Protein AF-A0A8T2I4P5-F1 (afdb_monomer_lite)

pLDDT: mean 79.45, std 13.95, range [29.45, 97.38]

Sequence (444 aa):
MWDFNEAHSLFLQTLRSQAPKNISRRLAAVSGTLLRDILAVASGLRPSFLLDYLVIDSERLVSIISTGLDLLPQQLLETQQLCVLALDNCCLVTNLKIFHEGQSFPLFIEFEDNIGGGGMTVRW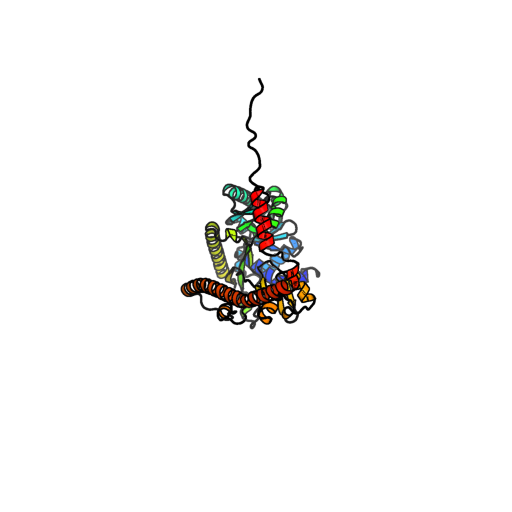ANSSEEAAMQNNLFALRYAVLAQLPPLLATRVPIIDLDAISRTLEVTMPTLNGWLLGYPVCYAVHDMANAESASRCLCTTTLKLYSVFTKLEKILASKESKDAVVSPLFAFSVPMQLVESDRWQERKHQWEETLRKRHNKAIAVGILLKNLIIEETTLRLEKCWFCSSTVYPGHGITFVRNDATIFRFCRSKCHKNFKMKRNPRKVKWTKAYRKLAGKELAEDATFEMERRRNRPEKYDRELVAKTVKAMKKIKDIRVARQDRFYEQRMSKAREQQKAADRKQLEQEIHLVKAPAALARERAAKLKVAVEQTQEDNQMQE

Radius of gyration: 34.73 Å; chains: 1; bounding box: 63×52×125 Å

Structure (mmCIF, N/CA/C/O backbone):
data_AF-A0A8T2I4P5-F1
#
_entry.id   AF-A0A8T2I4P5-F1
#
loop_
_atom_site.group_PDB
_atom_site.id
_atom_site.type_symbol
_atom_site.label_atom_id
_atom_site.label_alt_id
_atom_site.label_comp_id
_atom_site.label_asym_id
_atom_site.label_entity_id
_atom_site.label_seq_id
_atom_site.pdbx_PDB_ins_code
_atom_site.Cartn_x
_atom_site.Cartn_y
_atom_site.Cartn_z
_atom_site.occupancy
_atom_site.B_iso_or_equiv
_atom_site.auth_seq_id
_atom_site.auth_comp_id
_atom_site.auth_asym_id
_atom_site.auth_atom_id
_atom_site.pdbx_PDB_model_num
ATOM 1 N N . MET A 1 1 ? -2.225 -1.231 -39.508 1.00 59.72 1 MET A N 1
ATOM 2 C CA . MET A 1 1 ? -2.375 -0.790 -38.103 1.00 59.72 1 MET A CA 1
ATOM 3 C C . MET A 1 1 ? -1.803 -1.892 -37.233 1.00 59.72 1 MET A C 1
ATOM 5 O O . MET A 1 1 ? -2.275 -3.013 -37.341 1.00 59.72 1 MET A O 1
ATOM 9 N N . TRP A 1 2 ? -0.744 -1.606 -36.482 1.00 67.19 2 TRP A N 1
ATOM 10 C CA . TRP A 1 2 ? -0.016 -2.604 -35.692 1.00 67.19 2 TRP A CA 1
ATOM 11 C C . TRP A 1 2 ? -0.899 -3.211 -34.584 1.00 67.19 2 TRP A C 1
ATOM 13 O O . TRP A 1 2 ? -1.614 -2.468 -33.907 1.00 67.19 2 TRP A O 1
ATOM 23 N N . ASP A 1 3 ? -0.884 -4.539 -34.415 1.00 73.50 3 ASP A N 1
ATOM 24 C CA . ASP A 1 3 ? -1.666 -5.255 -33.395 1.00 73.50 3 ASP A CA 1
ATOM 25 C C . ASP A 1 3 ? -0.753 -5.898 -32.341 1.00 73.50 3 ASP A C 1
ATOM 27 O O . ASP A 1 3 ? 0.052 -6.780 -32.640 1.00 73.50 3 ASP A O 1
ATOM 31 N N . PHE A 1 4 ? -0.918 -5.478 -31.084 1.00 76.00 4 PHE A N 1
ATOM 32 C CA . PHE A 1 4 ? -0.150 -6.004 -29.958 1.00 76.00 4 PHE A CA 1
ATOM 33 C C . PHE A 1 4 ? -0.367 -7.507 -29.750 1.00 76.00 4 PHE A C 1
ATOM 35 O O . PHE A 1 4 ? 0.580 -8.208 -29.415 1.00 76.00 4 PHE A O 1
ATOM 42 N N . ASN A 1 5 ? -1.591 -8.018 -29.922 1.00 76.56 5 ASN A N 1
ATOM 43 C CA . ASN A 1 5 ? -1.885 -9.426 -29.639 1.00 76.56 5 ASN A CA 1
ATOM 44 C C . ASN A 1 5 ? -1.234 -10.350 -30.675 1.00 76.56 5 ASN A C 1
ATOM 46 O O . ASN A 1 5 ? -0.712 -11.409 -30.329 1.00 76.56 5 ASN A O 1
ATOM 50 N N . GLU A 1 6 ? -1.223 -9.918 -31.935 1.00 80.25 6 GLU A N 1
ATOM 51 C CA . GLU A 1 6 ? -0.547 -10.618 -33.025 1.00 80.25 6 GLU A CA 1
ATOM 52 C C . GLU A 1 6 ? 0.973 -10.596 -32.817 1.00 80.25 6 GLU A C 1
ATOM 54 O O . GLU A 1 6 ? 1.600 -11.656 -32.772 1.00 80.25 6 GLU A O 1
ATOM 59 N N . ALA A 1 7 ? 1.548 -9.417 -32.545 1.00 79.88 7 ALA A N 1
ATOM 60 C CA . ALA A 1 7 ? 2.966 -9.270 -32.222 1.00 79.88 7 ALA A CA 1
ATOM 61 C C . ALA A 1 7 ? 3.366 -10.094 -30.986 1.00 79.88 7 ALA A C 1
ATOM 63 O O . ALA A 1 7 ? 4.408 -10.742 -30.983 1.00 79.88 7 ALA A O 1
ATOM 64 N N . HIS A 1 8 ? 2.525 -10.136 -29.949 1.00 83.00 8 HIS A N 1
ATOM 65 C CA . HIS A 1 8 ? 2.760 -10.944 -28.752 1.00 83.00 8 HIS A CA 1
ATOM 66 C C . HIS A 1 8 ? 2.738 -12.442 -29.053 1.00 83.00 8 HIS A C 1
ATOM 68 O O . HIS A 1 8 ? 3.588 -13.169 -28.541 1.00 83.00 8 HIS A O 1
ATOM 74 N N . SER A 1 9 ? 1.818 -12.905 -29.902 1.00 83.69 9 SER A N 1
ATOM 75 C CA . SER A 1 9 ? 1.750 -14.312 -30.309 1.00 83.69 9 SER A CA 1
ATOM 76 C C . SER A 1 9 ? 2.994 -14.754 -31.092 1.00 83.69 9 SER A C 1
ATOM 78 O O . SER A 1 9 ? 3.572 -15.798 -30.782 1.00 83.69 9 SER A O 1
ATOM 80 N N . LEU A 1 10 ? 3.465 -13.914 -32.020 1.00 84.56 10 LEU A N 1
ATOM 81 C CA . LEU A 1 10 ? 4.694 -14.125 -32.788 1.00 84.56 10 LEU A CA 1
ATOM 82 C C . LEU A 1 10 ? 5.924 -14.086 -31.875 1.00 84.56 10 LEU A C 1
ATOM 84 O O . LEU A 1 10 ? 6.761 -14.986 -31.914 1.00 84.56 10 LEU A O 1
ATOM 88 N N . PHE A 1 11 ? 5.990 -13.105 -30.973 1.00 85.00 11 PHE A N 1
ATOM 89 C CA . PHE A 1 11 ? 7.062 -12.986 -29.986 1.00 85.00 11 PHE A CA 1
ATOM 90 C C . PHE A 1 11 ? 7.139 -14.218 -29.079 1.00 85.00 11 PHE A C 1
ATOM 92 O O . PHE A 1 11 ? 8.216 -14.752 -28.825 1.00 85.00 11 PHE A O 1
ATOM 99 N N . LEU A 1 12 ? 5.988 -14.724 -28.629 1.00 84.44 12 LEU A N 1
ATOM 100 C CA . LEU A 1 12 ? 5.884 -15.954 -27.848 1.00 84.44 12 LEU A CA 1
ATOM 101 C C . LEU A 1 12 ? 6.383 -17.185 -28.608 1.00 84.44 12 LEU A C 1
ATOM 103 O O . LEU A 1 12 ? 7.010 -18.057 -28.002 1.00 84.44 12 LEU A O 1
ATOM 107 N N . GLN A 1 13 ? 6.093 -17.279 -29.905 1.00 83.50 13 GLN A N 1
ATOM 108 C CA . GLN A 1 13 ? 6.554 -18.380 -30.745 1.00 83.50 13 GLN A CA 1
ATOM 109 C C . GLN A 1 13 ? 8.081 -18.362 -30.879 1.00 83.50 13 GLN A C 1
ATOM 111 O O . GLN A 1 13 ? 8.719 -19.389 -30.637 1.00 83.50 13 GLN A O 1
ATOM 116 N N . THR A 1 14 ? 8.666 -17.194 -31.148 1.00 80.12 14 THR A N 1
ATOM 117 C CA . THR A 1 14 ? 10.121 -17.037 -31.280 1.00 80.12 14 THR A CA 1
ATOM 118 C C . THR A 1 14 ? 10.852 -17.233 -29.949 1.00 80.12 14 THR A C 1
ATOM 120 O O . THR A 1 14 ? 11.886 -17.900 -29.888 1.00 80.12 14 THR A O 1
ATOM 123 N N . LEU A 1 15 ? 10.277 -16.755 -28.840 1.00 80.00 15 LEU A N 1
ATOM 124 C CA . LEU A 1 15 ? 10.802 -17.016 -27.497 1.00 80.00 15 LEU A CA 1
ATOM 125 C C . LEU A 1 15 ? 10.835 -18.514 -27.177 1.00 80.00 15 LEU A C 1
ATOM 127 O O . LEU A 1 15 ? 11.786 -19.000 -26.566 1.00 80.00 15 LEU A O 1
ATOM 131 N N . ARG A 1 16 ? 9.807 -19.266 -27.586 1.00 80.12 16 ARG A N 1
ATOM 132 C CA . ARG A 1 16 ? 9.747 -20.716 -27.357 1.00 80.12 16 ARG A CA 1
ATOM 133 C C . ARG A 1 16 ? 10.774 -21.488 -28.180 1.00 80.12 16 ARG A C 1
ATOM 135 O O . ARG A 1 16 ? 11.235 -22.516 -27.690 1.00 80.12 16 ARG A O 1
ATOM 142 N N . SER A 1 17 ? 11.126 -21.018 -29.378 1.00 76.56 17 SER A N 1
ATOM 143 C CA . SER A 1 17 ? 12.145 -21.658 -30.219 1.00 76.56 17 SER A CA 1
ATOM 144 C C . SER A 1 17 ? 13.574 -21.326 -29.790 1.00 76.56 17 SER A C 1
ATOM 146 O O . SER A 1 17 ? 14.449 -22.174 -29.926 1.00 76.56 17 SER A O 1
ATOM 148 N N . GLN A 1 18 ? 13.818 -20.121 -29.267 1.00 71.50 18 GLN A N 1
ATOM 149 C CA . GLN A 1 18 ? 15.163 -19.660 -28.899 1.00 71.50 18 GLN A CA 1
ATOM 150 C C . GLN A 1 18 ? 15.552 -19.969 -27.442 1.00 71.50 18 GLN A C 1
ATOM 152 O O . GLN A 1 18 ? 16.736 -20.127 -27.146 1.00 71.50 18 GLN A O 1
ATOM 157 N N . ALA A 1 19 ? 14.591 -20.061 -26.513 1.00 68.88 19 ALA A N 1
ATOM 158 C CA . ALA A 1 19 ? 14.897 -20.240 -25.093 1.00 68.88 19 ALA A CA 1
ATOM 159 C C . ALA A 1 19 ? 15.018 -21.724 -24.680 1.00 68.88 19 ALA A C 1
ATOM 161 O O . ALA A 1 19 ? 14.162 -22.541 -25.038 1.00 68.88 19 ALA A O 1
ATOM 162 N N . PRO A 1 20 ? 15.997 -22.092 -23.827 1.00 69.06 20 PRO A N 1
ATOM 163 C CA . PRO A 1 20 ? 16.095 -23.443 -23.277 1.00 69.06 20 PRO A CA 1
ATOM 164 C C . PRO A 1 20 ? 14.833 -23.810 -22.482 1.00 69.06 20 PRO A C 1
ATOM 166 O O . PRO A 1 20 ? 14.238 -22.967 -21.801 1.00 69.06 20 PRO A O 1
ATOM 169 N N . LYS A 1 21 ? 14.435 -25.092 -22.523 1.00 66.75 21 LYS A N 1
ATOM 170 C CA . LYS A 1 21 ? 13.154 -25.597 -21.973 1.00 66.75 21 LYS A CA 1
ATOM 171 C C . LYS A 1 21 ? 12.886 -25.177 -20.515 1.00 66.75 21 LYS A C 1
ATOM 173 O O . LYS A 1 21 ? 11.731 -24.954 -20.153 1.00 66.75 21 LYS A O 1
ATOM 178 N N . ASN A 1 22 ? 13.937 -25.015 -19.707 1.00 68.00 22 ASN A N 1
ATOM 179 C CA . ASN A 1 22 ? 13.853 -24.637 -18.290 1.00 68.00 22 ASN A CA 1
ATOM 180 C C . ASN A 1 22 ? 13.478 -23.157 -18.070 1.00 68.00 22 ASN A C 1
ATOM 182 O O . ASN A 1 22 ? 12.796 -22.834 -17.099 1.00 68.00 22 ASN A O 1
ATOM 186 N N . ILE A 1 23 ? 13.879 -22.265 -18.982 1.00 70.44 23 ILE A N 1
ATOM 187 C CA . ILE A 1 23 ? 13.652 -20.810 -18.895 1.00 70.44 23 ILE A CA 1
ATOM 188 C C . ILE A 1 23 ? 12.439 -20.402 -19.744 1.00 70.44 23 ILE A C 1
ATOM 190 O O . ILE A 1 23 ? 11.671 -19.523 -19.354 1.00 70.44 23 ILE A O 1
ATOM 194 N N . SER A 1 24 ? 12.199 -21.113 -20.849 1.00 71.38 24 SER A N 1
ATOM 195 C CA . SER A 1 24 ? 11.114 -20.874 -21.809 1.00 71.38 24 SER A CA 1
ATOM 196 C C . SER A 1 24 ? 9.730 -20.756 -21.156 1.00 71.38 24 SER A C 1
ATOM 198 O O . SER A 1 24 ? 8.959 -19.864 -21.501 1.00 71.38 24 SER A O 1
ATOM 200 N N . ARG A 1 25 ? 9.417 -21.572 -20.136 1.00 73.69 25 ARG A N 1
ATOM 201 C CA . ARG A 1 25 ? 8.133 -21.474 -19.408 1.00 73.69 25 ARG A CA 1
ATOM 202 C C . ARG A 1 25 ? 7.988 -20.173 -18.611 1.00 73.69 25 ARG A C 1
ATOM 204 O O . ARG A 1 25 ? 6.903 -19.599 -18.589 1.00 73.69 25 ARG A O 1
ATOM 211 N N . ARG A 1 26 ? 9.065 -19.709 -17.966 1.00 74.56 26 ARG A N 1
ATOM 212 C CA . ARG A 1 26 ? 9.074 -18.454 -17.191 1.00 74.56 26 ARG A CA 1
ATOM 213 C C . ARG A 1 26 ? 9.031 -17.245 -18.122 1.00 74.56 26 ARG A C 1
ATOM 215 O O . ARG A 1 26 ? 8.208 -16.361 -17.923 1.00 74.56 26 ARG A O 1
ATOM 222 N N . LEU A 1 27 ? 9.839 -17.261 -19.182 1.00 73.94 27 LEU A N 1
ATOM 223 C CA . LEU A 1 27 ? 9.809 -16.246 -20.237 1.00 73.94 27 LEU A CA 1
ATOM 224 C C . LEU A 1 27 ? 8.442 -16.168 -20.915 1.00 73.94 27 LEU A C 1
ATOM 226 O O . LEU A 1 27 ? 7.938 -15.075 -21.128 1.00 73.94 27 LEU A O 1
ATOM 230 N N . ALA A 1 28 ? 7.794 -17.300 -21.194 1.00 75.88 28 ALA A N 1
ATOM 231 C CA . ALA A 1 28 ? 6.454 -17.306 -21.771 1.00 75.88 28 ALA A CA 1
ATOM 232 C C . ALA A 1 28 ? 5.422 -16.645 -20.841 1.00 75.88 28 ALA A C 1
ATOM 234 O O . ALA A 1 28 ? 4.587 -15.882 -21.322 1.00 75.88 28 ALA A O 1
ATOM 235 N N . ALA A 1 29 ? 5.509 -16.870 -19.525 1.00 76.44 29 ALA A N 1
ATOM 236 C CA . ALA A 1 29 ? 4.628 -16.228 -18.545 1.00 76.44 29 ALA A CA 1
ATOM 237 C C . ALA A 1 29 ? 4.823 -14.699 -18.468 1.00 76.44 29 ALA A C 1
ATOM 239 O O . ALA A 1 29 ? 3.864 -13.972 -18.226 1.00 76.44 29 ALA A O 1
ATOM 240 N N . VAL A 1 30 ? 6.048 -14.218 -18.709 1.00 76.38 30 VAL A N 1
ATOM 241 C CA . VAL A 1 30 ? 6.446 -12.796 -18.626 1.00 76.38 30 VAL A CA 1
ATOM 242 C C . VAL A 1 30 ? 6.492 -12.126 -20.014 1.00 76.38 30 VAL A C 1
ATOM 244 O O . VAL A 1 30 ? 6.639 -10.919 -20.139 1.00 76.38 30 VAL A O 1
ATOM 247 N N . SER A 1 31 ? 6.304 -12.873 -21.099 1.00 79.94 31 SER A N 1
ATOM 248 C CA . SER A 1 31 ? 6.446 -12.394 -22.484 1.00 79.94 31 SER A CA 1
ATOM 249 C C . SER A 1 31 ? 5.597 -11.162 -22.811 1.00 79.94 31 SER A C 1
ATOM 251 O O . SER A 1 31 ? 6.058 -10.257 -23.501 1.00 79.94 31 SER A O 1
ATOM 253 N N . GLY A 1 32 ? 4.370 -11.099 -22.287 1.00 78.62 32 GLY A N 1
ATOM 254 C CA . GLY A 1 32 ? 3.466 -9.976 -22.515 1.00 78.62 32 GLY A CA 1
ATOM 255 C C . GLY A 1 32 ? 3.864 -8.725 -21.731 1.00 78.62 32 GLY A C 1
ATOM 256 O O . GLY A 1 32 ? 3.615 -7.613 -22.187 1.00 78.62 32 GLY A O 1
ATOM 257 N N . THR A 1 33 ? 4.474 -8.863 -20.549 1.00 80.00 33 THR A N 1
ATOM 258 C CA . THR A 1 33 ? 5.053 -7.718 -19.822 1.00 80.00 33 THR A CA 1
ATOM 259 C C . THR A 1 33 ? 6.353 -7.277 -20.484 1.00 80.00 33 THR A C 1
ATOM 261 O O . THR A 1 33 ? 6.502 -6.098 -20.766 1.00 80.00 33 THR A O 1
ATOM 264 N N . LEU A 1 34 ? 7.214 -8.225 -20.862 1.00 83.19 34 LEU A N 1
ATOM 265 C CA . LEU A 1 34 ? 8.480 -7.957 -21.540 1.00 83.19 34 LEU A CA 1
ATOM 266 C C . LEU A 1 34 ? 8.283 -7.202 -22.861 1.00 83.19 34 LEU A C 1
ATOM 268 O O . LEU A 1 34 ? 8.938 -6.193 -23.091 1.00 83.19 34 LEU A O 1
ATOM 272 N N . LEU A 1 35 ? 7.346 -7.637 -23.709 1.00 82.75 35 LEU A N 1
ATOM 273 C CA . LEU A 1 35 ? 7.060 -6.946 -24.969 1.00 82.75 35 LEU A CA 1
ATOM 274 C C . LEU A 1 35 ? 6.511 -5.528 -24.736 1.00 82.75 35 LEU A C 1
ATOM 276 O O . LEU A 1 35 ? 6.854 -4.603 -25.470 1.00 82.75 35 LEU A O 1
ATOM 280 N N . ARG A 1 36 ? 5.686 -5.338 -23.695 1.00 81.62 36 ARG A N 1
ATOM 281 C CA . ARG A 1 36 ? 5.207 -4.005 -23.289 1.00 81.62 36 ARG A CA 1
ATOM 282 C C . ARG A 1 36 ? 6.346 -3.110 -22.817 1.00 81.62 36 ARG A C 1
ATOM 284 O O . ARG A 1 36 ? 6.362 -1.939 -23.179 1.00 81.62 36 ARG A O 1
ATOM 291 N N . ASP A 1 37 ? 7.284 -3.652 -22.051 1.00 84.06 37 ASP A N 1
ATOM 292 C CA . ASP A 1 37 ? 8.441 -2.916 -21.548 1.00 84.06 37 ASP A CA 1
ATOM 293 C C . ASP A 1 37 ? 9.406 -2.525 -22.677 1.00 84.06 37 ASP A C 1
ATOM 295 O O . ASP A 1 37 ? 9.823 -1.367 -22.745 1.00 84.06 37 ASP A O 1
ATOM 299 N N . ILE A 1 38 ? 9.674 -3.435 -23.625 1.00 84.19 38 ILE A N 1
ATOM 300 C CA . ILE A 1 38 ? 10.458 -3.147 -24.839 1.00 84.19 38 ILE A CA 1
ATOM 301 C C . ILE A 1 38 ? 9.797 -2.021 -25.638 1.00 84.19 38 ILE A C 1
ATOM 303 O O . ILE A 1 38 ? 10.454 -1.045 -25.995 1.00 84.19 38 ILE A O 1
ATOM 307 N N . LEU A 1 39 ? 8.484 -2.107 -25.864 1.00 82.25 39 LEU A N 1
ATOM 308 C CA . LEU A 1 39 ? 7.728 -1.067 -26.559 1.00 82.25 39 LEU A CA 1
ATOM 309 C C . LEU A 1 39 ? 7.749 0.269 -25.800 1.00 82.25 39 LEU A C 1
ATOM 311 O O . LEU A 1 39 ? 7.883 1.333 -26.407 1.00 82.25 39 LEU A O 1
ATOM 315 N N . ALA A 1 40 ? 7.649 0.249 -24.472 1.00 82.50 40 ALA A N 1
ATOM 316 C CA . ALA A 1 40 ? 7.685 1.461 -23.665 1.00 82.50 40 ALA A CA 1
ATOM 317 C C . ALA A 1 40 ? 9.054 2.157 -23.688 1.00 82.50 40 ALA A C 1
ATOM 319 O O . ALA A 1 40 ? 9.098 3.387 -23.706 1.00 82.50 40 ALA A O 1
ATOM 320 N N . VAL A 1 41 ? 10.155 1.402 -23.733 1.00 85.44 41 VAL A N 1
ATOM 321 C CA . VAL A 1 41 ? 11.506 1.973 -23.866 1.00 85.44 41 VAL A CA 1
ATOM 322 C C . VAL A 1 41 ? 11.799 2.424 -25.295 1.00 85.44 41 VAL A C 1
ATOM 324 O O . VAL A 1 41 ? 12.305 3.529 -25.498 1.00 85.44 41 VAL A O 1
ATOM 327 N N . ALA A 1 42 ? 11.404 1.639 -26.301 1.00 81.19 42 ALA A N 1
ATOM 328 C CA . ALA A 1 42 ? 11.544 2.022 -27.706 1.00 81.19 42 ALA A CA 1
ATOM 329 C C . ALA A 1 42 ? 10.748 3.300 -28.030 1.00 81.19 42 ALA A C 1
ATOM 331 O O . ALA A 1 42 ? 11.213 4.178 -28.749 1.00 81.19 42 ALA A O 1
ATOM 332 N N . SER A 1 43 ? 9.568 3.464 -27.435 1.00 78.88 43 SER A N 1
ATOM 333 C CA . SER A 1 43 ? 8.750 4.672 -27.594 1.00 78.88 43 SER A CA 1
ATOM 334 C C . SER A 1 43 ? 9.261 5.902 -26.840 1.00 78.88 43 SER A C 1
ATOM 336 O O . SER A 1 43 ? 8.765 7.008 -27.059 1.00 78.88 43 SER A O 1
ATOM 338 N N . GLY A 1 44 ? 10.230 5.729 -25.936 1.00 79.75 44 GLY A N 1
ATOM 339 C CA . GLY A 1 44 ? 10.697 6.776 -25.029 1.00 79.75 44 GLY A CA 1
ATOM 340 C C . GLY A 1 44 ? 9.695 7.144 -23.929 1.00 79.75 44 GLY A C 1
ATOM 341 O O . GLY A 1 44 ? 9.889 8.148 -23.243 1.00 79.75 44 GLY A O 1
ATOM 342 N N . LEU A 1 45 ? 8.625 6.362 -23.739 1.00 80.69 45 LEU A N 1
ATOM 343 C CA . LEU A 1 45 ? 7.695 6.539 -22.622 1.00 80.69 45 LEU A CA 1
ATOM 344 C C . LEU A 1 45 ? 8.358 6.187 -21.285 1.00 80.69 45 LEU A C 1
ATOM 346 O O . LEU A 1 45 ? 8.167 6.886 -20.289 1.00 80.69 45 LEU A O 1
ATOM 350 N N . ARG A 1 46 ? 9.147 5.111 -21.281 1.00 83.00 46 ARG A N 1
ATOM 351 C CA . ARG A 1 46 ? 9.941 4.636 -20.147 1.00 83.00 46 ARG A CA 1
ATOM 352 C C . ARG A 1 46 ? 11.429 4.775 -20.495 1.00 83.00 46 ARG A C 1
ATOM 354 O O . ARG A 1 46 ? 11.788 4.484 -21.630 1.00 83.00 46 ARG A O 1
ATOM 361 N N . PRO A 1 47 ? 12.297 5.223 -19.571 1.00 82.44 47 PRO A N 1
ATOM 362 C CA . PRO A 1 47 ? 13.719 5.354 -19.873 1.00 82.44 47 PRO A CA 1
ATOM 363 C C . PRO A 1 47 ? 14.426 3.991 -19.916 1.00 82.44 47 PRO A C 1
ATOM 365 O O . PRO A 1 47 ? 15.076 3.658 -20.902 1.00 82.44 47 PRO A O 1
ATOM 368 N N . SER A 1 48 ? 14.240 3.168 -18.885 1.00 87.44 48 SER A N 1
ATOM 369 C CA . SER A 1 48 ? 14.788 1.815 -18.834 1.00 87.44 48 SER A CA 1
ATOM 370 C C . SER A 1 48 ? 13.873 0.863 -18.071 1.00 87.44 48 SER A C 1
ATOM 372 O O . SER A 1 48 ? 12.992 1.294 -17.315 1.00 87.44 48 SER A O 1
ATOM 374 N N . PHE A 1 49 ? 14.082 -0.437 -18.258 1.00 87.50 49 PHE A N 1
ATOM 375 C CA . PHE A 1 49 ? 13.498 -1.472 -17.413 1.00 87.50 49 PHE A CA 1
ATOM 376 C C . PHE A 1 49 ? 14.549 -2.491 -16.979 1.00 87.50 49 PHE A C 1
ATOM 378 O O . PHE A 1 49 ? 15.519 -2.744 -17.689 1.00 87.50 49 PHE A O 1
ATOM 385 N N . LEU A 1 50 ? 14.326 -3.059 -15.797 1.00 83.81 50 LEU A N 1
ATOM 386 C CA . LEU A 1 50 ? 15.205 -4.011 -15.129 1.00 83.81 50 LEU A CA 1
ATOM 387 C C . LEU A 1 50 ? 14.612 -5.422 -15.228 1.00 83.81 50 LEU A C 1
ATOM 389 O O . LEU A 1 50 ? 13.413 -5.608 -15.001 1.00 83.81 50 LEU A O 1
ATOM 393 N N . LEU A 1 51 ? 15.447 -6.410 -15.548 1.00 78.50 51 LEU A N 1
ATOM 394 C CA . LEU A 1 51 ? 15.078 -7.825 -15.586 1.00 78.50 51 LEU A CA 1
ATOM 395 C C . LEU A 1 51 ? 15.804 -8.597 -14.473 1.00 78.50 51 LEU A C 1
ATOM 397 O O . LEU A 1 51 ? 16.824 -9.227 -14.718 1.00 78.50 51 LEU A O 1
ATOM 401 N N . ASP A 1 52 ? 15.244 -8.575 -13.260 1.00 64.38 52 ASP A N 1
ATOM 402 C CA . ASP A 1 52 ? 15.828 -9.242 -12.076 1.00 64.38 52 ASP A CA 1
ATOM 403 C C . ASP A 1 52 ? 15.518 -10.747 -11.981 1.00 64.38 52 ASP A C 1
ATOM 405 O O . ASP A 1 52 ? 16.199 -11.504 -11.295 1.00 64.38 52 ASP A O 1
ATOM 409 N N . TYR A 1 53 ? 14.445 -11.210 -12.627 1.00 57.00 53 TYR A N 1
ATOM 410 C CA . TYR A 1 53 ? 13.845 -12.526 -12.335 1.00 57.00 53 TYR A CA 1
ATOM 411 C C . TYR A 1 53 ? 14.279 -13.651 -13.274 1.00 57.00 53 TYR A C 1
ATOM 413 O O . TYR A 1 53 ? 13.854 -14.805 -13.135 1.00 57.00 53 TYR A O 1
ATOM 421 N N . LEU A 1 54 ? 15.081 -13.310 -14.270 1.00 59.75 54 LEU A N 1
ATOM 422 C CA . LEU A 1 54 ? 15.481 -14.201 -15.334 1.00 59.75 54 LEU A CA 1
ATOM 423 C C . LEU A 1 54 ? 17.003 -14.173 -15.377 1.00 59.75 54 LEU A C 1
ATOM 425 O O . LEU A 1 54 ? 17.575 -13.254 -15.944 1.00 59.75 54 LEU A O 1
ATOM 429 N N . VAL A 1 55 ? 17.640 -15.174 -14.765 1.00 65.38 55 VAL A N 1
ATOM 430 C CA . VAL A 1 55 ? 19.076 -15.431 -14.934 1.00 65.38 55 VAL A CA 1
ATOM 431 C C . VAL A 1 55 ? 19.288 -15.794 -16.408 1.00 65.38 55 VAL A C 1
ATOM 433 O O . VAL A 1 55 ? 19.140 -16.951 -16.803 1.00 65.38 55 VAL A O 1
ATOM 436 N N . ILE A 1 56 ? 19.468 -14.772 -17.239 1.00 69.38 56 ILE A N 1
ATOM 437 C CA . ILE A 1 56 ? 19.647 -14.846 -18.686 1.00 69.38 56 ILE A CA 1
ATOM 438 C C . ILE A 1 56 ? 20.944 -14.116 -18.997 1.00 69.38 56 ILE A C 1
ATOM 440 O O . ILE A 1 56 ? 21.138 -12.982 -18.571 1.00 69.38 56 ILE A O 1
ATOM 444 N N . ASP A 1 57 ? 21.799 -14.771 -19.774 1.00 74.19 57 ASP A N 1
ATOM 445 C CA . ASP A 1 57 ? 23.051 -14.190 -20.246 1.00 74.19 57 ASP A CA 1
ATOM 446 C C . ASP A 1 57 ? 22.769 -12.962 -21.128 1.00 74.19 57 ASP A C 1
ATOM 448 O O . ASP A 1 57 ? 21.840 -12.970 -21.946 1.00 74.19 57 ASP A O 1
ATOM 452 N N . SER A 1 58 ? 23.581 -11.914 -20.999 1.00 73.88 58 SER A N 1
ATOM 453 C CA . SER A 1 58 ? 23.409 -10.634 -21.704 1.00 73.88 58 SER A CA 1
ATOM 454 C C . SER A 1 58 ? 23.293 -10.792 -23.229 1.00 73.88 58 SER A C 1
ATOM 456 O O . SER A 1 58 ? 22.452 -10.150 -23.857 1.00 73.88 58 SER A O 1
ATOM 458 N N . GLU A 1 59 ? 24.041 -11.717 -23.832 1.00 77.25 59 GLU A N 1
ATOM 459 C CA . GLU A 1 59 ? 23.974 -12.029 -25.270 1.00 77.25 59 GLU A CA 1
ATOM 460 C C . GLU A 1 59 ? 22.614 -12.599 -25.705 1.00 77.25 59 GLU A C 1
ATOM 462 O O . GLU A 1 59 ? 22.065 -12.255 -26.756 1.00 77.25 59 GLU A O 1
ATOM 467 N N . ARG A 1 60 ? 22.019 -13.464 -24.878 1.00 76.94 60 ARG A N 1
ATOM 468 C CA . ARG A 1 60 ? 20.697 -14.048 -25.156 1.00 76.94 60 ARG A CA 1
ATOM 469 C C . ARG A 1 60 ? 19.604 -13.002 -25.015 1.00 76.94 60 ARG A C 1
ATOM 471 O O . ARG A 1 60 ? 18.651 -12.995 -25.790 1.00 76.94 60 ARG A O 1
ATOM 478 N N . LEU A 1 61 ? 19.755 -12.113 -24.042 1.00 78.31 61 LEU A N 1
ATOM 479 C CA . LEU A 1 61 ? 18.861 -10.986 -23.832 1.00 78.31 61 LEU A CA 1
ATOM 480 C C . LEU A 1 61 ? 18.865 -10.044 -25.045 1.00 78.31 61 LEU A C 1
ATOM 482 O O . LEU A 1 61 ? 17.796 -9.643 -25.497 1.00 78.31 61 LEU A O 1
ATOM 486 N N . VAL A 1 62 ? 20.036 -9.787 -25.638 1.00 80.44 62 VAL A N 1
ATOM 487 C CA . VAL A 1 62 ? 20.161 -9.042 -26.902 1.00 80.44 62 VAL A CA 1
ATOM 488 C C . VAL A 1 62 ? 19.372 -9.706 -28.034 1.00 80.44 62 VAL A C 1
ATOM 490 O O . VAL A 1 62 ? 18.630 -9.015 -28.727 1.00 80.44 62 VAL A O 1
ATOM 493 N N . SER A 1 63 ? 19.460 -11.031 -28.189 1.00 80.50 63 SER A N 1
ATOM 494 C CA . SER A 1 63 ? 18.694 -11.777 -29.205 1.00 80.50 63 SER A CA 1
ATOM 495 C C . SER A 1 63 ? 17.170 -11.700 -28.993 1.00 80.50 63 SER A C 1
ATOM 497 O O . SER A 1 63 ? 16.385 -11.544 -29.932 1.00 80.50 63 SER A O 1
ATOM 499 N N . ILE A 1 64 ? 16.725 -11.744 -27.734 1.00 80.12 64 ILE A N 1
ATOM 500 C CA . ILE A 1 64 ? 15.306 -11.592 -27.387 1.00 80.12 64 ILE A CA 1
ATOM 501 C C . ILE A 1 64 ? 14.822 -10.170 -27.696 1.00 80.12 64 ILE A C 1
ATOM 503 O O . ILE A 1 64 ? 13.732 -9.986 -28.239 1.00 80.12 64 ILE A O 1
ATOM 507 N N . ILE A 1 65 ? 15.625 -9.160 -27.360 1.00 81.25 65 ILE A N 1
ATOM 508 C CA . ILE A 1 65 ? 15.288 -7.755 -27.605 1.00 81.25 65 ILE A CA 1
ATOM 509 C C . ILE A 1 65 ? 15.286 -7.457 -29.100 1.00 81.25 65 ILE A C 1
ATOM 511 O O . ILE A 1 65 ? 14.356 -6.803 -29.560 1.00 81.25 65 ILE A O 1
ATOM 515 N N . SER A 1 66 ? 16.262 -7.951 -29.868 1.00 81.38 66 SER A N 1
ATOM 516 C CA . SER A 1 66 ? 16.297 -7.758 -31.322 1.00 81.38 66 SER A CA 1
ATOM 517 C C . SER A 1 66 ? 15.058 -8.354 -31.989 1.00 81.38 66 SER A C 1
ATOM 519 O O . SER A 1 66 ? 14.410 -7.672 -32.776 1.00 81.38 66 SER A O 1
ATOM 521 N N . THR A 1 67 ? 14.649 -9.552 -31.565 1.00 82.12 67 THR A N 1
ATOM 522 C CA . THR A 1 67 ? 13.393 -10.181 -31.995 1.00 82.12 67 THR A CA 1
ATOM 523 C C . THR A 1 67 ? 12.175 -9.325 -31.631 1.00 82.12 67 THR A C 1
ATOM 525 O O . THR A 1 67 ? 11.263 -9.156 -32.436 1.00 82.12 67 THR A O 1
ATOM 528 N N . GLY A 1 68 ? 12.134 -8.779 -30.412 1.00 80.69 68 GLY A N 1
ATOM 529 C CA . GLY A 1 68 ? 11.056 -7.889 -29.979 1.00 80.69 68 GLY A CA 1
ATOM 530 C C . GLY A 1 68 ? 11.001 -6.595 -30.794 1.00 80.69 68 GLY A C 1
ATOM 531 O O . GLY A 1 68 ? 9.912 -6.146 -31.140 1.00 80.69 68 GLY A O 1
ATOM 532 N N . LEU A 1 69 ? 12.163 -6.031 -31.136 1.00 80.56 69 LEU A N 1
ATOM 533 C CA . LEU A 1 69 ? 12.293 -4.853 -31.991 1.00 80.56 69 LEU A CA 1
ATOM 534 C C . LEU A 1 69 ? 11.794 -5.129 -33.411 1.00 80.56 69 LEU A C 1
ATOM 536 O O . LEU A 1 69 ? 11.060 -4.309 -33.945 1.00 80.56 69 LEU A O 1
ATOM 540 N N . ASP A 1 70 ? 12.121 -6.278 -34.005 1.00 81.44 70 ASP A N 1
ATOM 541 C CA . ASP A 1 70 ? 11.665 -6.643 -35.358 1.00 81.44 70 ASP A CA 1
ATOM 542 C C . ASP A 1 70 ? 10.138 -6.694 -35.492 1.00 81.44 70 ASP A C 1
ATOM 544 O O . ASP A 1 70 ? 9.591 -6.488 -36.574 1.00 81.44 70 ASP A O 1
ATOM 548 N N . LEU A 1 71 ? 9.441 -6.932 -34.381 1.00 79.62 71 LEU A N 1
ATOM 549 C CA . LEU A 1 71 ? 7.984 -6.980 -34.319 1.00 79.62 71 LEU A CA 1
ATOM 550 C C . LEU A 1 71 ? 7.342 -5.607 -34.066 1.00 79.62 71 LEU A C 1
ATOM 552 O O . LEU A 1 71 ? 6.113 -5.523 -34.023 1.00 79.62 71 LEU A O 1
ATOM 556 N N . LEU A 1 72 ? 8.123 -4.538 -33.873 1.00 75.75 72 LEU A N 1
ATOM 557 C CA . LEU A 1 72 ? 7.614 -3.179 -33.669 1.00 75.75 72 LEU A CA 1
ATOM 558 C C . LEU A 1 72 ? 7.321 -2.461 -35.002 1.00 75.75 72 LEU A C 1
ATOM 560 O O . LEU A 1 72 ? 7.893 -2.794 -36.039 1.00 75.75 72 LEU A O 1
ATOM 564 N N . PRO A 1 73 ? 6.448 -1.433 -34.998 1.00 71.12 73 PRO A N 1
ATOM 565 C CA . PRO A 1 73 ? 6.216 -0.595 -36.174 1.00 71.12 73 PRO A CA 1
ATOM 566 C C . PRO A 1 73 ? 7.513 0.039 -36.708 1.00 71.12 73 PRO A C 1
ATOM 568 O O . PRO A 1 73 ? 8.292 0.589 -35.931 1.00 71.12 73 PRO A O 1
ATOM 571 N N . GLN A 1 74 ? 7.702 0.060 -38.035 1.00 67.06 74 GLN A N 1
ATOM 572 C CA . GLN A 1 74 ? 8.896 0.633 -38.692 1.00 67.06 74 GLN A CA 1
ATOM 573 C C . GLN A 1 74 ? 9.179 2.096 -38.295 1.00 67.06 74 GLN A C 1
ATOM 575 O O . GLN A 1 74 ? 10.333 2.480 -38.139 1.00 67.06 74 GLN A O 1
ATOM 580 N N . GLN A 1 75 ? 8.133 2.876 -38.004 1.00 66.19 75 GLN A N 1
ATOM 581 C CA . GLN A 1 75 ? 8.220 4.265 -37.524 1.00 66.19 75 GLN A CA 1
ATOM 582 C C . GLN A 1 75 ? 8.977 4.417 -36.186 1.00 66.19 75 GLN A C 1
ATOM 584 O O . GLN A 1 75 ? 9.463 5.500 -35.867 1.00 66.19 75 GLN A O 1
ATOM 589 N N . LEU A 1 76 ? 9.083 3.345 -35.391 1.00 66.62 76 LEU A N 1
ATOM 590 C CA . LEU A 1 76 ? 9.856 3.310 -34.141 1.00 66.62 76 LEU A CA 1
ATOM 591 C C . LEU A 1 76 ? 11.299 2.851 -34.349 1.00 66.62 76 LEU A C 1
ATOM 593 O O . LEU A 1 76 ? 12.165 3.216 -33.555 1.00 66.62 76 LEU A O 1
ATOM 597 N N . LEU A 1 77 ? 11.554 2.071 -35.402 1.00 60.88 77 LEU A N 1
ATOM 598 C CA . LEU A 1 77 ? 12.858 1.471 -35.685 1.00 60.88 77 LEU A CA 1
ATOM 599 C C . LEU A 1 77 ? 13.893 2.503 -36.138 1.00 60.88 77 LEU A C 1
ATOM 601 O O . LEU A 1 77 ? 15.060 2.393 -35.779 1.00 60.88 77 LEU A O 1
ATOM 605 N N . GLU A 1 78 ? 13.468 3.519 -36.887 1.00 53.47 78 GLU A N 1
ATOM 606 C CA . GLU A 1 78 ? 14.376 4.483 -37.526 1.00 53.47 78 GLU A CA 1
ATOM 607 C C . GLU A 1 78 ? 15.016 5.483 -36.551 1.00 53.47 78 GLU A C 1
ATOM 609 O O . GLU A 1 78 ? 15.927 6.213 -36.929 1.00 53.47 78 GLU A O 1
ATOM 614 N N . THR A 1 79 ? 14.573 5.539 -35.287 1.00 53.38 79 THR A N 1
ATOM 615 C CA . THR A 1 79 ? 14.972 6.626 -34.377 1.00 53.38 79 THR A CA 1
ATOM 616 C C . THR A 1 79 ? 15.671 6.192 -33.095 1.00 53.38 79 THR A C 1
ATOM 618 O O . THR A 1 79 ? 16.010 7.077 -32.313 1.00 53.38 79 THR A O 1
ATOM 621 N N . GLN A 1 80 ? 15.885 4.902 -32.814 1.00 61.88 80 GLN A N 1
ATOM 622 C CA . GLN A 1 80 ? 16.263 4.469 -31.459 1.00 61.88 80 GLN A CA 1
ATOM 623 C C . GLN A 1 80 ? 17.395 3.442 -31.440 1.00 61.88 80 GLN A C 1
ATOM 625 O O . GLN A 1 80 ? 17.297 2.385 -32.054 1.00 61.88 80 GLN A O 1
ATOM 630 N N . GLN A 1 81 ? 18.439 3.732 -30.662 1.00 72.75 81 GLN A N 1
ATOM 631 C CA . GLN A 1 81 ? 19.499 2.782 -30.339 1.00 72.75 81 GLN A CA 1
ATOM 632 C C . GLN A 1 81 ? 19.272 2.293 -28.900 1.00 72.75 81 GLN A C 1
ATOM 634 O O . GLN A 1 81 ? 19.487 3.033 -27.937 1.00 72.75 81 GLN A O 1
ATOM 639 N N . LEU A 1 82 ? 18.754 1.073 -28.749 1.00 82.38 82 LEU A N 1
ATOM 640 C CA . LEU A 1 82 ? 18.648 0.425 -27.440 1.00 82.38 82 LEU A CA 1
ATOM 641 C C . LEU A 1 82 ? 19.996 -0.177 -27.056 1.00 82.38 82 LEU A C 1
ATOM 643 O O . LEU A 1 82 ? 20.689 -0.692 -27.924 1.00 82.38 82 LEU A O 1
ATOM 647 N N . CYS A 1 83 ? 20.331 -0.181 -25.771 1.00 84.06 83 CYS A N 1
ATOM 648 C CA . CYS A 1 83 ? 21.482 -0.904 -25.244 1.00 84.06 83 CYS A CA 1
ATOM 649 C C . CYS A 1 83 ? 21.105 -1.742 -24.020 1.00 84.06 83 CYS A C 1
ATOM 651 O O . CYS A 1 83 ? 20.099 -1.492 -23.345 1.00 84.06 83 CYS A O 1
ATOM 653 N N . VAL A 1 84 ? 21.925 -2.756 -23.759 1.00 85.38 84 VAL A N 1
ATOM 654 C CA . VAL A 1 84 ? 21.822 -3.625 -22.589 1.00 85.38 84 VAL A CA 1
ATOM 655 C C . VAL A 1 84 ? 22.948 -3.269 -21.637 1.00 85.38 84 VAL A C 1
ATOM 657 O O . VAL A 1 84 ? 24.116 -3.305 -22.008 1.00 85.38 84 VAL A O 1
ATOM 660 N N . LEU A 1 85 ? 22.592 -2.932 -20.407 1.00 83.75 85 LEU A N 1
ATOM 661 C CA . LEU A 1 85 ? 23.521 -2.667 -19.325 1.00 83.75 85 LEU A CA 1
ATOM 662 C C . LEU A 1 85 ? 23.586 -3.906 -18.424 1.00 83.75 85 LEU A C 1
ATOM 664 O O . LEU A 1 85 ? 22.553 -4.324 -17.894 1.00 83.75 85 LEU A O 1
ATOM 668 N N . ALA A 1 86 ? 24.770 -4.485 -18.251 1.00 81.88 86 ALA A N 1
ATOM 669 C CA . ALA A 1 86 ? 24.994 -5.619 -17.357 1.00 81.88 86 ALA A CA 1
ATOM 670 C C . ALA A 1 86 ? 25.537 -5.137 -15.998 1.00 81.88 86 ALA A C 1
ATOM 672 O O . ALA A 1 86 ? 26.491 -4.361 -15.964 1.00 81.88 86 ALA A O 1
ATOM 673 N N . LEU A 1 87 ? 24.910 -5.572 -14.897 1.00 75.31 87 LEU A N 1
ATOM 674 C CA . LEU A 1 87 ? 25.240 -5.210 -13.508 1.00 75.31 87 LEU A CA 1
ATOM 675 C C . LEU A 1 87 ? 24.987 -6.406 -12.579 1.00 75.31 87 LEU A C 1
ATOM 677 O O . LEU A 1 87 ? 23.829 -6.761 -12.407 1.00 75.31 87 LEU A O 1
ATOM 681 N N . ASP A 1 88 ? 26.009 -7.012 -11.964 1.00 65.56 88 ASP A N 1
ATOM 682 C CA . ASP A 1 88 ? 25.871 -7.999 -10.866 1.00 65.56 88 ASP A CA 1
ATOM 683 C C . ASP A 1 88 ? 24.749 -9.058 -11.051 1.00 65.56 88 ASP A C 1
ATOM 685 O O . ASP A 1 88 ? 23.980 -9.363 -10.137 1.00 65.56 88 ASP A O 1
ATOM 689 N N . ASN A 1 89 ? 24.671 -9.658 -12.249 1.00 68.69 89 ASN A N 1
ATOM 690 C CA . ASN A 1 89 ? 23.659 -10.639 -12.708 1.00 68.69 89 ASN A CA 1
ATOM 691 C C . ASN A 1 89 ? 22.267 -10.089 -13.070 1.00 68.69 89 ASN A C 1
ATOM 693 O O . ASN A 1 89 ? 21.372 -10.858 -13.427 1.00 68.69 89 ASN A O 1
ATOM 697 N N . CYS A 1 90 ? 22.089 -8.777 -13.037 1.00 72.69 90 CYS A N 1
ATOM 698 C CA . CYS A 1 90 ? 20.925 -8.069 -13.541 1.00 72.69 90 CYS A CA 1
ATOM 699 C C . CYS A 1 90 ? 21.228 -7.447 -14.910 1.00 72.69 90 CYS A C 1
ATOM 701 O O . CYS A 1 90 ? 22.334 -6.975 -15.181 1.00 72.69 90 CYS A O 1
ATOM 703 N N . CYS A 1 91 ? 20.217 -7.413 -15.777 1.00 80.31 91 CYS A N 1
ATOM 704 C CA . CYS A 1 91 ? 20.284 -6.705 -17.053 1.00 80.31 91 CYS A CA 1
ATOM 705 C C . CYS A 1 91 ? 19.273 -5.557 -17.051 1.00 80.31 91 CYS A C 1
ATOM 707 O O . CYS A 1 91 ? 18.075 -5.785 -16.843 1.00 80.31 91 CYS A O 1
ATOM 709 N N . LEU A 1 92 ? 19.734 -4.335 -17.325 1.00 84.06 92 LEU A N 1
ATOM 710 C CA . LEU A 1 92 ? 18.858 -3.217 -17.669 1.00 84.06 92 LEU A CA 1
ATOM 711 C C . LEU A 1 92 ? 18.843 -3.015 -19.174 1.00 84.06 92 LEU A C 1
ATOM 713 O O . LEU A 1 92 ? 19.878 -3.019 -19.829 1.00 84.06 92 LEU A O 1
ATOM 717 N N . VAL A 1 93 ? 17.659 -2.780 -19.720 1.00 86.12 93 VAL A N 1
ATOM 718 C CA . VAL A 1 93 ? 17.496 -2.370 -21.113 1.00 86.12 93 VAL A CA 1
ATOM 719 C C . VAL A 1 93 ? 17.152 -0.898 -21.113 1.00 86.12 93 VAL A C 1
ATOM 721 O O . VAL A 1 93 ? 16.170 -0.490 -20.489 1.00 86.12 93 VAL A O 1
ATOM 724 N N . THR A 1 94 ? 17.962 -0.099 -21.794 1.00 85.44 94 THR A N 1
ATOM 725 C CA . THR A 1 94 ? 17.814 1.354 -21.815 1.00 85.44 94 THR A CA 1
ATOM 726 C C . THR A 1 94 ? 17.953 1.903 -23.226 1.00 85.44 94 THR A C 1
ATOM 728 O O . THR A 1 94 ? 18.436 1.237 -24.142 1.00 85.44 94 THR A O 1
ATOM 731 N N . ASN A 1 95 ? 17.497 3.133 -23.408 1.00 83.56 95 ASN A N 1
ATOM 732 C CA . ASN A 1 95 ? 17.660 3.867 -24.648 1.00 83.56 95 ASN A CA 1
ATOM 733 C C . ASN A 1 95 ? 18.897 4.769 -24.564 1.00 83.56 95 ASN A C 1
ATOM 735 O O . ASN A 1 95 ? 19.001 5.592 -23.654 1.00 83.56 95 ASN A O 1
ATOM 739 N N . LEU A 1 96 ? 19.811 4.676 -25.532 1.00 77.12 96 LEU A N 1
ATOM 740 C CA . LEU A 1 96 ? 21.048 5.463 -25.536 1.00 77.12 96 LEU A CA 1
ATOM 741 C C . LEU A 1 96 ? 20.816 6.977 -25.542 1.00 77.12 96 LEU A C 1
ATOM 743 O O . LEU A 1 96 ? 21.648 7.731 -25.034 1.00 77.12 96 LEU A O 1
ATOM 747 N N . LYS A 1 97 ? 19.647 7.435 -26.008 1.00 75.62 97 LYS A N 1
ATOM 748 C CA . LYS A 1 97 ? 19.252 8.849 -25.919 1.00 75.62 97 LYS A CA 1
ATOM 749 C C . LYS A 1 97 ? 19.291 9.401 -24.501 1.00 75.62 97 LYS A C 1
ATOM 751 O O . LYS A 1 97 ? 19.543 10.587 -24.335 1.00 75.62 97 LYS A O 1
ATOM 756 N N . ILE A 1 98 ? 19.114 8.566 -23.480 1.00 74.50 98 ILE A N 1
ATOM 757 C CA . ILE A 1 98 ? 19.180 8.991 -22.076 1.00 74.50 98 ILE A CA 1
ATOM 758 C C . ILE A 1 98 ? 20.560 9.551 -21.731 1.00 74.50 98 ILE A C 1
ATOM 760 O O . ILE A 1 98 ? 20.663 10.582 -21.064 1.00 74.50 98 ILE A O 1
ATOM 764 N N . PHE A 1 99 ? 21.619 8.922 -22.240 1.00 72.88 99 PHE A N 1
ATOM 765 C CA . PHE A 1 99 ? 22.986 9.379 -22.019 1.00 72.88 99 PHE A CA 1
ATOM 766 C C . PHE A 1 99 ? 23.367 10.554 -22.931 1.00 72.88 99 PHE A C 1
ATOM 768 O O . PHE A 1 99 ? 24.256 11.320 -22.575 1.00 72.88 99 PHE A O 1
ATOM 775 N N . HIS A 1 100 ? 22.694 10.775 -24.062 1.00 70.00 100 HIS A N 1
ATOM 776 C CA . HIS A 1 100 ? 22.988 11.907 -24.954 1.00 70.00 100 HIS A CA 1
ATOM 777 C C . HIS A 1 100 ? 22.176 13.171 -24.635 1.00 70.00 100 HIS A C 1
ATOM 779 O O . HIS A 1 100 ? 22.758 14.239 -24.463 1.00 70.00 100 HIS A O 1
ATOM 785 N N . GLU A 1 101 ? 20.856 13.059 -24.491 1.00 68.88 101 GLU A N 1
ATOM 786 C CA . GLU A 1 101 ? 19.941 14.187 -24.250 1.00 68.88 101 GLU A CA 1
ATOM 787 C C . GLU A 1 101 ? 19.961 14.646 -22.780 1.00 68.88 101 GLU A C 1
ATOM 789 O O . GLU A 1 101 ? 19.616 15.785 -22.472 1.00 68.88 101 GLU A O 1
ATOM 794 N N . GLY A 1 102 ? 20.440 13.788 -21.872 1.00 65.81 102 GLY A N 1
ATOM 795 C CA . GLY A 1 102 ? 20.473 14.056 -20.440 1.00 65.81 102 GLY A CA 1
ATOM 796 C C . GLY A 1 102 ? 19.113 13.836 -19.778 1.00 65.81 102 GLY A C 1
ATOM 797 O O . GLY A 1 102 ? 18.048 14.073 -20.348 1.00 65.81 102 GLY A O 1
ATOM 798 N N . GLN A 1 103 ? 19.148 13.362 -18.536 1.00 70.50 103 GLN A N 1
ATOM 799 C CA . GLN A 1 103 ? 17.955 13.082 -17.747 1.00 70.50 103 GLN A CA 1
ATOM 800 C C . GLN A 1 103 ? 17.863 14.047 -16.567 1.00 70.50 103 GLN A C 1
ATOM 802 O O . GLN A 1 103 ? 18.868 14.352 -15.930 1.00 70.50 103 GLN A O 1
ATOM 807 N N . SER A 1 104 ? 16.650 14.504 -16.243 1.00 77.19 104 SER A N 1
ATOM 808 C CA . SER A 1 104 ? 16.428 15.286 -15.023 1.00 77.19 104 SER A CA 1
ATOM 809 C C . SER A 1 104 ? 16.827 14.467 -13.796 1.00 77.19 104 SER A C 1
ATOM 811 O O . SER A 1 104 ? 16.333 13.344 -13.642 1.00 77.19 104 SER A O 1
ATOM 813 N N . PHE A 1 105 ? 17.643 15.034 -12.913 1.00 82.50 105 PHE A N 1
ATOM 81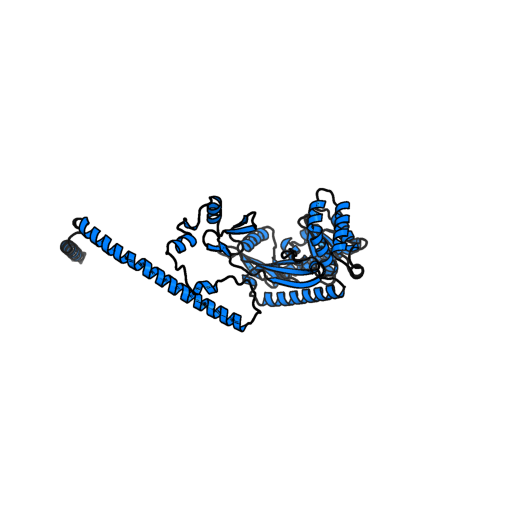4 C CA . PHE A 1 105 ? 18.026 14.356 -11.681 1.00 82.50 105 PHE A CA 1
ATOM 815 C C . PHE A 1 105 ? 16.826 14.159 -10.744 1.00 82.50 105 PHE A C 1
ATOM 817 O O . PHE A 1 105 ? 15.927 15.007 -10.687 1.00 82.50 105 PHE A O 1
ATOM 824 N N . PRO A 1 106 ? 16.742 13.014 -10.055 1.00 87.12 106 PRO A N 1
ATOM 825 C CA . PRO A 1 106 ? 15.731 12.768 -9.038 1.00 87.12 106 PRO A CA 1
ATOM 826 C C . PRO A 1 106 ? 15.979 13.660 -7.818 1.00 87.12 106 PRO A C 1
ATOM 828 O O . PRO A 1 106 ? 17.079 14.171 -7.623 1.00 87.12 106 PRO A O 1
ATOM 831 N N . LEU A 1 107 ? 14.958 13.817 -6.978 1.00 90.56 107 LEU A N 1
ATOM 832 C CA . LEU A 1 107 ? 15.193 14.244 -5.601 1.00 90.56 107 LEU A CA 1
ATOM 833 C C . LEU A 1 107 ? 15.810 13.086 -4.823 1.00 90.56 107 LEU A C 1
ATOM 835 O O . LEU A 1 107 ? 15.363 11.942 -4.966 1.00 90.56 107 LEU A O 1
ATOM 839 N N . PHE A 1 108 ? 16.797 13.384 -3.986 1.00 90.62 108 PHE A N 1
ATOM 840 C CA . PHE A 1 108 ? 17.470 12.371 -3.188 1.00 90.62 108 PHE A CA 1
ATOM 841 C C . PHE A 1 108 ? 16.914 12.348 -1.766 1.00 90.62 108 PHE A C 1
ATOM 843 O O . PHE A 1 108 ? 16.710 13.385 -1.130 1.00 90.62 108 PHE A O 1
ATOM 850 N N . ILE A 1 109 ? 16.619 11.143 -1.291 1.00 90.44 109 ILE A N 1
ATOM 851 C CA . ILE A 1 109 ? 16.219 10.874 0.085 1.00 90.44 109 ILE A CA 1
ATOM 852 C C . ILE A 1 109 ? 17.431 10.359 0.842 1.00 90.44 109 ILE A C 1
ATOM 854 O O . ILE A 1 109 ? 17.993 9.339 0.450 1.00 90.44 109 ILE A O 1
ATOM 858 N N . GLU A 1 110 ? 17.754 11.008 1.952 1.00 88.94 110 GLU A N 1
ATOM 859 C CA . GLU A 1 110 ? 18.804 10.587 2.869 1.00 88.94 110 GLU A CA 1
ATOM 860 C C . GLU A 1 110 ? 18.257 10.040 4.184 1.00 88.94 110 GLU A C 1
ATOM 862 O O . GLU A 1 110 ? 17.115 10.305 4.585 1.00 88.94 110 GLU A O 1
ATOM 867 N N . PHE A 1 111 ? 19.114 9.267 4.847 1.00 86.50 111 PHE A N 1
ATOM 868 C CA . PHE A 1 111 ? 18.853 8.641 6.130 1.00 86.50 111 PHE A CA 1
ATOM 869 C C . PHE A 1 111 ? 19.725 9.307 7.189 1.00 86.50 111 PHE A C 1
ATOM 871 O O . PHE A 1 111 ? 20.945 9.341 7.056 1.00 86.50 111 PHE A O 1
ATOM 878 N N . GLU A 1 112 ? 19.097 9.847 8.228 1.00 80.31 112 GLU A N 1
ATOM 879 C CA . GLU A 1 112 ? 19.790 10.527 9.318 1.00 80.31 112 GLU A CA 1
ATOM 880 C C . GLU A 1 112 ? 19.719 9.682 10.590 1.00 80.31 112 GLU A C 1
ATOM 882 O O . GLU A 1 112 ? 18.651 9.198 10.979 1.00 80.31 112 GLU A O 1
ATOM 887 N N . ASP A 1 113 ? 20.865 9.491 11.240 1.00 74.75 113 ASP A N 1
ATOM 888 C CA . ASP A 1 113 ? 20.936 8.819 12.530 1.00 74.75 113 ASP A CA 1
ATOM 889 C C . ASP A 1 113 ? 20.518 9.784 13.641 1.00 74.75 113 ASP A C 1
ATOM 891 O O . ASP A 1 113 ? 21.168 10.799 13.890 1.00 74.75 113 ASP A O 1
ATOM 895 N N . ASN A 1 114 ? 19.451 9.451 14.372 1.00 71.94 114 ASN A N 1
ATOM 896 C CA . ASN A 1 114 ? 19.107 10.207 15.570 1.00 71.94 114 ASN A CA 1
ATOM 897 C C . ASN A 1 114 ? 20.189 9.997 16.641 1.00 71.94 114 ASN A C 1
ATOM 899 O O . ASN A 1 114 ? 20.318 8.904 17.207 1.00 71.94 114 ASN A O 1
ATOM 903 N N . ILE A 1 115 ? 20.920 11.068 16.960 1.00 55.38 115 ILE A N 1
ATOM 904 C CA . ILE A 1 115 ? 21.926 11.127 18.029 1.00 55.38 115 ILE A CA 1
ATOM 905 C C . ILE A 1 115 ? 21.207 10.978 19.384 1.00 55.38 115 ILE A C 1
ATOM 907 O O . ILE A 1 115 ? 20.822 11.953 20.021 1.00 55.38 115 ILE A O 1
ATOM 911 N N . GLY A 1 116 ? 20.929 9.736 19.790 1.00 51.94 116 GLY A N 1
ATOM 912 C CA . GLY A 1 116 ? 20.153 9.447 21.004 1.00 51.94 116 GLY A CA 1
ATOM 913 C C . GLY A 1 116 ? 19.545 8.044 21.119 1.00 51.94 116 GLY A C 1
ATOM 914 O O . GLY A 1 116 ? 18.643 7.846 21.927 1.00 51.94 116 GLY A O 1
ATOM 915 N N . GLY A 1 117 ? 20.000 7.063 20.328 1.00 48.59 117 GLY A N 1
ATOM 916 C CA . GLY A 1 117 ? 19.643 5.646 20.520 1.00 48.59 117 GLY A CA 1
ATOM 917 C C . GLY A 1 117 ? 18.252 5.223 20.027 1.00 48.59 117 GLY A C 1
ATOM 918 O O . GLY A 1 117 ? 17.733 4.203 20.475 1.00 48.59 117 GLY A O 1
ATOM 919 N N . GLY A 1 118 ? 17.640 5.973 19.103 1.00 54.25 118 GLY A N 1
ATOM 920 C CA . GLY A 1 118 ? 16.235 5.793 18.712 1.00 54.25 118 GLY A CA 1
ATOM 921 C C . GLY A 1 118 ? 15.948 5.695 17.210 1.00 54.25 118 GLY A C 1
ATOM 922 O O . GLY A 1 118 ? 14.914 6.190 16.781 1.00 54.25 118 GLY A O 1
ATOM 923 N N . GLY A 1 119 ? 16.824 5.073 16.414 1.00 64.12 119 GLY A N 1
ATOM 924 C CA . GLY A 1 119 ? 16.564 4.724 15.004 1.00 64.12 119 GLY A CA 1
ATOM 925 C C . GLY A 1 119 ? 16.785 5.841 13.970 1.00 64.12 119 GLY A C 1
ATOM 926 O O . GLY A 1 119 ? 16.773 7.023 14.307 1.00 64.12 119 GLY A O 1
ATOM 927 N N . MET A 1 120 ? 16.981 5.435 12.708 1.00 73.38 120 MET A N 1
ATOM 928 C CA . MET A 1 120 ? 17.144 6.323 11.547 1.00 73.38 120 MET A CA 1
ATOM 929 C C . MET A 1 120 ? 15.836 7.022 11.165 1.00 73.38 120 MET A C 1
ATOM 931 O O . MET A 1 120 ? 14.772 6.392 11.145 1.00 73.38 120 MET A O 1
ATOM 935 N N . THR A 1 121 ? 15.930 8.293 10.789 1.00 82.00 121 THR A N 1
ATOM 936 C CA . THR A 1 121 ? 14.854 9.087 10.183 1.00 82.00 121 THR A CA 1
ATOM 937 C C . THR A 1 121 ? 15.135 9.342 8.708 1.00 82.00 121 THR A C 1
ATOM 939 O O . THR A 1 121 ? 16.242 9.138 8.215 1.00 82.00 121 THR A O 1
ATOM 942 N N . VAL A 1 122 ? 14.095 9.748 7.982 1.00 87.00 122 VAL A N 1
ATOM 943 C CA . VAL A 1 122 ? 14.171 10.023 6.550 1.00 87.00 122 VAL A CA 1
ATOM 944 C C . VAL A 1 122 ? 14.062 11.527 6.323 1.00 87.00 122 VAL A C 1
ATOM 946 O O . VAL A 1 122 ? 13.099 12.145 6.783 1.00 87.00 122 VAL A O 1
ATOM 949 N N . ARG A 1 123 ? 14.988 12.101 5.550 1.00 89.69 123 ARG A N 1
ATOM 950 C CA . ARG A 1 123 ? 14.953 13.508 5.131 1.00 89.69 123 ARG A CA 1
ATOM 951 C C . ARG A 1 123 ? 15.259 13.674 3.646 1.00 89.69 123 ARG A C 1
ATOM 953 O O . ARG A 1 123 ? 15.705 12.750 2.972 1.00 89.69 123 ARG A O 1
ATOM 960 N N . TRP A 1 124 ? 15.001 14.870 3.127 1.00 91.06 124 TRP A N 1
ATOM 961 C CA . TRP A 1 124 ? 15.545 15.258 1.829 1.00 91.06 124 TRP A CA 1
ATOM 962 C C . TRP A 1 124 ? 17.049 15.523 1.956 1.00 91.06 124 TRP A C 1
ATOM 964 O O . TRP A 1 124 ? 17.493 16.065 2.971 1.00 91.06 124 TRP A O 1
ATOM 974 N N . ALA A 1 125 ? 17.806 15.162 0.924 1.00 88.56 125 ALA A N 1
ATOM 975 C CA . ALA A 1 125 ? 19.216 15.504 0.823 1.00 88.56 125 ALA A CA 1
ATOM 976 C C . ALA A 1 125 ? 19.407 17.031 0.746 1.00 88.56 125 ALA A C 1
ATOM 978 O O . ALA A 1 125 ? 18.586 17.764 0.172 1.00 88.56 125 ALA A O 1
ATOM 979 N N . ASN A 1 126 ? 20.498 17.495 1.343 1.00 88.88 126 ASN A N 1
ATOM 980 C CA . ASN A 1 126 ? 20.945 18.879 1.334 1.00 88.88 126 ASN A CA 1
ATOM 981 C C . ASN A 1 126 ? 21.581 19.226 -0.018 1.00 88.88 126 ASN A C 1
ATOM 983 O O . ASN A 1 126 ? 22.067 18.355 -0.733 1.00 88.88 126 ASN A O 1
ATOM 987 N N . SER A 1 127 ? 21.676 20.516 -0.350 1.00 87.31 127 SER A N 1
ATOM 988 C CA . SER A 1 127 ? 22.216 20.955 -1.648 1.00 87.31 127 SER A CA 1
ATOM 989 C C . SER A 1 127 ? 23.639 20.447 -1.936 1.00 87.31 127 SER A C 1
ATOM 991 O O . SER A 1 127 ? 23.966 20.163 -3.084 1.00 87.31 127 SER A O 1
ATOM 993 N N . SER A 1 128 ? 24.481 20.315 -0.903 1.00 87.38 128 SER A N 1
ATOM 994 C CA . SER A 1 128 ? 25.847 19.783 -1.035 1.00 87.38 128 SER A CA 1
ATOM 995 C C . SER A 1 128 ? 25.859 18.282 -1.344 1.00 87.38 128 SER A C 1
ATOM 997 O O . SER A 1 128 ? 26.603 17.830 -2.211 1.00 87.38 128 SER A O 1
ATOM 999 N N . GLU A 1 129 ? 25.022 17.516 -0.645 1.00 85.38 129 GLU A N 1
ATOM 1000 C CA . GLU A 1 129 ? 24.875 16.067 -0.818 1.00 85.38 129 GLU A CA 1
ATOM 1001 C C . GLU A 1 129 ? 24.303 15.740 -2.204 1.00 85.38 129 GLU A C 1
ATOM 1003 O O . GLU A 1 129 ? 24.813 14.878 -2.921 1.00 85.38 129 GLU A O 1
ATOM 1008 N N . GLU A 1 130 ? 23.291 16.496 -2.637 1.00 85.75 130 GLU A N 1
ATOM 1009 C CA . GLU A 1 130 ? 22.713 16.350 -3.970 1.00 85.75 130 GLU A CA 1
ATOM 1010 C C . GLU A 1 130 ? 23.717 16.667 -5.074 1.00 85.75 130 GLU A C 1
ATOM 1012 O O . GLU A 1 130 ? 23.775 15.937 -6.062 1.00 85.75 130 GLU A O 1
ATOM 1017 N N . ALA A 1 131 ? 24.528 17.716 -4.914 1.00 86.69 131 ALA A N 1
ATOM 1018 C CA . ALA A 1 131 ? 25.565 18.055 -5.882 1.00 86.69 131 ALA A CA 1
ATOM 1019 C C . ALA A 1 131 ? 26.609 16.934 -6.010 1.00 86.69 131 ALA A C 1
ATOM 1021 O O . ALA A 1 131 ? 26.990 16.575 -7.124 1.00 86.69 131 ALA A O 1
ATOM 1022 N N . ALA A 1 132 ? 27.025 16.329 -4.893 1.00 85.81 132 ALA A N 1
ATOM 1023 C CA . ALA A 1 132 ? 27.945 15.194 -4.904 1.00 85.81 132 ALA A CA 1
ATOM 1024 C C . ALA A 1 132 ? 27.354 13.987 -5.655 1.00 85.81 132 ALA A C 1
ATOM 1026 O O . ALA A 1 132 ? 27.997 13.431 -6.547 1.00 85.81 132 ALA A O 1
ATOM 1027 N N . MET A 1 133 ? 26.096 13.629 -5.375 1.00 84.06 133 MET A N 1
ATOM 1028 C CA . MET A 1 133 ? 25.423 12.529 -6.077 1.00 84.06 133 MET A CA 1
ATOM 1029 C C . MET A 1 133 ? 25.246 12.815 -7.570 1.00 84.06 133 MET A C 1
ATOM 1031 O O . MET A 1 133 ? 25.466 11.936 -8.403 1.00 84.06 133 MET A O 1
ATOM 1035 N N . GLN A 1 134 ? 24.883 14.047 -7.930 1.00 86.81 134 GLN A N 1
ATOM 1036 C CA . GLN A 1 134 ? 24.772 14.462 -9.328 1.00 86.81 134 GLN A CA 1
ATOM 1037 C C . GLN A 1 134 ? 26.115 14.348 -10.051 1.00 86.81 134 GLN A C 1
ATOM 1039 O O . GLN A 1 134 ? 26.149 13.824 -11.163 1.00 86.81 134 GLN A O 1
ATOM 1044 N N . ASN A 1 135 ? 27.216 14.758 -9.418 1.00 86.62 135 ASN A N 1
ATOM 1045 C CA . ASN A 1 135 ? 28.560 14.633 -9.982 1.00 86.62 135 ASN A CA 1
ATOM 1046 C C . ASN A 1 135 ? 28.939 13.170 -10.246 1.00 86.62 135 ASN A C 1
ATOM 1048 O O . ASN A 1 135 ? 29.432 12.862 -11.332 1.00 86.62 135 ASN A O 1
ATOM 1052 N N . ASN A 1 136 ? 28.635 12.257 -9.320 1.00 84.75 136 ASN A N 1
ATOM 1053 C CA . ASN A 1 136 ? 28.900 10.826 -9.510 1.00 84.75 136 ASN A CA 1
ATOM 1054 C C . ASN A 1 136 ? 28.084 10.247 -10.678 1.00 84.75 136 ASN A C 1
ATOM 1056 O O . ASN A 1 136 ? 28.610 9.509 -11.513 1.00 84.75 136 ASN A O 1
ATOM 1060 N N . LEU A 1 137 ? 26.807 10.629 -10.798 1.00 83.88 137 LEU A N 1
ATOM 1061 C CA . LEU A 1 137 ? 25.958 10.218 -11.923 1.00 83.88 137 LEU A CA 1
ATOM 1062 C C . LEU A 1 137 ? 26.416 10.827 -13.258 1.00 83.88 137 LEU A C 1
ATOM 1064 O O . LEU A 1 137 ? 26.340 10.167 -14.298 1.00 83.88 137 LEU A O 1
ATOM 1068 N N . PHE A 1 138 ? 26.922 12.063 -13.251 1.00 85.62 138 PHE A N 1
ATOM 1069 C CA . PHE A 1 138 ? 27.549 12.671 -14.423 1.00 85.62 138 PHE A CA 1
ATOM 1070 C C . PHE A 1 138 ? 28.805 11.908 -14.841 1.00 85.62 138 PHE A C 1
ATOM 1072 O O . PHE A 1 138 ? 28.942 11.578 -16.017 1.00 85.62 138 PHE A O 1
ATOM 1079 N N . ALA A 1 139 ? 29.690 11.583 -13.901 1.00 84.94 139 ALA A N 1
ATOM 1080 C CA . ALA A 1 139 ? 30.892 10.805 -14.176 1.00 84.94 139 ALA A CA 1
ATOM 1081 C C . ALA A 1 139 ? 30.548 9.430 -14.776 1.00 84.94 139 ALA A C 1
ATOM 1083 O O . ALA A 1 139 ? 31.141 9.033 -15.780 1.00 84.94 139 ALA A O 1
ATOM 1084 N N . LEU A 1 140 ? 29.514 8.762 -14.251 1.00 83.94 140 LEU A N 1
ATOM 1085 C CA . LEU A 1 140 ? 29.009 7.503 -14.804 1.00 83.94 140 LEU A CA 1
ATOM 1086 C C . LEU A 1 140 ? 28.515 7.679 -16.239 1.00 83.94 140 LEU A C 1
ATOM 1088 O O . LEU A 1 140 ? 28.885 6.908 -17.123 1.00 83.94 140 LEU A O 1
ATOM 1092 N N . ARG A 1 141 ? 27.721 8.723 -16.499 1.00 85.06 141 ARG A N 1
ATOM 1093 C CA . ARG A 1 141 ? 27.262 9.058 -17.852 1.00 85.06 141 ARG A CA 1
ATOM 1094 C C . ARG A 1 141 ? 28.438 9.232 -18.816 1.00 85.06 141 ARG A C 1
ATOM 1096 O O . ARG A 1 141 ? 28.388 8.687 -19.915 1.00 85.06 141 ARG A O 1
ATOM 1103 N N . TYR A 1 142 ? 29.484 9.959 -18.425 1.00 84.19 142 TYR A N 1
ATOM 1104 C CA . TYR A 1 142 ? 30.673 10.145 -19.261 1.00 84.19 142 TYR A CA 1
ATOM 1105 C C . TYR A 1 142 ? 31.428 8.833 -19.506 1.00 84.19 142 TYR A C 1
ATOM 1107 O O . TYR A 1 142 ? 31.810 8.567 -20.644 1.00 84.19 142 TYR A O 1
ATOM 1115 N N . ALA A 1 143 ? 31.587 7.991 -18.482 1.00 83.56 143 ALA A N 1
ATOM 1116 C CA . ALA A 1 143 ? 32.233 6.685 -18.613 1.00 83.56 143 ALA A CA 1
ATOM 1117 C C . ALA A 1 143 ? 31.478 5.761 -19.585 1.00 83.56 143 ALA A C 1
ATOM 1119 O O . ALA A 1 143 ? 32.091 5.130 -20.445 1.00 83.56 143 ALA A O 1
ATOM 1120 N N . VAL A 1 144 ? 30.143 5.742 -19.513 1.00 82.44 144 VAL A N 1
ATOM 1121 C CA . VAL A 1 144 ? 29.293 4.987 -20.448 1.00 82.44 144 VAL A CA 1
ATOM 1122 C C . VAL A 1 144 ? 29.448 5.517 -21.875 1.00 82.44 144 VAL A C 1
ATOM 1124 O O . VAL A 1 144 ? 29.685 4.739 -22.797 1.00 82.44 144 VAL A O 1
ATOM 1127 N N . LEU A 1 145 ? 29.377 6.841 -22.064 1.00 82.38 145 LEU A N 1
ATOM 1128 C CA . LEU A 1 145 ? 29.578 7.482 -23.370 1.00 82.38 145 LEU A CA 1
ATOM 1129 C C . LEU A 1 145 ? 30.963 7.202 -23.968 1.00 82.38 145 LEU A C 1
ATOM 1131 O O . LEU A 1 145 ? 31.083 7.117 -25.186 1.00 82.38 145 LEU A O 1
ATOM 1135 N N . ALA A 1 146 ? 31.995 7.020 -23.143 1.00 81.81 146 ALA A N 1
ATOM 1136 C CA . ALA A 1 146 ? 33.334 6.673 -23.611 1.00 81.81 146 ALA A CA 1
ATOM 1137 C C . ALA A 1 146 ? 33.434 5.231 -24.151 1.00 81.81 146 ALA A C 1
ATOM 1139 O O . ALA A 1 146 ? 34.247 4.971 -25.035 1.00 81.81 146 ALA A O 1
ATOM 1140 N N . GLN A 1 147 ? 32.598 4.303 -23.670 1.00 78.62 147 GLN A N 1
ATOM 1141 C CA . GLN A 1 147 ? 32.563 2.907 -24.137 1.00 78.62 147 GLN A CA 1
ATOM 1142 C C . GLN A 1 147 ? 31.702 2.695 -25.395 1.00 78.62 147 GLN A C 1
ATOM 1144 O O . GLN A 1 147 ? 31.776 1.649 -26.035 1.00 78.62 147 GLN A O 1
ATOM 1149 N N . LEU A 1 148 ? 30.888 3.682 -25.772 1.00 73.00 148 LEU A N 1
ATOM 1150 C CA . LEU A 1 148 ? 29.948 3.610 -26.894 1.00 73.00 148 LEU A CA 1
ATOM 1151 C C . LEU A 1 148 ? 30.575 3.575 -28.304 1.00 73.00 148 LEU A C 1
ATOM 1153 O O . LEU A 1 148 ? 30.101 2.781 -29.121 1.00 73.00 148 LEU A O 1
ATOM 1157 N N . PRO A 1 149 ? 31.622 4.362 -28.628 1.00 66.81 149 PRO A N 1
ATOM 1158 C CA . PRO A 1 149 ? 32.221 4.402 -29.963 1.00 66.81 149 PRO A CA 1
ATOM 1159 C C . PRO A 1 149 ? 32.612 3.036 -30.565 1.00 66.81 149 PRO A C 1
ATOM 1161 O O . PRO A 1 149 ? 32.269 2.806 -31.725 1.00 66.81 149 PRO A O 1
ATOM 1164 N N . PRO A 1 150 ? 33.257 2.099 -29.835 1.00 63.28 150 PRO A N 1
ATOM 1165 C CA . PRO A 1 150 ? 33.588 0.778 -30.383 1.00 63.28 150 PRO A CA 1
ATOM 1166 C C . PRO A 1 150 ? 32.375 -0.151 -30.571 1.00 63.28 150 PRO A C 1
ATOM 1168 O O . PRO A 1 150 ? 32.463 -1.122 -31.318 1.00 63.28 150 PRO A O 1
ATOM 1171 N N . LEU A 1 151 ? 31.240 0.125 -29.919 1.00 65.19 151 LEU A N 1
ATOM 1172 C CA . LEU A 1 151 ? 30.080 -0.775 -29.867 1.00 65.19 151 LEU A CA 1
ATOM 1173 C C . LEU A 1 151 ? 28.943 -0.388 -30.830 1.00 65.19 151 LEU A C 1
ATOM 1175 O O . LEU A 1 151 ? 28.024 -1.183 -31.046 1.00 65.19 151 LEU A O 1
ATOM 1179 N N . LEU A 1 152 ? 29.022 0.790 -31.461 1.00 65.19 152 LEU A N 1
ATOM 1180 C CA . LEU A 1 152 ? 28.036 1.310 -32.425 1.00 65.19 152 LEU A CA 1
ATOM 1181 C C . LEU A 1 152 ? 27.863 0.445 -33.690 1.00 65.19 152 LEU A C 1
ATOM 1183 O O . LEU A 1 152 ? 26.900 0.638 -34.427 1.00 65.19 152 LEU A O 1
ATOM 1187 N N . ALA A 1 153 ? 28.759 -0.515 -33.941 1.00 62.75 153 ALA A N 1
ATOM 1188 C CA . ALA A 1 153 ? 28.626 -1.488 -35.028 1.00 62.75 153 ALA A CA 1
ATOM 1189 C C . ALA A 1 153 ? 27.545 -2.557 -34.760 1.00 62.75 153 ALA A C 1
ATOM 1191 O O . ALA A 1 153 ? 27.096 -3.236 -35.683 1.00 62.75 153 ALA A O 1
ATOM 1192 N N . THR A 1 154 ? 27.123 -2.724 -33.502 1.00 69.19 154 THR A N 1
ATOM 1193 C CA . THR A 1 154 ? 26.115 -3.714 -33.101 1.00 69.19 154 THR A CA 1
ATOM 1194 C C . THR A 1 154 ? 24.730 -3.081 -32.985 1.00 69.19 154 THR A C 1
ATOM 1196 O O . THR A 1 154 ? 24.584 -1.942 -32.551 1.00 69.19 154 THR A O 1
ATOM 1199 N N . ARG A 1 155 ? 23.680 -3.830 -33.355 1.00 71.44 155 ARG A N 1
ATOM 1200 C CA . ARG A 1 155 ? 22.288 -3.338 -33.312 1.00 71.44 155 ARG A CA 1
ATOM 1201 C C . ARG A 1 155 ? 21.818 -2.999 -31.891 1.00 71.44 155 ARG A C 1
ATOM 1203 O O . ARG A 1 155 ? 21.022 -2.082 -31.718 1.00 71.44 155 ARG A O 1
ATOM 1210 N N . VAL A 1 156 ? 22.289 -3.755 -30.897 1.00 80.69 156 VAL A N 1
ATOM 1211 C CA . VAL A 1 156 ? 22.041 -3.526 -29.467 1.00 80.69 156 VAL A CA 1
ATOM 1212 C C . VAL A 1 156 ? 23.363 -3.754 -28.725 1.00 80.69 156 VAL A C 1
ATOM 1214 O O . VAL A 1 156 ? 23.728 -4.913 -28.510 1.00 80.69 156 VAL A O 1
ATOM 1217 N N . PRO A 1 157 ? 24.107 -2.694 -28.365 1.00 82.62 157 PRO A N 1
ATOM 1218 C CA . PRO A 1 157 ? 25.375 -2.839 -27.665 1.00 82.62 157 PRO A CA 1
ATOM 1219 C C . PRO A 1 157 ? 25.180 -3.289 -26.215 1.00 82.62 157 PRO A C 1
ATOM 1221 O O . PRO A 1 157 ? 24.206 -2.909 -25.555 1.00 82.62 157 PRO A O 1
ATOM 1224 N N . ILE A 1 158 ? 26.131 -4.087 -25.726 1.00 83.19 158 ILE A N 1
ATOM 1225 C CA . ILE A 1 158 ? 26.219 -4.521 -24.329 1.00 83.19 158 ILE A CA 1
ATOM 1226 C C . ILE A 1 158 ? 27.272 -3.661 -23.638 1.00 83.19 158 ILE A C 1
ATOM 1228 O O . ILE A 1 158 ? 28.408 -3.588 -24.099 1.00 83.19 158 ILE A O 1
ATOM 1232 N N . ILE A 1 159 ? 26.889 -3.018 -22.541 1.00 83.12 159 ILE A N 1
ATOM 1233 C CA . ILE A 1 159 ? 27.762 -2.169 -21.732 1.00 83.12 159 ILE A CA 1
ATOM 1234 C C . ILE A 1 159 ? 27.887 -2.820 -20.360 1.00 83.12 159 ILE A C 1
ATOM 1236 O O . ILE A 1 159 ? 26.883 -3.052 -19.681 1.00 83.12 159 ILE A O 1
ATOM 1240 N N . ASP A 1 160 ? 29.119 -3.120 -19.966 1.00 80.62 160 ASP A N 1
ATOM 1241 C CA . ASP A 1 160 ? 29.412 -3.651 -18.642 1.00 80.62 160 ASP A CA 1
ATOM 1242 C C . ASP A 1 160 ? 29.543 -2.495 -17.645 1.00 80.62 160 ASP A C 1
ATOM 1244 O O . ASP A 1 160 ? 30.519 -1.739 -17.648 1.00 80.62 160 ASP A O 1
ATOM 1248 N N . LEU A 1 161 ? 28.513 -2.328 -16.817 1.00 79.00 161 LEU A N 1
ATOM 1249 C CA . LEU A 1 161 ? 28.487 -1.298 -15.789 1.00 79.00 161 LEU A CA 1
ATOM 1250 C C . LEU A 1 161 ? 29.110 -1.772 -14.476 1.00 79.00 161 LEU A C 1
ATOM 1252 O O . LEU A 1 161 ? 29.364 -0.919 -13.634 1.00 79.00 161 LEU A O 1
ATOM 1256 N N . ASP A 1 162 ? 29.373 -3.065 -14.272 1.00 75.62 162 ASP A N 1
ATOM 1257 C CA . ASP A 1 162 ? 29.978 -3.548 -13.022 1.00 75.62 162 ASP A CA 1
ATOM 1258 C C . ASP A 1 162 ? 31.388 -2.949 -12.852 1.00 75.62 162 ASP A C 1
ATOM 1260 O O . ASP A 1 162 ? 31.726 -2.365 -11.818 1.00 75.62 162 ASP A O 1
ATOM 1264 N N . ALA A 1 163 ? 32.170 -2.931 -13.936 1.00 72.25 163 ALA A N 1
ATOM 1265 C CA . ALA A 1 163 ? 33.480 -2.279 -13.968 1.00 72.25 163 ALA A CA 1
ATOM 1266 C C . ALA A 1 163 ? 33.418 -0.764 -13.667 1.00 72.25 163 ALA A C 1
ATOM 1268 O O . ALA A 1 163 ? 34.282 -0.227 -12.969 1.00 72.25 163 ALA A O 1
ATOM 1269 N N . ILE A 1 164 ? 32.387 -0.076 -14.172 1.00 73.19 164 ILE A N 1
ATOM 1270 C CA . ILE A 1 164 ? 32.188 1.373 -13.996 1.00 73.19 164 ILE A CA 1
ATOM 1271 C C . ILE A 1 164 ? 31.644 1.695 -12.593 1.00 73.19 164 ILE A C 1
ATOM 1273 O O . ILE A 1 164 ? 32.019 2.691 -11.979 1.00 73.19 164 ILE A O 1
ATOM 1277 N N . SER A 1 165 ? 30.758 0.856 -12.058 1.00 72.06 165 SER A N 1
ATOM 1278 C CA . SER A 1 165 ? 30.118 1.082 -10.761 1.00 72.06 165 SER A CA 1
ATOM 1279 C C . SER A 1 165 ? 31.117 0.946 -9.616 1.00 72.06 165 SER A C 1
ATOM 1281 O O . SER A 1 165 ? 31.079 1.742 -8.680 1.00 72.06 165 SER A O 1
ATOM 1283 N N . ARG A 1 166 ? 32.053 -0.010 -9.709 1.00 71.81 166 ARG A N 1
ATOM 1284 C CA . ARG A 1 166 ? 33.115 -0.203 -8.704 1.00 71.81 166 ARG A CA 1
ATOM 1285 C C . ARG A 1 166 ? 34.068 0.984 -8.593 1.00 71.81 166 ARG A C 1
ATOM 1287 O O . ARG A 1 166 ? 34.673 1.169 -7.546 1.00 71.81 166 ARG A O 1
ATOM 1294 N N . THR A 1 167 ? 34.213 1.774 -9.655 1.00 71.25 167 THR A N 1
ATOM 1295 C CA . THR A 1 167 ? 35.114 2.935 -9.688 1.00 71.25 167 THR A CA 1
ATOM 1296 C C . THR A 1 167 ? 34.463 4.231 -9.203 1.00 71.25 167 THR A C 1
ATOM 1298 O O . THR A 1 167 ? 35.186 5.154 -8.846 1.00 71.25 167 THR A O 1
ATOM 1301 N N . LEU A 1 168 ? 33.129 4.319 -9.180 1.00 69.06 168 LEU A N 1
ATOM 1302 C CA . LEU A 1 168 ? 32.397 5.570 -8.931 1.00 69.06 168 LEU A CA 1
ATOM 1303 C C . LEU A 1 168 ? 31.663 5.631 -7.581 1.00 69.06 168 LEU A C 1
ATOM 1305 O O . LEU A 1 168 ? 30.920 6.583 -7.353 1.00 69.06 168 LEU A O 1
ATOM 1309 N N . GLU A 1 169 ? 31.846 4.638 -6.703 1.00 69.69 169 GLU A N 1
ATOM 1310 C CA . GLU A 1 169 ? 31.206 4.560 -5.371 1.00 69.69 169 GLU A CA 1
ATOM 1311 C C . GLU A 1 169 ? 29.672 4.769 -5.400 1.00 69.69 169 GLU A C 1
ATOM 1313 O O . GLU A 1 169 ? 29.052 5.197 -4.428 1.00 69.69 169 GLU A O 1
ATOM 1318 N N . VAL A 1 170 ? 29.016 4.471 -6.528 1.00 71.94 170 VAL A N 1
ATOM 1319 C CA . VAL A 1 170 ? 27.553 4.541 -6.640 1.00 71.94 170 VAL A CA 1
ATOM 1320 C C . VAL A 1 170 ? 26.978 3.174 -6.312 1.00 71.94 170 VAL A C 1
ATOM 1322 O O . VAL A 1 170 ? 27.286 2.181 -6.968 1.00 71.94 170 VAL A O 1
ATOM 1325 N N . THR A 1 171 ? 26.097 3.117 -5.316 1.00 77.06 171 THR A N 1
ATOM 1326 C CA . THR A 1 171 ? 25.426 1.865 -4.959 1.00 77.06 171 THR A CA 1
ATOM 1327 C C . THR A 1 171 ? 24.241 1.559 -5.876 1.00 77.06 171 THR A C 1
ATOM 1329 O O . THR A 1 171 ? 23.558 2.446 -6.405 1.00 77.06 171 THR A O 1
ATOM 1332 N N . MET A 1 172 ? 23.949 0.264 -6.011 1.00 78.06 172 MET A N 1
ATOM 1333 C CA . MET A 1 172 ? 22.882 -0.260 -6.865 1.00 78.06 172 MET A CA 1
ATOM 1334 C C . MET A 1 172 ? 21.490 0.356 -6.627 1.00 78.06 172 MET A C 1
ATOM 1336 O O . MET A 1 172 ? 20.825 0.679 -7.613 1.00 78.06 172 MET A O 1
ATOM 1340 N N . PRO A 1 173 ? 21.006 0.568 -5.384 1.00 78.19 173 PRO A N 1
ATOM 1341 C CA . PRO A 1 173 ? 19.685 1.163 -5.161 1.00 78.19 173 PRO A CA 1
ATOM 1342 C C . PRO A 1 173 ? 19.554 2.577 -5.741 1.00 78.19 173 PRO A C 1
ATOM 1344 O O . PRO A 1 173 ? 18.533 2.904 -6.353 1.00 78.19 173 PRO A O 1
ATOM 1347 N N . THR A 1 174 ? 20.602 3.390 -5.587 1.00 83.19 174 THR A N 1
ATOM 1348 C CA . THR A 1 174 ? 20.664 4.764 -6.099 1.00 83.19 174 THR A CA 1
ATOM 1349 C C . THR A 1 174 ? 20.710 4.764 -7.628 1.00 83.19 174 THR A C 1
ATOM 1351 O O . THR A 1 174 ? 19.941 5.478 -8.279 1.00 83.19 174 THR A O 1
ATOM 1354 N N . LEU A 1 175 ? 21.559 3.907 -8.209 1.00 84.12 175 LEU A N 1
ATOM 1355 C CA . LEU A 1 175 ? 21.713 3.769 -9.657 1.00 84.12 175 LEU A CA 1
ATOM 1356 C C . LEU A 1 175 ? 20.415 3.299 -10.328 1.00 84.12 175 LEU A C 1
ATOM 1358 O O . LEU A 1 175 ? 19.979 3.884 -11.321 1.00 84.12 175 LEU A O 1
ATOM 1362 N N . ASN A 1 176 ? 19.759 2.290 -9.750 1.00 85.31 176 ASN A N 1
ATOM 1363 C CA . ASN A 1 176 ? 18.504 1.745 -10.261 1.00 85.31 176 ASN A CA 1
ATOM 1364 C C . ASN A 1 176 ? 17.405 2.807 -10.307 1.00 85.31 176 ASN A C 1
ATOM 1366 O O . ASN A 1 176 ? 16.713 2.929 -11.316 1.00 85.31 176 ASN A O 1
ATOM 1370 N N . GLY A 1 177 ? 17.251 3.608 -9.249 1.00 85.94 177 GLY A N 1
ATOM 1371 C CA . GLY A 1 177 ? 16.242 4.666 -9.228 1.00 85.94 177 GLY A CA 1
ATOM 1372 C C . GLY A 1 177 ? 16.451 5.706 -10.338 1.00 85.94 177 GLY A C 1
ATOM 1373 O O . GLY A 1 177 ? 15.488 6.106 -11.003 1.00 85.94 177 GLY A O 1
ATOM 1374 N N . TRP A 1 178 ? 17.707 6.101 -10.581 1.00 86.12 178 TRP A N 1
ATOM 1375 C CA . TRP A 1 178 ? 18.047 7.070 -11.622 1.00 86.12 178 TRP A CA 1
ATOM 1376 C C . TRP A 1 178 ? 17.834 6.502 -13.028 1.00 86.12 178 TRP A C 1
ATOM 1378 O O . TRP A 1 178 ? 17.124 7.119 -13.828 1.00 86.12 178 TRP A O 1
ATOM 1388 N N . LEU A 1 179 ? 18.360 5.303 -13.308 1.00 86.44 179 LEU A N 1
ATOM 1389 C CA . LEU A 1 179 ? 18.212 4.637 -14.606 1.00 86.44 179 LEU A CA 1
ATOM 1390 C C . LEU A 1 179 ? 16.740 4.370 -14.943 1.00 86.44 179 LEU A C 1
ATOM 1392 O O . LEU A 1 179 ? 16.318 4.579 -16.084 1.00 86.44 179 LEU A O 1
ATOM 1396 N N . LEU A 1 180 ? 15.929 3.949 -13.966 1.00 87.44 180 LEU A N 1
ATOM 1397 C CA . LEU A 1 180 ? 14.487 3.714 -14.142 1.00 87.44 180 LEU A CA 1
ATOM 1398 C C . LEU A 1 180 ? 13.683 5.019 -14.286 1.00 87.44 180 LEU A C 1
ATOM 1400 O O . LEU A 1 180 ? 12.516 4.995 -14.683 1.00 87.44 180 LEU A O 1
ATOM 1404 N N . GLY A 1 181 ? 14.314 6.162 -14.011 1.00 85.44 181 GLY A N 1
ATOM 1405 C CA . GLY A 1 181 ? 13.759 7.506 -14.133 1.00 85.44 181 GLY A CA 1
ATOM 1406 C C . GLY A 1 181 ? 12.649 7.830 -13.163 1.00 85.44 181 GLY A C 1
ATOM 1407 O O . GLY A 1 181 ? 11.670 8.503 -13.509 1.00 85.44 181 GLY A O 1
ATOM 1408 N N . TYR A 1 182 ? 12.837 7.379 -11.929 1.00 89.56 182 TYR A N 1
ATOM 1409 C CA . TYR A 1 182 ? 11.986 7.770 -10.825 1.00 89.56 182 TYR A CA 1
ATOM 1410 C C . TYR A 1 182 ? 12.203 9.246 -10.477 1.00 89.56 182 TYR A C 1
ATOM 1412 O O . TYR A 1 182 ? 13.316 9.759 -10.590 1.00 89.56 182 TYR A O 1
ATOM 1420 N N . PRO A 1 183 ? 11.148 9.961 -10.050 1.00 89.50 183 PRO A N 1
ATOM 1421 C CA . PRO A 1 183 ? 11.284 11.349 -9.613 1.00 89.50 183 PRO A CA 1
ATOM 1422 C C . PRO A 1 183 ? 12.038 11.472 -8.280 1.00 89.50 183 PRO A C 1
ATOM 1424 O O . PRO A 1 183 ? 12.490 12.564 -7.937 1.00 89.50 183 PRO A O 1
ATOM 1427 N N . VAL A 1 184 ? 12.164 10.362 -7.544 1.00 90.75 184 VAL A N 1
ATOM 1428 C CA . VAL A 1 184 ? 12.812 10.251 -6.236 1.00 90.75 184 VAL A CA 1
ATOM 1429 C C . VAL A 1 184 ? 13.721 9.032 -6.223 1.00 90.75 184 VAL A C 1
ATOM 1431 O O . VAL A 1 184 ? 13.346 7.984 -6.748 1.00 90.75 184 VAL A O 1
ATOM 1434 N N . CYS A 1 185 ? 14.892 9.165 -5.609 1.00 90.00 185 CYS A N 1
ATOM 1435 C CA . CYS A 1 185 ? 15.846 8.084 -5.392 1.00 90.00 185 CYS A CA 1
ATOM 1436 C C . CYS A 1 185 ? 16.315 8.078 -3.939 1.00 90.00 185 CYS A C 1
ATOM 1438 O O . CYS A 1 185 ? 16.435 9.128 -3.313 1.00 90.00 185 CYS A O 1
ATOM 1440 N N . TYR A 1 186 ? 16.577 6.890 -3.406 1.00 89.69 186 TYR A N 1
ATOM 1441 C CA . TYR A 1 186 ? 17.174 6.744 -2.084 1.00 89.69 186 TYR A CA 1
ATOM 1442 C C . TYR A 1 186 ? 18.686 6.841 -2.226 1.00 89.69 186 TYR A C 1
ATOM 1444 O O . TYR A 1 186 ? 19.271 6.084 -2.998 1.00 89.69 186 TYR A O 1
ATOM 1452 N N . ALA A 1 187 ? 19.288 7.780 -1.510 1.00 87.00 187 ALA A N 1
ATOM 1453 C CA . ALA A 1 187 ? 20.722 7.970 -1.459 1.00 87.00 187 ALA A CA 1
ATOM 1454 C C . ALA A 1 187 ? 21.334 6.921 -0.536 1.00 87.00 187 ALA A C 1
ATOM 1456 O O . ALA A 1 187 ? 21.239 7.000 0.688 1.00 87.00 187 ALA A O 1
ATOM 1457 N N . VAL A 1 188 ? 21.923 5.897 -1.140 1.00 81.75 188 VAL A N 1
ATOM 1458 C CA . VAL A 1 188 ? 22.677 4.877 -0.419 1.00 81.75 188 VAL A CA 1
ATOM 1459 C C . VAL A 1 188 ? 24.138 5.020 -0.826 1.00 81.75 188 VAL A C 1
ATOM 1461 O O . VAL A 1 188 ? 24.467 4.897 -2.005 1.00 81.75 188 VAL A O 1
ATOM 1464 N N . HIS A 1 189 ? 24.993 5.327 0.145 1.00 77.25 189 HIS A N 1
ATOM 1465 C CA . HIS A 1 189 ? 26.424 5.563 -0.077 1.00 77.25 189 HIS A CA 1
ATOM 1466 C C . HIS A 1 189 ? 27.239 4.284 0.110 1.00 77.25 189 HIS A C 1
ATOM 1468 O O . HIS A 1 189 ? 27.998 3.902 -0.767 1.00 77.25 189 HIS A O 1
ATOM 1474 N N . ASP A 1 190 ? 26.969 3.561 1.199 1.00 75.81 190 ASP A N 1
ATOM 1475 C CA . ASP A 1 190 ? 27.721 2.368 1.586 1.00 75.81 190 ASP A CA 1
ATOM 1476 C C . ASP A 1 190 ? 26.810 1.166 1.826 1.00 75.81 190 ASP A C 1
ATOM 1478 O O . ASP A 1 190 ? 25.620 1.302 2.127 1.00 75.81 190 ASP A O 1
ATOM 1482 N N . MET A 1 191 ? 27.395 -0.033 1.808 1.00 71.06 191 MET A N 1
ATOM 1483 C CA . MET A 1 191 ? 26.704 -1.269 2.196 1.00 71.06 191 MET A CA 1
ATOM 1484 C C . MET A 1 191 ? 26.186 -1.229 3.646 1.00 71.06 191 MET A C 1
ATOM 1486 O O . MET A 1 191 ? 25.102 -1.740 3.924 1.00 71.06 191 MET A O 1
ATOM 1490 N N . ALA A 1 192 ? 26.919 -0.587 4.562 1.00 71.75 192 ALA A N 1
ATOM 1491 C CA . ALA A 1 192 ? 26.482 -0.402 5.948 1.00 71.75 192 ALA A CA 1
ATOM 1492 C C . ALA A 1 192 ? 25.262 0.534 6.039 1.00 71.75 192 ALA A C 1
ATOM 1494 O O . ALA A 1 192 ? 24.298 0.246 6.751 1.00 71.75 192 ALA A O 1
ATOM 1495 N N . ASN A 1 193 ? 25.267 1.613 5.251 1.00 76.81 193 ASN A N 1
ATOM 1496 C CA . ASN A 1 193 ? 24.130 2.522 5.129 1.00 76.81 193 ASN A CA 1
ATOM 1497 C C . ASN A 1 193 ? 22.919 1.809 4.495 1.00 76.81 193 ASN A C 1
ATOM 1499 O O . ASN A 1 193 ? 21.794 1.973 4.956 1.00 76.81 193 ASN A O 1
ATOM 1503 N N . ALA A 1 194 ? 23.137 0.923 3.517 1.00 75.00 194 ALA A N 1
ATOM 1504 C CA . ALA A 1 194 ? 22.070 0.152 2.874 1.00 75.00 194 ALA A CA 1
ATOM 1505 C C . ALA A 1 194 ? 21.256 -0.699 3.866 1.00 75.00 194 ALA A C 1
ATOM 1507 O O . ALA A 1 194 ? 20.028 -0.776 3.765 1.00 75.00 194 ALA A O 1
ATOM 1508 N N . GLU A 1 195 ? 21.918 -1.334 4.838 1.00 75.75 195 GLU A N 1
ATOM 1509 C CA . GLU A 1 195 ? 21.233 -2.153 5.839 1.00 75.75 195 GLU A CA 1
ATOM 1510 C C . GLU A 1 195 ? 20.375 -1.292 6.778 1.00 75.75 195 GLU A C 1
ATOM 1512 O O . GLU A 1 195 ? 19.206 -1.603 7.036 1.00 75.75 195 GLU A O 1
ATOM 1517 N N . SER A 1 196 ? 20.930 -0.180 7.257 1.00 76.31 196 SER A N 1
ATOM 1518 C CA . SER A 1 196 ? 20.230 0.756 8.140 1.00 76.31 196 SER A CA 1
ATOM 1519 C C . SER A 1 196 ? 19.062 1.449 7.425 1.00 76.31 196 SER A C 1
ATOM 1521 O O . SER A 1 196 ? 17.947 1.481 7.958 1.00 76.31 196 SER A O 1
ATOM 1523 N N . ALA A 1 197 ? 19.261 1.864 6.172 1.00 79.06 197 ALA A N 1
ATOM 1524 C CA . ALA A 1 197 ? 18.226 2.371 5.277 1.00 79.06 197 ALA A CA 1
ATOM 1525 C C . ALA A 1 197 ? 17.086 1.359 5.081 1.00 79.06 197 ALA A C 1
ATOM 1527 O O . ALA A 1 197 ? 15.911 1.704 5.208 1.00 79.06 197 ALA A O 1
ATOM 1528 N N . SER A 1 198 ? 17.411 0.085 4.839 1.00 80.00 198 SER A N 1
ATOM 1529 C CA . SER A 1 198 ? 16.416 -0.985 4.693 1.00 80.00 198 SER A CA 1
ATOM 1530 C C . SER A 1 198 ? 15.564 -1.153 5.957 1.00 80.00 198 SER A C 1
ATOM 1532 O O . SER A 1 198 ? 14.332 -1.213 5.881 1.00 80.00 198 SER A O 1
ATOM 1534 N N . ARG A 1 199 ? 16.191 -1.138 7.143 1.00 76.31 199 ARG A N 1
ATOM 1535 C CA . ARG A 1 199 ? 15.467 -1.180 8.426 1.00 76.31 199 ARG A CA 1
ATOM 1536 C C . ARG A 1 199 ? 14.556 0.039 8.602 1.00 76.31 199 ARG A C 1
ATOM 1538 O O . ARG A 1 199 ? 13.405 -0.131 9.005 1.00 76.31 199 ARG A O 1
ATOM 1545 N N . CYS A 1 200 ? 15.038 1.236 8.267 1.00 80.12 200 CYS A N 1
ATOM 1546 C CA . CYS A 1 200 ? 14.274 2.485 8.337 1.00 80.12 200 CYS A CA 1
ATOM 1547 C C . CYS A 1 200 ? 13.052 2.473 7.399 1.00 80.12 200 CYS A C 1
ATOM 1549 O O . CYS A 1 200 ? 11.933 2.812 7.796 1.00 80.12 200 CYS A O 1
ATOM 1551 N N . LEU A 1 201 ? 13.219 2.014 6.159 1.00 80.19 201 LEU A N 1
ATOM 1552 C CA . LEU A 1 201 ? 12.122 1.924 5.193 1.00 80.19 201 LEU A CA 1
ATOM 1553 C C . LEU A 1 201 ? 11.076 0.874 5.584 1.00 80.19 201 LEU A C 1
ATOM 1555 O O . LEU A 1 201 ? 9.899 1.050 5.278 1.00 80.19 201 LEU A O 1
ATOM 1559 N N . CYS A 1 202 ? 11.470 -0.185 6.299 1.00 76.94 202 CYS A N 1
ATOM 1560 C CA . CYS A 1 202 ? 10.535 -1.192 6.806 1.00 76.94 202 CYS A CA 1
ATOM 1561 C C . CYS A 1 202 ? 9.640 -0.674 7.945 1.00 76.94 202 CYS A C 1
ATOM 1563 O O . CYS A 1 202 ? 8.525 -1.170 8.120 1.00 76.94 202 CYS A O 1
ATOM 1565 N N . THR A 1 203 ? 10.111 0.290 8.740 1.00 74.50 203 THR A N 1
ATOM 1566 C CA . THR A 1 203 ? 9.328 0.889 9.835 1.00 74.50 203 THR A CA 1
ATOM 1567 C C . THR A 1 203 ? 8.523 2.105 9.380 1.00 74.50 203 THR A C 1
ATOM 1569 O O . THR A 1 203 ? 7.488 2.419 9.973 1.00 74.50 203 THR A O 1
ATOM 1572 N N . THR A 1 204 ? 8.964 2.768 8.313 1.00 77.06 204 THR A N 1
ATOM 1573 C CA . THR A 1 204 ? 8.339 3.982 7.790 1.00 77.06 204 THR A CA 1
ATOM 1574 C C . THR A 1 204 ? 7.113 3.665 6.932 1.00 77.06 204 THR A C 1
ATOM 1576 O O . THR A 1 204 ? 7.091 2.738 6.127 1.00 77.06 204 THR A O 1
ATOM 1579 N N . THR A 1 205 ? 6.054 4.467 7.059 1.00 81.50 205 THR A N 1
ATOM 1580 C CA . THR A 1 205 ? 4.886 4.353 6.177 1.00 81.50 205 THR A CA 1
ATOM 1581 C C . THR A 1 205 ? 5.210 4.907 4.791 1.00 81.50 205 THR A C 1
ATOM 1583 O O . THR A 1 205 ? 5.502 6.096 4.657 1.00 81.50 205 THR A O 1
ATOM 1586 N N . LEU A 1 206 ? 5.117 4.068 3.759 1.00 84.50 206 LEU A N 1
ATOM 1587 C CA . LEU A 1 206 ? 5.407 4.432 2.370 1.00 84.50 206 LEU A CA 1
ATOM 1588 C C . LEU A 1 206 ? 4.120 4.657 1.568 1.00 84.50 206 LEU A C 1
ATOM 1590 O O . LEU A 1 206 ? 3.151 3.904 1.693 1.00 84.50 206 LEU A O 1
ATOM 1594 N N . LYS A 1 207 ? 4.130 5.670 0.701 1.00 84.12 207 LYS A N 1
ATOM 1595 C CA . LYS A 1 207 ? 3.116 5.890 -0.330 1.00 84.12 207 LYS A CA 1
ATOM 1596 C C . LYS A 1 207 ? 3.618 5.324 -1.652 1.00 84.12 207 LYS A C 1
ATOM 1598 O O . LYS A 1 207 ? 4.677 5.719 -2.131 1.00 84.12 207 LYS A O 1
ATOM 1603 N N . LEU A 1 208 ? 2.855 4.399 -2.225 1.00 85.56 208 LEU A N 1
ATOM 1604 C CA . LEU A 1 208 ? 3.165 3.764 -3.504 1.00 85.56 208 LEU A CA 1
ATOM 1605 C C . LEU A 1 208 ? 2.473 4.514 -4.643 1.00 85.56 208 LEU A C 1
ATOM 1607 O O . LEU A 1 208 ? 1.246 4.673 -4.627 1.00 85.56 208 LEU A O 1
ATOM 1611 N N . TYR A 1 209 ? 3.271 4.927 -5.622 1.00 85.62 209 TYR A N 1
ATOM 1612 C CA . TYR A 1 209 ? 2.830 5.509 -6.883 1.00 85.62 209 TYR A CA 1
ATOM 1613 C C . TYR A 1 209 ? 3.033 4.478 -7.983 1.00 85.62 209 TYR A C 1
ATOM 1615 O O . TYR A 1 209 ? 4.134 3.953 -8.146 1.00 85.62 209 TYR A O 1
ATOM 1623 N N . SER A 1 210 ? 1.971 4.175 -8.722 1.00 83.94 210 SER A N 1
ATOM 1624 C CA . SER A 1 210 ? 2.012 3.226 -9.834 1.00 83.94 210 SER A CA 1
ATOM 1625 C C . SER A 1 210 ? 1.521 3.901 -11.105 1.00 83.94 210 SER A C 1
ATOM 1627 O O . SER A 1 210 ? 0.462 4.528 -11.114 1.00 83.94 210 SER A O 1
ATOM 1629 N N . VAL A 1 211 ? 2.292 3.775 -12.183 1.00 84.06 211 VAL A N 1
ATOM 1630 C CA . VAL A 1 211 ? 1.911 4.294 -13.498 1.00 84.06 211 VAL A CA 1
ATOM 1631 C C . VAL A 1 211 ? 1.383 3.156 -14.345 1.00 84.06 211 VAL A C 1
ATOM 1633 O O . VAL A 1 211 ? 2.073 2.166 -14.565 1.00 84.06 211 VAL A O 1
ATOM 1636 N N . PHE A 1 212 ? 0.177 3.316 -14.870 1.00 81.06 212 PHE A N 1
ATOM 1637 C CA . PHE A 1 212 ? -0.456 2.367 -15.770 1.00 81.06 212 PHE A CA 1
ATOM 1638 C C . PHE A 1 212 ? -0.685 2.998 -17.135 1.00 81.06 212 PHE A C 1
ATOM 1640 O O . PHE A 1 212 ? -0.986 4.186 -17.265 1.00 81.06 212 PHE A O 1
ATOM 1647 N N . THR A 1 213 ? -0.588 2.164 -18.163 1.00 73.62 213 THR A N 1
ATOM 1648 C CA . THR A 1 213 ? -1.005 2.503 -19.521 1.00 73.62 213 THR A CA 1
ATOM 1649 C C . THR A 1 213 ? -1.899 1.396 -20.055 1.00 73.62 213 THR A C 1
ATOM 1651 O O . THR A 1 213 ? -1.661 0.215 -19.793 1.00 73.62 213 THR A O 1
ATOM 1654 N N . LYS A 1 214 ? -2.972 1.766 -20.762 1.00 66.50 214 LYS A N 1
ATOM 1655 C CA . LYS A 1 214 ? -3.880 0.793 -21.382 1.00 66.50 214 LYS A CA 1
ATOM 1656 C C . LYS A 1 214 ? -3.574 0.661 -22.872 1.00 66.50 214 LYS A C 1
ATOM 1658 O O . LYS A 1 214 ? -3.347 1.652 -23.557 1.00 66.50 214 LYS A O 1
ATOM 1663 N N . LEU A 1 215 ? -3.603 -0.574 -23.370 1.00 62.31 215 LEU A N 1
ATOM 1664 C CA . LEU A 1 215 ? -3.536 -0.885 -24.800 1.00 62.31 215 LEU A CA 1
ATOM 1665 C C . LEU A 1 215 ? -4.961 -1.045 -25.355 1.00 62.31 215 LEU A C 1
ATOM 1667 O O . LEU A 1 215 ? -5.765 -1.761 -24.757 1.00 62.31 215 LEU A O 1
ATOM 1671 N N . GLU A 1 216 ? -5.288 -0.398 -26.481 1.00 51.81 216 GLU A N 1
ATOM 1672 C CA . GLU A 1 216 ? -6.672 -0.315 -27.001 1.00 51.81 216 GLU A CA 1
ATOM 1673 C C . GLU A 1 216 ? -7.377 -1.665 -27.229 1.00 51.81 216 GLU A C 1
ATOM 1675 O O . GLU A 1 216 ? -8.569 -1.784 -26.948 1.00 51.81 216 GLU A O 1
ATOM 1680 N N . LYS A 1 217 ? -6.680 -2.704 -27.705 1.00 49.94 217 LYS A N 1
ATOM 1681 C CA . LYS A 1 217 ? -7.326 -3.965 -28.124 1.00 49.94 217 LYS A CA 1
ATOM 1682 C C . LYS A 1 217 ? -7.608 -4.981 -27.008 1.00 49.94 217 LYS A C 1
ATOM 1684 O O . LYS A 1 217 ? -8.267 -5.981 -27.275 1.00 49.94 217 LYS A O 1
ATOM 1689 N N . ILE A 1 218 ? -7.230 -4.715 -25.753 1.00 44.34 218 ILE A N 1
ATOM 1690 C CA . ILE A 1 218 ? -7.671 -5.548 -24.609 1.00 44.34 218 ILE A CA 1
ATOM 1691 C C . ILE A 1 218 ? -9.186 -5.371 -24.349 1.00 44.34 218 ILE A C 1
ATOM 1693 O O . ILE A 1 218 ? -9.816 -6.209 -23.711 1.00 44.34 218 ILE A O 1
ATOM 1697 N N . LEU A 1 219 ? -9.811 -4.319 -24.895 1.00 39.03 219 LEU A N 1
ATOM 1698 C CA . LEU A 1 219 ? -11.235 -4.017 -24.703 1.00 39.03 219 LEU A CA 1
ATOM 1699 C C . LEU A 1 219 ? -12.194 -4.794 -25.624 1.00 39.03 219 LEU A C 1
ATOM 1701 O O . LEU A 1 219 ? -13.396 -4.778 -25.370 1.00 39.03 219 LEU A O 1
ATOM 1705 N N . ALA A 1 220 ? -11.708 -5.477 -26.667 1.00 34.16 220 ALA A N 1
ATOM 1706 C CA . ALA A 1 220 ? -12.583 -6.200 -27.600 1.00 34.16 220 ALA A CA 1
ATOM 1707 C C . ALA A 1 220 ? -12.941 -7.625 -27.130 1.00 34.16 220 ALA A C 1
ATOM 1709 O O . ALA A 1 220 ? -13.927 -8.198 -27.595 1.00 34.16 220 ALA A O 1
ATOM 1710 N N . SER A 1 221 ? -12.194 -8.200 -26.181 1.00 33.31 221 SER A N 1
ATOM 1711 C CA . SER A 1 221 ? -12.564 -9.465 -25.542 1.00 33.31 221 SER A CA 1
ATOM 1712 C C . SER A 1 221 ? -13.376 -9.186 -24.278 1.00 33.31 221 SER A C 1
ATOM 1714 O O . SER A 1 221 ? -12.834 -8.704 -23.287 1.00 33.31 221 SER A O 1
ATOM 1716 N N . LYS A 1 222 ? -14.682 -9.468 -24.348 1.00 31.95 222 LYS A N 1
ATOM 1717 C CA . LYS A 1 222 ? -15.669 -9.533 -23.253 1.00 31.95 222 LYS A CA 1
ATOM 1718 C C . LYS A 1 222 ? -15.086 -9.480 -21.830 1.00 31.95 222 LYS A C 1
ATOM 1720 O O . LYS A 1 222 ? -14.392 -10.399 -21.415 1.00 31.95 222 LYS A O 1
ATOM 1725 N N . GLU A 1 223 ? -15.478 -8.446 -21.084 1.00 35.47 223 GLU A N 1
ATOM 1726 C CA . GLU A 1 223 ? -15.697 -8.451 -19.628 1.00 35.47 223 GLU A CA 1
ATOM 1727 C C . GLU A 1 223 ? -14.876 -9.458 -18.791 1.00 35.47 223 GLU A C 1
ATOM 1729 O O . GLU A 1 223 ? -15.433 -10.277 -18.064 1.00 35.47 223 GLU A O 1
ATOM 1734 N N . SER A 1 224 ? -13.545 -9.364 -18.790 1.00 29.45 224 SER A N 1
ATOM 1735 C CA . SER A 1 224 ? -12.755 -9.877 -17.665 1.00 29.45 224 SER A CA 1
ATOM 1736 C C . SER A 1 224 ? -12.437 -8.708 -16.737 1.00 29.45 224 SER A C 1
ATOM 1738 O O . SER A 1 224 ? -11.541 -7.907 -17.004 1.00 29.45 224 SER A O 1
ATOM 1740 N N . LYS A 1 225 ? -13.193 -8.600 -15.641 1.00 32.12 225 LYS A N 1
ATOM 1741 C CA . LYS A 1 225 ? -13.066 -7.559 -14.605 1.00 32.12 225 LYS A CA 1
ATOM 1742 C C . LYS A 1 225 ? -11.713 -7.515 -13.873 1.00 32.12 225 LYS A C 1
ATOM 1744 O O . LYS A 1 225 ? -11.543 -6.630 -13.050 1.00 32.12 225 LYS A O 1
ATOM 1749 N N . ASP A 1 226 ? -10.758 -8.380 -14.209 1.00 31.88 226 ASP A N 1
ATOM 1750 C CA . ASP A 1 226 ? -9.431 -8.457 -13.588 1.00 31.88 226 ASP A CA 1
ATOM 1751 C C . ASP A 1 226 ? -8.325 -8.727 -14.627 1.00 31.88 226 ASP A C 1
ATOM 1753 O O . ASP A 1 226 ? -7.494 -9.621 -14.462 1.00 31.88 226 ASP A O 1
ATOM 1757 N N . ALA A 1 227 ? -8.278 -7.968 -15.728 1.00 39.47 227 ALA A N 1
ATOM 1758 C CA . ALA A 1 227 ? -7.030 -7.892 -16.485 1.00 39.47 227 ALA A CA 1
ATOM 1759 C C . ALA A 1 227 ? -6.013 -7.160 -15.598 1.00 39.47 227 ALA A C 1
ATOM 1761 O O . ALA A 1 227 ? -6.016 -5.932 -15.529 1.00 39.47 227 ALA A O 1
ATOM 1762 N N . VAL A 1 228 ? -5.197 -7.921 -14.865 1.00 44.09 228 VAL A N 1
ATOM 1763 C CA . VAL A 1 228 ? -4.066 -7.431 -14.071 1.00 44.09 228 VAL A CA 1
ATOM 1764 C C . VAL A 1 228 ? -3.098 -6.743 -15.034 1.00 44.09 228 VAL A C 1
ATOM 1766 O O . VAL A 1 228 ? -2.196 -7.356 -15.604 1.00 44.09 228 VAL A O 1
ATOM 1769 N N . VAL A 1 229 ? -3.331 -5.460 -15.300 1.00 56.78 229 VAL A N 1
ATOM 1770 C CA . VAL A 1 229 ? -2.391 -4.630 -16.040 1.00 56.78 229 VAL A CA 1
ATOM 1771 C C . VAL A 1 229 ? -1.234 -4.399 -15.083 1.00 56.78 229 VAL A C 1
ATOM 1773 O O . VAL A 1 229 ? -1.378 -3.692 -14.094 1.00 56.78 229 VAL A O 1
ATOM 1776 N N . SER A 1 230 ? -0.103 -5.052 -15.333 1.00 59.41 230 SER A N 1
ATOM 1777 C CA . SER A 1 230 ? 1.145 -4.754 -14.636 1.00 59.41 230 SER A CA 1
ATOM 1778 C C . SER A 1 230 ? 1.457 -3.260 -14.786 1.00 59.41 230 SER A C 1
ATOM 1780 O O . SER A 1 230 ? 1.358 -2.751 -15.911 1.00 59.41 230 SER A O 1
ATOM 1782 N N . PRO A 1 231 ? 1.813 -2.551 -13.700 1.00 71.31 231 PRO A N 1
ATOM 1783 C CA . PRO A 1 231 ? 2.214 -1.157 -13.807 1.00 71.31 231 PRO A CA 1
ATOM 1784 C C . PRO A 1 231 ? 3.435 -1.053 -14.719 1.00 71.31 231 PRO A C 1
ATOM 1786 O O . PRO A 1 231 ? 4.307 -1.920 -14.706 1.00 71.31 231 PRO A O 1
ATOM 1789 N N . LEU A 1 232 ? 3.484 0.015 -15.508 1.00 77.81 232 LEU A N 1
ATOM 1790 C CA . LEU A 1 232 ? 4.619 0.331 -16.361 1.00 77.81 232 LEU A CA 1
ATOM 1791 C C . LEU A 1 232 ? 5.879 0.558 -15.519 1.00 77.81 232 LEU A C 1
ATOM 1793 O O . LEU A 1 232 ? 6.962 0.123 -15.882 1.00 77.81 232 LEU A O 1
ATOM 1797 N N . PHE A 1 233 ? 5.724 1.230 -14.384 1.00 80.62 233 PHE A N 1
ATOM 1798 C CA . PHE A 1 233 ? 6.693 1.254 -13.299 1.00 80.62 233 PHE A CA 1
ATOM 1799 C C . PHE A 1 233 ? 5.998 1.748 -12.024 1.00 80.62 233 PHE A C 1
ATOM 1801 O O . PHE A 1 233 ? 4.925 2.363 -12.077 1.00 80.62 233 PHE A O 1
ATOM 1808 N N . ALA A 1 234 ? 6.607 1.463 -10.874 1.00 85.00 234 ALA A N 1
ATOM 1809 C CA . ALA A 1 234 ? 6.112 1.877 -9.571 1.00 85.00 234 ALA A CA 1
ATOM 1810 C C . ALA A 1 234 ? 7.273 2.324 -8.682 1.00 85.00 234 ALA A C 1
ATOM 1812 O O . ALA A 1 234 ? 8.346 1.725 -8.708 1.00 85.00 234 ALA A O 1
ATOM 1813 N N . PHE A 1 235 ? 7.043 3.364 -7.887 1.00 88.38 235 PHE A N 1
ATOM 1814 C CA . PHE A 1 235 ? 8.020 3.879 -6.934 1.00 88.38 235 PHE A CA 1
ATOM 1815 C C . PHE A 1 235 ? 7.342 4.234 -5.608 1.00 88.38 235 PHE A C 1
ATOM 1817 O O . PHE A 1 235 ? 6.132 4.475 -5.540 1.00 88.38 235 PHE A O 1
ATOM 1824 N N . SER A 1 236 ? 8.128 4.243 -4.534 1.00 89.00 236 SER A N 1
ATOM 1825 C CA . SER A 1 236 ? 7.672 4.568 -3.185 1.00 89.00 236 SER A CA 1
ATOM 1826 C C . SER A 1 236 ? 8.228 5.906 -2.724 1.00 89.00 236 SER A C 1
ATOM 1828 O O . SER A 1 236 ? 9.383 6.225 -2.982 1.00 89.00 236 SER A O 1
ATOM 1830 N N . VAL A 1 237 ? 7.416 6.663 -1.988 1.00 89.88 237 VAL A N 1
ATOM 1831 C CA . VAL A 1 237 ? 7.856 7.870 -1.279 1.00 89.88 237 VAL A CA 1
ATOM 1832 C C . VAL A 1 237 ? 7.415 7.770 0.183 1.00 89.88 237 VAL A C 1
ATOM 1834 O O . VAL A 1 237 ? 6.246 7.467 0.439 1.00 89.88 237 VAL A O 1
ATOM 1837 N N . PRO A 1 238 ? 8.303 8.002 1.160 1.00 89.00 238 PRO A N 1
ATOM 1838 C CA . PRO A 1 238 ? 7.945 8.058 2.575 1.00 89.00 238 PRO A CA 1
ATOM 1839 C C . PRO A 1 238 ? 6.862 9.104 2.846 1.00 89.00 238 PRO A C 1
ATOM 1841 O O . PRO A 1 238 ? 6.985 10.251 2.427 1.00 89.00 238 PRO A O 1
ATOM 1844 N N . M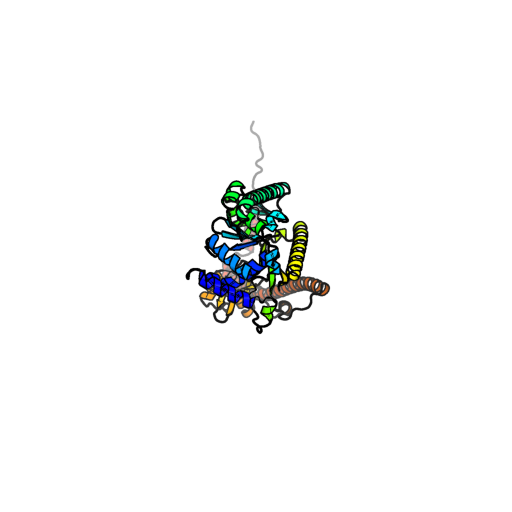ET A 1 239 ? 5.797 8.721 3.558 1.00 84.56 239 MET A N 1
ATOM 1845 C CA . MET A 1 239 ? 4.621 9.578 3.793 1.00 84.56 239 MET A CA 1
ATOM 1846 C C . MET A 1 239 ? 4.970 10.928 4.423 1.00 84.56 239 MET A C 1
ATOM 1848 O O . MET A 1 239 ? 4.339 11.923 4.089 1.00 84.56 239 MET A O 1
ATOM 1852 N N . GLN A 1 240 ? 5.985 10.965 5.290 1.00 85.19 240 GLN A N 1
ATOM 1853 C CA . GLN A 1 240 ? 6.465 12.186 5.950 1.00 85.19 240 GLN A CA 1
ATOM 1854 C C . GLN A 1 240 ? 6.957 13.243 4.951 1.00 85.19 240 GLN A C 1
ATOM 1856 O O . GLN A 1 240 ? 6.873 14.434 5.223 1.00 85.19 240 GLN A O 1
ATOM 1861 N N . LEU A 1 241 ? 7.436 12.810 3.783 1.00 87.50 241 LEU A N 1
ATOM 1862 C CA . LEU A 1 241 ? 7.977 13.682 2.746 1.00 87.50 241 LEU A CA 1
ATOM 1863 C C . LEU A 1 241 ? 6.957 14.015 1.647 1.00 87.50 241 LEU A C 1
ATOM 1865 O O . LEU A 1 241 ? 7.223 14.863 0.804 1.00 87.50 241 LEU A O 1
ATOM 1869 N N . VAL A 1 242 ? 5.784 13.370 1.637 1.00 87.06 242 VAL A N 1
ATOM 1870 C CA . VAL A 1 242 ? 4.759 13.570 0.595 1.00 87.06 242 VAL A CA 1
ATOM 1871 C C . VAL A 1 242 ? 4.077 14.936 0.708 1.00 87.06 242 VAL A C 1
ATOM 1873 O O . VAL A 1 242 ? 3.570 15.455 -0.284 1.00 87.06 242 VAL A O 1
ATOM 1876 N N . GLU A 1 243 ? 4.033 15.527 1.897 1.00 82.62 243 GLU A N 1
ATOM 1877 C CA . GLU A 1 243 ? 3.388 16.828 2.113 1.00 82.62 243 GLU A CA 1
ATOM 1878 C C . GLU A 1 243 ? 4.321 18.015 1.826 1.00 82.62 243 GLU A C 1
ATOM 1880 O O . GLU A 1 243 ? 3.869 19.152 1.885 1.00 82.62 243 GLU A O 1
ATOM 1885 N N . SER A 1 244 ? 5.596 17.784 1.483 1.00 88.31 244 SER A N 1
ATOM 1886 C CA . SER A 1 244 ? 6.529 18.879 1.208 1.00 88.31 244 SER A CA 1
ATOM 1887 C C . SER A 1 244 ? 6.244 19.561 -0.134 1.00 88.31 244 SER A C 1
ATOM 1889 O O . SER A 1 244 ? 6.014 18.896 -1.149 1.00 88.31 244 SER A O 1
ATOM 1891 N N . ASP A 1 245 ? 6.352 20.892 -0.165 1.00 88.69 245 ASP A N 1
ATOM 1892 C CA . ASP A 1 245 ? 6.228 21.682 -1.402 1.00 88.69 245 ASP A CA 1
ATOM 1893 C C . ASP A 1 245 ? 7.253 21.232 -2.450 1.00 88.69 245 ASP A C 1
ATOM 1895 O O . ASP A 1 245 ? 6.927 21.053 -3.625 1.00 88.69 245 ASP A O 1
ATOM 1899 N N . ARG A 1 246 ? 8.469 20.915 -1.984 1.00 89.12 246 ARG A N 1
ATOM 1900 C CA . ARG A 1 246 ? 9.563 20.358 -2.789 1.00 89.12 246 ARG A CA 1
ATOM 1901 C C . ARG A 1 246 ? 9.135 19.113 -3.572 1.00 89.12 246 ARG A C 1
ATOM 1903 O O . ARG A 1 246 ? 9.460 18.975 -4.751 1.00 89.12 246 ARG A O 1
ATOM 1910 N N . TRP A 1 247 ? 8.402 18.200 -2.933 1.00 90.88 247 TRP A N 1
ATOM 1911 C CA . TRP A 1 247 ? 7.895 17.000 -3.595 1.00 90.88 247 TRP A CA 1
ATOM 1912 C C . TRP A 1 247 ? 6.765 17.316 -4.567 1.00 90.88 247 TRP A C 1
ATOM 1914 O O . TRP A 1 247 ? 6.754 16.775 -5.671 1.00 90.88 247 TRP A O 1
ATOM 1924 N N . GLN A 1 248 ? 5.823 18.179 -4.184 1.00 89.06 248 GLN A N 1
ATOM 1925 C CA . GLN A 1 248 ? 4.681 18.515 -5.036 1.00 89.06 248 GLN A CA 1
ATOM 1926 C C . GLN A 1 248 ? 5.127 19.162 -6.350 1.00 89.06 248 GLN A C 1
ATOM 1928 O O . GLN A 1 248 ? 4.655 18.767 -7.418 1.00 89.06 248 GLN A O 1
ATOM 1933 N N . GLU A 1 249 ? 6.090 20.083 -6.290 1.00 89.94 249 GLU A N 1
ATOM 1934 C CA . GLU A 1 249 ? 6.662 20.712 -7.479 1.00 89.94 249 GLU A CA 1
ATOM 1935 C C . GLU A 1 249 ? 7.380 19.686 -8.363 1.00 89.94 249 GLU A C 1
ATOM 1937 O O . GLU A 1 249 ? 7.098 19.579 -9.562 1.00 89.94 249 GLU A O 1
ATOM 1942 N N . ARG A 1 250 ? 8.257 18.860 -7.773 1.00 90.12 250 ARG A N 1
ATOM 1943 C CA . ARG A 1 250 ? 8.984 17.831 -8.527 1.00 90.12 250 ARG A CA 1
ATOM 1944 C C . ARG A 1 250 ? 8.041 16.830 -9.181 1.00 90.12 250 ARG A C 1
ATOM 1946 O O . ARG A 1 250 ? 8.236 16.467 -10.343 1.00 90.12 250 ARG A O 1
ATOM 1953 N N . LYS A 1 251 ? 7.028 16.381 -8.441 1.00 89.75 251 LYS A N 1
ATOM 1954 C CA . LYS A 1 251 ? 5.993 15.474 -8.928 1.00 89.75 251 LYS A CA 1
ATOM 1955 C C . LYS A 1 251 ? 5.288 16.086 -10.133 1.00 89.75 251 LYS A C 1
ATOM 1957 O O . LYS A 1 251 ? 5.194 15.419 -11.156 1.00 89.75 251 LYS A O 1
ATOM 1962 N N . HIS A 1 252 ? 4.870 17.348 -10.053 1.00 89.38 252 HIS A N 1
ATOM 1963 C CA . HIS A 1 252 ? 4.211 18.038 -11.161 1.00 89.38 252 HIS A CA 1
ATOM 1964 C C . HIS A 1 252 ? 5.094 18.101 -12.418 1.00 89.38 252 HIS A C 1
ATOM 1966 O O . HIS A 1 252 ? 4.671 17.677 -13.493 1.00 89.38 252 HIS A O 1
ATOM 1972 N N . GLN A 1 253 ? 6.351 18.537 -12.282 1.00 89.81 253 GLN A N 1
ATOM 1973 C CA . GLN A 1 253 ? 7.309 18.593 -13.397 1.00 89.81 253 GLN A CA 1
ATOM 1974 C C . GLN A 1 253 ? 7.526 17.217 -14.046 1.00 89.81 253 GLN A C 1
ATOM 1976 O O . GLN A 1 253 ? 7.616 17.076 -15.272 1.00 89.81 253 GLN A O 1
ATOM 1981 N N . TRP A 1 254 ? 7.621 16.180 -13.217 1.00 89.38 254 TRP A N 1
ATOM 1982 C CA . TRP A 1 254 ? 7.786 14.813 -13.680 1.00 89.38 254 TRP A CA 1
ATOM 1983 C C . TRP A 1 254 ? 6.529 14.293 -14.395 1.00 89.38 254 TRP A C 1
ATOM 1985 O O . TRP A 1 254 ? 6.644 13.715 -15.477 1.00 89.38 254 TRP A O 1
ATOM 1995 N N . GLU A 1 255 ? 5.332 14.558 -13.863 1.00 88.31 255 GLU A N 1
ATOM 1996 C CA . GLU A 1 255 ? 4.060 14.196 -14.498 1.00 88.31 255 GLU A CA 1
ATOM 1997 C C . GLU A 1 255 ? 3.879 14.881 -15.856 1.00 88.31 255 GLU A C 1
ATOM 1999 O O . GLU A 1 255 ? 3.460 14.239 -16.821 1.00 88.31 255 GLU A O 1
ATOM 2004 N N . GLU A 1 256 ? 4.230 16.162 -15.969 1.00 88.75 256 GLU A N 1
ATOM 2005 C CA . GLU A 1 256 ? 4.218 16.880 -17.244 1.00 88.75 256 GLU A CA 1
ATOM 2006 C C . GLU A 1 256 ? 5.180 16.261 -18.256 1.00 88.75 256 GLU A C 1
ATOM 2008 O O . GLU A 1 256 ? 4.823 16.052 -19.417 1.00 88.75 256 GLU A O 1
ATOM 2013 N N . THR A 1 257 ? 6.397 15.935 -17.819 1.00 87.25 257 THR A N 1
ATOM 2014 C CA . THR A 1 257 ? 7.405 15.292 -18.669 1.00 87.25 257 THR A CA 1
ATOM 2015 C C . THR A 1 257 ? 6.911 13.932 -19.162 1.00 87.25 257 THR A C 1
ATOM 2017 O O . THR A 1 257 ? 7.026 13.616 -20.348 1.00 87.25 257 THR A O 1
ATOM 2020 N N . LEU A 1 258 ? 6.292 13.145 -18.280 1.00 86.69 258 LEU A N 1
ATOM 2021 C CA . LEU A 1 258 ? 5.709 11.851 -18.616 1.00 86.69 258 LEU A CA 1
ATOM 2022 C C . LEU A 1 258 ? 4.537 11.989 -19.599 1.00 86.69 258 LEU A C 1
ATOM 2024 O O . LEU A 1 258 ? 4.459 11.232 -20.566 1.00 86.69 258 LEU A O 1
ATOM 2028 N N . ARG A 1 259 ? 3.666 12.989 -19.419 1.00 85.94 259 ARG A N 1
ATOM 2029 C CA . ARG A 1 259 ? 2.576 13.299 -2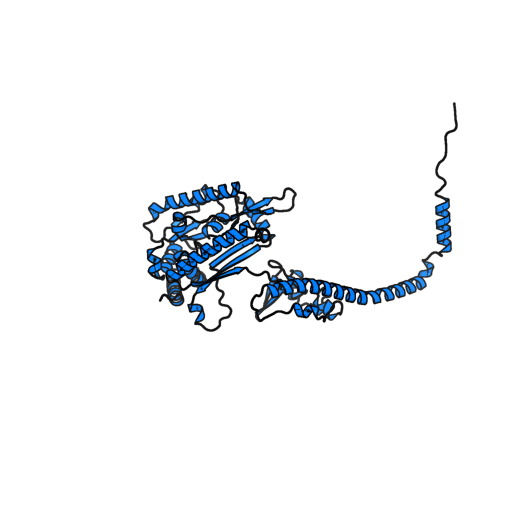0.362 1.00 85.94 259 ARG A CA 1
ATOM 2030 C C . ARG A 1 259 ? 3.104 13.729 -21.729 1.00 85.94 259 ARG A C 1
ATOM 2032 O O . ARG A 1 259 ? 2.580 13.277 -22.742 1.00 85.94 259 ARG A O 1
ATOM 2039 N N . LYS A 1 260 ? 4.165 14.543 -21.785 1.00 86.56 260 LYS A N 1
ATOM 2040 C CA . LYS A 1 260 ? 4.826 14.930 -23.047 1.00 86.56 260 LYS A CA 1
ATOM 2041 C C . LYS A 1 260 ? 5.376 13.705 -23.783 1.00 86.56 260 LYS A C 1
ATOM 2043 O O . LYS A 1 260 ? 5.121 13.548 -24.976 1.00 86.56 260 LYS A O 1
ATOM 2048 N N . ARG A 1 261 ? 6.063 12.804 -23.070 1.00 82.69 261 ARG A N 1
ATOM 2049 C CA . ARG A 1 261 ? 6.553 11.527 -23.625 1.00 82.69 261 ARG A CA 1
ATOM 2050 C C . ARG A 1 261 ? 5.408 10.641 -24.110 1.00 82.69 261 ARG A C 1
ATOM 2052 O O . ARG A 1 261 ? 5.486 10.096 -25.205 1.00 82.69 261 ARG A O 1
ATOM 2059 N N . HIS A 1 262 ? 4.321 10.554 -23.346 1.00 83.19 262 HIS A N 1
ATOM 2060 C CA . HIS A 1 262 ? 3.121 9.813 -23.730 1.00 83.19 262 HIS A CA 1
ATOM 2061 C C . HIS A 1 262 ? 2.475 10.362 -25.006 1.00 83.19 262 HIS A C 1
ATOM 2063 O O . HIS A 1 262 ? 2.197 9.595 -25.921 1.00 83.19 262 HIS A O 1
ATOM 2069 N N . ASN A 1 263 ? 2.313 11.681 -25.117 1.00 82.75 263 ASN A N 1
ATOM 2070 C CA . ASN A 1 263 ? 1.766 12.315 -26.318 1.00 82.75 263 ASN A CA 1
ATOM 2071 C C . ASN A 1 263 ? 2.663 12.085 -27.541 1.00 82.75 263 ASN A C 1
ATOM 2073 O O . ASN A 1 263 ? 2.158 11.809 -28.627 1.00 82.75 263 ASN A O 1
ATOM 2077 N N . LYS A 1 264 ? 3.990 12.131 -27.362 1.00 79.81 264 LYS A N 1
ATOM 2078 C CA . LYS A 1 264 ? 4.953 11.780 -28.413 1.00 79.81 264 LYS A CA 1
ATOM 2079 C C . LYS A 1 264 ? 4.815 10.311 -28.831 1.00 79.81 264 LYS A C 1
ATOM 2081 O O . LYS A 1 264 ? 4.781 10.030 -30.021 1.00 79.81 264 LYS A O 1
ATOM 2086 N N . ALA A 1 265 ? 4.671 9.391 -27.877 1.00 76.88 265 ALA A N 1
ATOM 2087 C CA . ALA A 1 265 ? 4.457 7.972 -28.163 1.00 76.88 265 ALA A CA 1
ATOM 2088 C C . ALA A 1 265 ? 3.138 7.723 -28.923 1.00 76.88 265 ALA A C 1
ATOM 2090 O O . ALA A 1 265 ? 3.124 6.952 -29.881 1.00 76.88 265 ALA A O 1
ATOM 2091 N N . ILE A 1 266 ? 2.054 8.420 -28.557 1.00 75.62 266 ILE A N 1
ATOM 2092 C CA . ILE A 1 266 ? 0.775 8.375 -29.285 1.00 75.62 266 ILE A CA 1
ATOM 2093 C C . ILE A 1 266 ? 0.949 8.882 -30.723 1.00 75.62 266 ILE A C 1
ATOM 2095 O O . ILE A 1 266 ? 0.454 8.251 -31.654 1.00 75.62 266 ILE A O 1
ATOM 2099 N N . ALA A 1 267 ? 1.670 9.991 -30.919 1.00 72.38 267 ALA A N 1
ATOM 2100 C CA . ALA A 1 267 ? 1.909 10.571 -32.243 1.00 72.38 267 ALA A CA 1
ATOM 2101 C C . ALA A 1 267 ? 2.707 9.638 -33.173 1.00 72.38 267 ALA A C 1
ATOM 2103 O O . ALA A 1 267 ? 2.492 9.646 -34.380 1.00 72.38 267 ALA A O 1
ATOM 2104 N N . VAL A 1 268 ? 3.577 8.795 -32.609 1.00 67.31 268 VAL A N 1
ATOM 2105 C CA . VAL A 1 268 ? 4.349 7.766 -33.332 1.00 67.31 268 VAL A CA 1
ATOM 2106 C C . VAL A 1 268 ? 3.503 6.505 -33.630 1.00 67.31 268 VAL A C 1
ATOM 2108 O O . VAL A 1 268 ? 3.995 5.525 -34.179 1.00 67.31 268 VAL A O 1
ATOM 2111 N N . GLY A 1 269 ? 2.200 6.516 -33.320 1.00 59.38 269 GLY A N 1
ATOM 2112 C CA . GLY A 1 269 ? 1.261 5.455 -33.704 1.00 59.38 269 GLY A CA 1
ATOM 2113 C C . GLY A 1 269 ? 1.160 4.300 -32.706 1.00 59.38 269 GLY A C 1
ATOM 2114 O O . GLY A 1 269 ? 0.629 3.238 -33.036 1.00 59.38 269 GLY A O 1
ATOM 2115 N N . ILE A 1 270 ? 1.643 4.485 -31.475 1.00 61.44 270 ILE A N 1
ATOM 2116 C CA . ILE A 1 270 ? 1.553 3.467 -30.427 1.00 61.44 270 ILE A CA 1
ATOM 2117 C C . ILE A 1 270 ? 0.186 3.533 -29.741 1.00 61.44 270 ILE A C 1
ATOM 2119 O O . ILE A 1 270 ? -0.205 4.559 -29.187 1.00 61.44 270 ILE A O 1
ATOM 2123 N N . LEU A 1 271 ? -0.513 2.394 -29.702 1.00 55.75 271 LEU A N 1
ATOM 2124 C CA . LEU A 1 271 ? -1.852 2.216 -29.116 1.00 55.75 271 LEU A CA 1
ATOM 2125 C C . LEU A 1 271 ? -1.871 2.229 -27.572 1.00 55.75 271 LEU A C 1
ATOM 2127 O O . LEU A 1 271 ? -2.694 1.548 -26.960 1.00 55.75 271 LEU A O 1
ATOM 2131 N N . LEU A 1 272 ? -0.971 2.971 -26.921 1.00 60.59 272 LEU A N 1
ATOM 2132 C CA . LEU A 1 272 ? -1.031 3.226 -25.482 1.00 60.59 272 LEU A CA 1
ATOM 2133 C C . LEU A 1 272 ? -1.978 4.408 -25.267 1.00 60.59 272 LEU A C 1
ATOM 2135 O O . LEU A 1 272 ? -1.555 5.558 -25.324 1.00 60.59 272 LEU A O 1
ATOM 2139 N N . LYS A 1 273 ? -3.267 4.143 -25.043 1.00 57.72 273 LYS A N 1
ATOM 2140 C CA . LYS A 1 273 ? -4.237 5.188 -24.693 1.00 57.72 273 LYS A CA 1
ATOM 2141 C C . LYS A 1 273 ? -4.460 5.206 -23.184 1.00 57.72 273 LYS A C 1
ATOM 2143 O O . LYS A 1 273 ? -4.634 4.165 -22.559 1.00 57.72 273 LYS A O 1
ATOM 2148 N N . ASN A 1 274 ? -4.530 6.410 -22.621 1.00 65.00 274 ASN A N 1
ATOM 2149 C CA . ASN A 1 274 ? -4.741 6.701 -21.199 1.00 65.00 274 ASN A CA 1
ATOM 2150 C C . ASN A 1 274 ? -3.553 6.332 -20.296 1.00 65.00 274 ASN A C 1
ATOM 2152 O O . ASN A 1 274 ? -3.381 5.182 -19.888 1.00 65.00 274 ASN A O 1
ATOM 2156 N N . LEU A 1 275 ? -2.785 7.356 -19.926 1.00 68.88 275 LEU A N 1
ATOM 2157 C CA . LEU A 1 275 ? -1.856 7.331 -18.802 1.00 68.88 275 LEU A CA 1
ATOM 2158 C C . LEU A 1 275 ? -2.644 7.509 -17.495 1.00 68.88 275 LEU A C 1
ATOM 2160 O O . LEU A 1 275 ? -3.292 8.537 -17.299 1.00 68.88 275 LEU A O 1
ATOM 2164 N N . ILE A 1 276 ? -2.590 6.519 -16.604 1.00 71.25 276 ILE A N 1
ATOM 2165 C CA . ILE A 1 276 ? -3.206 6.588 -15.275 1.00 71.25 276 ILE A CA 1
ATOM 2166 C C . ILE A 1 276 ? -2.088 6.539 -14.244 1.00 71.25 276 ILE A C 1
ATOM 2168 O O . ILE A 1 276 ? -1.325 5.579 -14.192 1.00 71.25 276 ILE A O 1
ATOM 2172 N N . ILE A 1 277 ? -2.009 7.569 -13.412 1.00 71.12 277 ILE A N 1
ATOM 2173 C CA . ILE A 1 277 ? -1.152 7.568 -12.231 1.00 71.12 277 ILE A CA 1
ATOM 2174 C C . ILE A 1 277 ? -2.066 7.208 -11.066 1.00 71.12 277 ILE A C 1
ATOM 2176 O O . ILE A 1 277 ? -2.893 8.020 -10.651 1.00 71.12 277 ILE A O 1
ATOM 2180 N N . GLU A 1 278 ? -1.978 5.968 -10.588 1.00 65.06 278 GLU A N 1
ATOM 2181 C CA . GLU A 1 278 ? -2.706 5.564 -9.393 1.00 65.06 278 GLU A CA 1
ATOM 2182 C C . GLU A 1 278 ? -1.846 5.821 -8.164 1.00 65.06 278 GLU A C 1
ATOM 2184 O O . GLU A 1 278 ? -0.740 5.298 -7.995 1.00 65.06 278 GLU A O 1
ATOM 2189 N N . GLU A 1 279 ? -2.409 6.614 -7.266 1.00 60.66 279 GLU A N 1
ATOM 2190 C CA . GLU A 1 279 ? -1.973 6.649 -5.887 1.00 60.66 279 GLU A CA 1
ATOM 2191 C C . GLU A 1 279 ? -2.728 5.544 -5.159 1.00 60.66 279 GLU A C 1
ATOM 2193 O O . GLU A 1 279 ? -3.949 5.618 -5.001 1.00 60.66 279 GLU A O 1
ATOM 2198 N N . THR A 1 280 ? -2.023 4.498 -4.729 1.00 53.25 280 THR A N 1
ATOM 2199 C CA . THR A 1 280 ? -2.665 3.410 -3.983 1.00 53.25 280 THR A CA 1
ATOM 2200 C C . THR A 1 280 ? -3.282 3.981 -2.706 1.00 53.25 280 THR A C 1
ATOM 2202 O O . THR A 1 280 ? -2.581 4.361 -1.766 1.00 53.25 280 THR A O 1
ATOM 2205 N N . THR A 1 281 ? -4.612 4.092 -2.673 1.00 47.59 281 THR A N 1
ATOM 2206 C CA . THR A 1 281 ? -5.318 4.689 -1.539 1.00 47.59 281 THR A CA 1
ATOM 2207 C C . THR A 1 281 ? -5.261 3.753 -0.338 1.00 47.59 281 THR A C 1
ATOM 2209 O O . THR A 1 281 ? -5.693 2.599 -0.409 1.00 47.59 281 THR A O 1
ATOM 2212 N N . LEU A 1 282 ? -4.761 4.267 0.782 1.00 67.19 282 LEU A N 1
ATOM 2213 C CA . LEU A 1 282 ? -4.689 3.581 2.067 1.00 67.19 282 LEU A CA 1
ATOM 2214 C C . LEU A 1 282 ? -6.100 3.206 2.555 1.00 67.19 282 LEU A C 1
ATOM 2216 O O . LEU A 1 282 ? -6.837 4.045 3.073 1.00 67.19 282 LEU A O 1
ATOM 2220 N N . ARG A 1 283 ? -6.491 1.936 2.408 1.00 72.75 283 ARG A N 1
ATOM 2221 C CA . ARG A 1 283 ? -7.755 1.420 2.949 1.00 72.75 283 ARG A CA 1
ATOM 2222 C C . ARG A 1 283 ? -7.507 0.665 4.249 1.00 72.75 283 ARG A C 1
ATOM 2224 O O . ARG A 1 283 ? -6.841 -0.365 4.262 1.00 72.75 283 ARG A O 1
ATOM 2231 N N . LEU A 1 284 ? -8.088 1.161 5.341 1.00 85.69 284 LEU A N 1
ATOM 2232 C CA . LEU A 1 284 ? -8.083 0.461 6.623 1.00 85.69 284 LEU A CA 1
ATOM 2233 C C . LEU A 1 284 ? -9.127 -0.653 6.607 1.00 85.69 284 LEU A C 1
ATOM 2235 O O . LEU A 1 284 ? -10.334 -0.408 6.583 1.00 85.69 284 LEU A O 1
ATOM 2239 N N . GLU A 1 285 ? -8.650 -1.887 6.647 1.00 88.69 285 GLU A N 1
ATOM 2240 C CA . GLU A 1 285 ? -9.493 -3.075 6.673 1.00 88.69 285 GLU A CA 1
ATOM 2241 C C . GLU A 1 285 ? -9.800 -3.486 8.119 1.00 88.69 285 GLU A C 1
ATOM 2243 O O . GLU A 1 285 ? -9.132 -3.072 9.071 1.00 88.69 285 GLU A O 1
ATOM 2248 N N . LYS A 1 286 ? -10.837 -4.301 8.321 1.00 92.38 286 LYS A N 1
ATOM 2249 C CA . LYS A 1 286 ? -11.143 -4.871 9.640 1.00 92.38 286 LYS A CA 1
ATOM 2250 C C . LYS A 1 286 ? -10.663 -6.314 9.703 1.00 92.38 286 LYS A C 1
ATOM 2252 O O . LYS A 1 286 ? -10.851 -7.093 8.774 1.00 92.38 286 LYS A O 1
ATOM 2257 N N . CYS A 1 287 ? -10.065 -6.681 10.831 1.00 95.50 287 CYS A N 1
ATOM 2258 C CA . CYS A 1 287 ? -9.678 -8.054 11.114 1.00 95.50 287 CYS A CA 1
ATOM 2259 C C . CYS A 1 287 ? -10.927 -8.931 11.226 1.00 95.50 287 CYS A C 1
ATOM 2261 O O . CYS A 1 287 ? -11.837 -8.619 11.995 1.00 95.50 287 CYS A O 1
ATOM 2263 N N . TRP A 1 288 ? -10.936 -10.067 10.539 1.00 96.62 288 TRP A N 1
ATOM 2264 C CA . TRP A 1 288 ? -12.063 -10.994 10.546 1.00 96.62 288 TRP A CA 1
ATOM 2265 C C . TRP A 1 288 ? -12.367 -11.553 11.945 1.00 96.62 288 TRP A C 1
ATOM 2267 O O . TRP A 1 288 ? -13.524 -11.702 12.324 1.00 96.62 288 TRP A O 1
ATOM 2277 N N . PHE A 1 289 ? -11.330 -11.828 12.744 1.00 96.62 289 PHE A N 1
ATOM 2278 C CA . PHE A 1 289 ? -11.499 -12.482 14.045 1.00 96.62 289 PHE A CA 1
ATOM 2279 C C . PHE A 1 289 ? -11.863 -11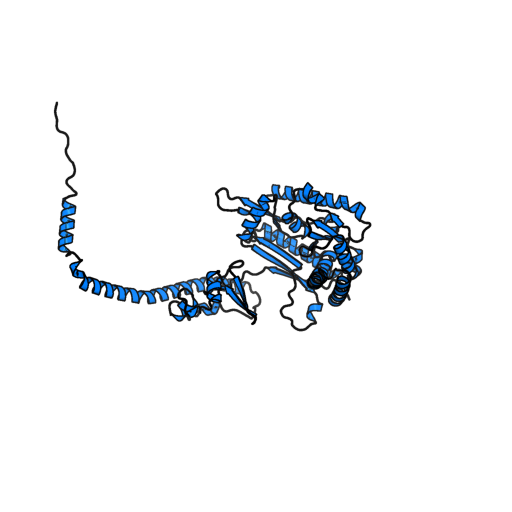.506 15.173 1.00 96.62 289 PHE A C 1
ATOM 2281 O O . PHE A 1 289 ? -12.783 -11.751 15.950 1.00 96.62 289 PHE A O 1
ATOM 2288 N N . CYS A 1 290 ? -11.120 -10.404 15.300 1.00 94.69 290 CYS A N 1
ATOM 2289 C CA . CYS A 1 290 ? -11.265 -9.477 16.427 1.00 94.69 290 CYS A CA 1
ATOM 2290 C C . CYS A 1 290 ? -11.949 -8.152 16.081 1.00 94.69 290 CYS A C 1
ATOM 2292 O O . CYS A 1 290 ? -12.239 -7.381 16.993 1.00 94.69 290 CYS A O 1
ATOM 2294 N N . SER A 1 291 ? -12.179 -7.879 14.793 1.00 94.31 291 SER A N 1
ATOM 2295 C CA . SER A 1 291 ? -12.716 -6.613 14.269 1.00 94.31 291 SER A CA 1
ATOM 2296 C C . SER A 1 291 ? -11.862 -5.368 14.559 1.00 94.31 291 SER A C 1
ATOM 2298 O O . SER A 1 291 ? -12.328 -4.245 14.372 1.00 94.31 291 SER A O 1
ATOM 2300 N N . SER A 1 292 ? -10.602 -5.537 14.981 1.00 92.62 292 SER A N 1
ATOM 2301 C CA . SER A 1 292 ? -9.621 -4.442 15.051 1.00 92.62 292 SER A CA 1
ATOM 2302 C C . SER A 1 292 ? -9.265 -3.935 13.653 1.00 92.62 292 SER A C 1
ATOM 2304 O O . SER A 1 292 ? -9.402 -4.667 12.673 1.00 92.62 292 SER A O 1
ATOM 2306 N N . THR A 1 293 ? -8.788 -2.697 13.560 1.00 92.44 293 THR A N 1
ATOM 2307 C CA . THR A 1 293 ? -8.252 -2.134 12.316 1.00 92.44 293 THR A CA 1
ATOM 2308 C C . THR A 1 293 ? -6.957 -2.839 11.908 1.00 92.44 293 THR A C 1
ATOM 2310 O O . THR A 1 293 ? -6.119 -3.166 12.749 1.00 92.44 293 THR A O 1
ATOM 2313 N N . VAL A 1 294 ? -6.825 -3.109 10.613 1.00 89.31 294 VAL A N 1
ATOM 2314 C CA . VAL A 1 294 ? -5.628 -3.647 9.967 1.00 89.31 294 VAL A CA 1
ATOM 2315 C C . VAL A 1 294 ? -5.063 -2.533 9.097 1.00 89.31 294 VAL A C 1
ATOM 2317 O O . VAL A 1 294 ? -5.725 -2.081 8.161 1.00 89.31 294 VAL A O 1
ATOM 2320 N N . TYR A 1 295 ? -3.871 -2.068 9.459 1.00 85.81 295 TYR A N 1
ATOM 2321 C CA . TYR A 1 295 ? -3.123 -1.075 8.695 1.00 85.81 295 TYR A CA 1
ATOM 2322 C C . TYR A 1 295 ? -2.326 -1.761 7.576 1.00 85.81 295 TYR A C 1
ATOM 2324 O O . TYR A 1 295 ? -2.001 -2.946 7.712 1.00 85.81 295 TYR A O 1
ATOM 2332 N N . PRO A 1 296 ? -2.006 -1.056 6.477 1.00 81.62 296 PRO A N 1
ATOM 2333 C CA . PRO A 1 296 ? -1.146 -1.598 5.428 1.00 81.62 296 PRO A CA 1
ATOM 2334 C C . PRO A 1 296 ? 0.194 -2.087 5.984 1.00 81.62 296 PRO A C 1
ATOM 2336 O O . PRO A 1 296 ? 0.723 -1.508 6.929 1.00 81.62 296 PRO A O 1
ATOM 2339 N N . GLY A 1 297 ? 0.705 -3.191 5.437 1.00 77.19 297 GLY A N 1
ATOM 2340 C CA . GLY A 1 297 ? 1.930 -3.838 5.923 1.00 77.19 297 GLY A CA 1
ATOM 2341 C C . GLY A 1 297 ? 1.781 -4.614 7.241 1.00 77.19 297 GLY A C 1
ATOM 2342 O O . GLY A 1 297 ? 2.728 -5.265 7.668 1.00 77.19 297 GLY A O 1
ATOM 2343 N N . HIS A 1 298 ? 0.607 -4.605 7.887 1.00 80.62 298 HIS A N 1
ATOM 2344 C CA . HIS A 1 298 ? 0.384 -5.317 9.145 1.00 80.62 298 HIS A CA 1
ATOM 2345 C C . HIS A 1 298 ? -0.529 -6.536 8.981 1.00 80.62 298 HIS A C 1
ATOM 2347 O O . HIS A 1 298 ? -1.567 -6.487 8.319 1.00 80.62 298 HIS A O 1
ATOM 2353 N N . GLY A 1 299 ? -0.198 -7.614 9.691 1.00 89.44 299 GLY A N 1
ATOM 2354 C CA . GLY A 1 299 ? -1.042 -8.799 9.772 1.00 89.44 299 GLY A CA 1
ATOM 2355 C C . GLY A 1 299 ? -0.829 -9.803 8.640 1.00 89.44 299 GLY A C 1
ATOM 2356 O O . GLY A 1 299 ? 0.224 -9.850 8.018 1.00 89.44 299 GLY A O 1
ATOM 2357 N N . ILE A 1 300 ? -1.812 -10.681 8.432 1.00 88.50 300 ILE A N 1
ATOM 2358 C CA . ILE A 1 300 ? -1.754 -11.770 7.445 1.00 88.50 300 ILE A CA 1
ATOM 2359 C C . ILE A 1 300 ? -3.100 -11.847 6.730 1.00 88.50 300 ILE A C 1
ATOM 2361 O O . ILE A 1 300 ? -4.151 -11.749 7.369 1.00 88.50 300 ILE A O 1
ATOM 2365 N N . THR A 1 301 ? -3.070 -12.072 5.419 1.00 92.62 301 THR A N 1
ATOM 2366 C CA . THR A 1 301 ? -4.265 -12.358 4.621 1.00 92.62 301 THR A CA 1
ATOM 2367 C C . THR A 1 301 ? -4.275 -13.832 4.236 1.00 92.62 301 THR A C 1
ATOM 2369 O O . THR A 1 301 ? -3.297 -14.342 3.703 1.00 92.62 301 THR A O 1
ATOM 2372 N N . PHE A 1 302 ? -5.377 -14.517 4.522 1.00 89.19 302 PHE A N 1
ATOM 2373 C CA . PHE A 1 302 ? -5.627 -15.893 4.111 1.00 89.19 302 PHE A CA 1
ATOM 2374 C C . PHE A 1 302 ? -6.744 -15.900 3.070 1.00 89.19 302 PHE A C 1
ATOM 2376 O O . PHE A 1 302 ? -7.827 -15.372 3.325 1.00 89.19 302 PHE A O 1
ATOM 2383 N N . VAL A 1 303 ? -6.478 -16.492 1.910 1.00 92.88 303 VAL A N 1
ATOM 2384 C CA . VAL A 1 303 ? -7.458 -16.662 0.834 1.00 92.88 303 VAL A CA 1
ATOM 2385 C C . VAL A 1 303 ? -7.867 -18.125 0.813 1.00 92.88 303 VAL A C 1
ATOM 2387 O O . VAL A 1 303 ? -7.016 -19.009 0.721 1.00 92.88 303 VAL A O 1
ATOM 2390 N N . ARG A 1 304 ? -9.164 -18.381 0.957 1.00 88.19 304 ARG A N 1
ATOM 2391 C CA . ARG A 1 304 ? -9.729 -19.731 0.893 1.00 88.19 304 ARG A CA 1
ATOM 2392 C C . ARG A 1 304 ? -10.115 -20.066 -0.553 1.00 88.19 304 ARG A C 1
ATOM 2394 O O . ARG A 1 304 ? -10.308 -19.168 -1.365 1.00 88.19 304 ARG A O 1
ATOM 2401 N N . ASN A 1 305 ? -10.246 -21.356 -0.865 1.00 91.75 305 ASN A N 1
ATOM 2402 C CA . ASN A 1 305 ? -10.552 -21.856 -2.215 1.00 91.75 305 ASN A CA 1
ATOM 2403 C C . ASN A 1 305 ? -11.851 -21.291 -2.822 1.00 91.75 305 ASN A C 1
ATOM 2405 O O . ASN A 1 305 ? -11.978 -21.238 -4.036 1.00 91.75 305 ASN A O 1
ATOM 2409 N N . ASP A 1 306 ? -12.798 -20.836 -2.000 1.00 93.94 306 ASP A N 1
ATOM 2410 C CA . ASP A 1 306 ? -14.028 -20.153 -2.428 1.00 93.94 306 ASP A CA 1
ATOM 2411 C C . ASP A 1 306 ? -13.821 -18.652 -2.719 1.00 93.94 306 ASP A C 1
ATOM 2413 O O . ASP A 1 306 ? -14.775 -17.877 -2.723 1.00 93.94 306 ASP A O 1
ATOM 2417 N N . ALA A 1 307 ? -12.567 -18.225 -2.885 1.00 88.88 307 ALA A N 1
ATOM 2418 C CA . ALA A 1 307 ? -12.138 -16.839 -3.047 1.00 88.88 307 ALA A CA 1
ATOM 2419 C C . ALA A 1 307 ? -12.528 -15.905 -1.883 1.00 88.88 307 ALA A C 1
ATOM 2421 O O . ALA A 1 307 ? -12.430 -14.681 -2.000 1.00 88.88 307 ALA A O 1
ATOM 2422 N N . THR A 1 308 ? -12.929 -16.444 -0.723 1.00 89.06 308 THR A N 1
ATOM 2423 C CA . THR A 1 308 ? -13.184 -15.606 0.453 1.00 89.06 308 THR A CA 1
ATOM 2424 C C . THR A 1 308 ? -11.873 -15.179 1.105 1.00 89.06 308 THR A C 1
ATOM 2426 O O . THR A 1 308 ? -10.977 -15.983 1.380 1.00 89.06 308 THR A O 1
ATOM 2429 N N . ILE A 1 309 ? -11.762 -13.873 1.346 1.00 91.06 309 ILE A N 1
ATOM 2430 C CA . ILE A 1 309 ? -10.553 -13.242 1.870 1.00 91.06 309 ILE A CA 1
ATOM 2431 C C . ILE A 1 309 ? -10.723 -13.001 3.368 1.00 91.06 309 ILE A C 1
ATOM 2433 O O . ILE A 1 309 ? -11.581 -12.230 3.803 1.00 91.06 309 ILE A O 1
ATOM 2437 N N . PHE A 1 310 ? -9.852 -13.612 4.165 1.00 92.94 310 PHE A N 1
ATOM 2438 C CA . PHE A 1 310 ? -9.784 -13.429 5.608 1.00 92.94 310 PHE A CA 1
ATOM 2439 C C . PHE A 1 310 ? -8.545 -12.616 5.971 1.00 92.94 310 PHE A C 1
ATOM 2441 O O . PHE A 1 310 ? -7.416 -13.087 5.848 1.00 92.94 310 PHE A O 1
ATOM 2448 N N . ARG A 1 311 ? -8.745 -11.389 6.456 1.00 92.94 311 ARG A N 1
ATOM 2449 C CA . ARG A 1 311 ? -7.656 -10.532 6.945 1.00 92.94 311 ARG A CA 1
ATOM 2450 C C . ARG A 1 311 ? -7.520 -10.653 8.456 1.00 92.94 311 ARG A C 1
ATOM 2452 O O . ARG A 1 311 ? -8.511 -10.551 9.183 1.00 92.94 311 ARG A O 1
ATOM 2459 N N . PHE A 1 312 ? -6.299 -10.821 8.948 1.00 95.00 312 PHE A N 1
ATOM 2460 C CA . PHE A 1 312 ? -5.994 -10.925 10.372 1.00 95.00 312 PHE A CA 1
ATOM 2461 C C . PHE A 1 312 ? -5.010 -9.844 10.787 1.00 95.00 312 PHE A C 1
ATOM 2463 O O . PHE A 1 312 ? -3.960 -9.720 10.179 1.00 95.00 312 PHE A O 1
ATOM 2470 N N . CYS A 1 313 ? -5.297 -9.116 11.870 1.00 92.06 313 CYS A N 1
ATOM 2471 C CA . CYS A 1 313 ? -4.374 -8.098 12.380 1.00 92.06 313 CYS A CA 1
ATOM 2472 C C . CYS A 1 313 ? -3.083 -8.693 12.960 1.00 92.06 313 CYS A C 1
ATOM 2474 O O . CYS A 1 313 ? -2.033 -8.088 12.849 1.00 92.06 313 CYS A O 1
ATOM 2476 N N . ARG A 1 314 ? -3.144 -9.861 13.614 1.00 92.75 314 ARG A N 1
ATOM 2477 C CA . ARG A 1 314 ? -2.018 -10.451 14.358 1.00 92.75 314 ARG A CA 1
ATOM 2478 C C . ARG A 1 314 ? -2.026 -11.971 14.257 1.00 92.75 314 ARG A C 1
ATOM 2480 O O . ARG A 1 314 ? -3.084 -12.584 14.073 1.00 92.75 314 ARG A O 1
ATOM 2487 N N . SER A 1 315 ? -0.873 -12.586 14.515 1.00 92.81 315 SER A N 1
ATOM 2488 C CA . SER A 1 315 ? -0.708 -14.046 14.563 1.00 92.81 315 SER A CA 1
ATOM 2489 C C . SER A 1 315 ? -1.664 -14.725 15.557 1.00 92.81 315 SER A C 1
ATOM 2491 O O . SER A 1 315 ? -2.173 -15.803 15.265 1.00 92.81 315 SER A O 1
ATOM 2493 N N . LYS A 1 316 ? -2.010 -14.073 16.680 1.00 96.44 316 LYS A N 1
ATOM 2494 C CA . LYS A 1 316 ? -3.032 -14.548 17.638 1.00 96.44 316 LYS A CA 1
ATOM 2495 C C . LYS A 1 316 ? -4.387 -14.807 16.971 1.00 96.44 316 LYS A C 1
ATOM 2497 O O . LYS A 1 316 ? -5.015 -15.833 17.222 1.00 96.44 316 LYS A O 1
ATOM 2502 N N . CYS A 1 317 ? -4.851 -13.882 16.135 1.00 96.50 317 CYS A N 1
ATOM 2503 C CA . CYS A 1 317 ? -6.127 -13.999 15.426 1.00 96.50 317 CYS A CA 1
ATOM 2504 C C . CYS A 1 317 ? -6.068 -15.120 14.385 1.00 96.50 317 CYS A C 1
ATOM 2506 O O . CYS A 1 317 ? -6.968 -15.953 14.324 1.00 96.50 317 CYS A O 1
ATOM 2508 N N . HIS A 1 318 ? -4.964 -15.183 13.640 1.00 96.69 318 HIS A N 1
ATOM 2509 C CA . HIS A 1 318 ? -4.730 -16.208 12.629 1.00 96.69 318 HIS A CA 1
ATOM 2510 C C . HIS A 1 318 ? -4.644 -17.625 13.229 1.00 96.69 318 HIS A C 1
ATOM 2512 O O . HIS A 1 318 ? -5.286 -18.546 12.732 1.00 96.69 318 HIS A O 1
ATOM 2518 N N . LYS A 1 319 ? -3.928 -17.809 14.348 1.00 97.25 319 LYS A N 1
ATOM 2519 C CA . LYS A 1 319 ? -3.846 -19.096 15.064 1.00 97.25 319 LYS A CA 1
ATOM 2520 C C . LYS A 1 319 ? -5.213 -19.543 15.590 1.00 97.25 319 LYS A C 1
ATOM 2522 O O . LYS A 1 319 ? -5.588 -20.691 15.392 1.00 97.25 319 LYS A O 1
ATOM 2527 N N . ASN A 1 320 ? -5.992 -18.641 16.195 1.00 97.31 320 ASN A N 1
ATOM 2528 C CA . ASN A 1 320 ? -7.343 -18.976 16.666 1.00 97.31 320 ASN A CA 1
ATOM 2529 C C . ASN A 1 320 ? -8.290 -19.354 15.516 1.00 97.31 320 ASN A C 1
ATOM 2531 O O . ASN A 1 320 ? -9.116 -20.251 15.682 1.00 97.31 320 ASN A O 1
ATOM 2535 N N . PHE A 1 321 ? -8.152 -18.701 14.359 1.00 97.00 321 PHE A N 1
ATOM 2536 C CA . PHE A 1 321 ? -8.874 -19.072 13.145 1.00 97.00 321 PHE A CA 1
ATOM 2537 C C . PHE A 1 321 ? -8.487 -20.473 12.655 1.00 97.00 321 PHE A C 1
ATOM 2539 O O . PHE A 1 321 ? -9.369 -21.290 12.410 1.00 97.00 321 PHE A O 1
ATOM 2546 N N . LYS A 1 322 ? -7.185 -20.792 12.601 1.00 95.94 322 LYS A N 1
ATOM 2547 C CA . LYS A 1 322 ? -6.694 -22.139 12.255 1.00 95.94 322 LYS A CA 1
ATOM 2548 C C . LYS A 1 322 ? -7.193 -23.215 13.223 1.00 95.94 322 LYS A C 1
ATOM 2550 O O . LYS A 1 322 ? -7.567 -24.297 12.792 1.00 95.94 322 LYS A O 1
ATOM 2555 N N . MET A 1 323 ? -7.290 -22.888 14.512 1.00 97.06 323 MET A N 1
ATOM 2556 C CA . MET A 1 323 ? -7.897 -23.742 15.543 1.00 97.06 323 MET A CA 1
ATOM 2557 C C . MET A 1 323 ? -9.433 -23.809 15.463 1.00 97.06 323 MET A C 1
ATOM 2559 O O . MET A 1 323 ? -10.066 -24.341 16.372 1.00 97.06 323 MET A O 1
ATOM 2563 N N . LYS A 1 324 ? -10.053 -23.229 14.425 1.00 96.50 324 LYS A N 1
ATOM 2564 C CA . LYS A 1 324 ? -11.507 -23.193 14.201 1.00 96.50 324 LYS A CA 1
ATOM 2565 C C . LYS A 1 324 ? -12.303 -22.643 15.394 1.00 96.50 324 LYS A C 1
ATOM 2567 O O . LYS A 1 324 ? -13.467 -22.986 15.594 1.00 96.50 324 LYS A O 1
ATOM 2572 N N . ARG A 1 325 ? -11.703 -21.759 16.200 1.00 97.38 325 ARG A N 1
ATOM 2573 C CA . ARG A 1 325 ? -12.411 -21.133 17.324 1.00 97.38 325 ARG A CA 1
ATOM 2574 C C . ARG A 1 325 ? -13.427 -20.128 16.795 1.00 97.38 325 ARG A C 1
ATOM 2576 O O . ARG A 1 325 ? -13.104 -19.283 15.967 1.00 97.38 325 ARG A O 1
ATOM 2583 N N . ASN A 1 326 ? -14.650 -20.176 17.314 1.00 96.38 326 ASN A N 1
ATOM 2584 C CA . ASN A 1 326 ? -15.690 -19.230 16.923 1.00 96.38 326 ASN A CA 1
ATOM 2585 C C . ASN A 1 326 ? -15.469 -17.873 17.628 1.00 96.38 326 ASN A C 1
ATOM 2587 O O . ASN A 1 326 ? -15.541 -17.830 18.862 1.00 96.38 326 ASN A O 1
ATOM 2591 N N . PRO A 1 327 ? -15.261 -16.755 16.902 1.00 97.31 327 PRO A N 1
ATOM 2592 C CA . PRO A 1 327 ? -15.031 -15.447 17.515 1.00 97.31 327 PRO A CA 1
ATOM 2593 C C . PRO A 1 327 ? -16.191 -14.997 18.412 1.00 97.31 327 PRO A C 1
ATOM 2595 O O . PRO A 1 327 ? -15.946 -14.299 19.391 1.00 97.31 327 PRO A O 1
ATOM 2598 N N . ARG A 1 328 ? -17.428 -15.457 18.160 1.00 96.00 328 ARG A N 1
ATOM 2599 C CA . ARG A 1 328 ? -18.611 -15.157 18.990 1.00 96.00 328 ARG A CA 1
ATOM 2600 C C . ARG A 1 328 ? -18.571 -15.787 20.381 1.00 96.00 328 ARG A C 1
ATOM 2602 O O . ARG A 1 328 ? -19.311 -15.340 21.242 1.00 96.00 328 ARG A O 1
ATOM 2609 N N . LYS A 1 329 ? -17.732 -16.805 20.610 1.00 96.75 329 LYS A N 1
ATOM 2610 C CA . LYS A 1 329 ? -17.527 -17.437 21.929 1.00 96.75 329 LYS A CA 1
ATOM 2611 C C . LYS A 1 329 ? -16.284 -16.901 22.652 1.00 96.75 329 LYS A C 1
ATOM 2613 O O . LYS A 1 329 ? -16.091 -17.153 23.838 1.00 96.75 329 LYS A O 1
ATOM 2618 N N . VAL A 1 330 ? -15.424 -16.157 21.956 1.00 96.94 330 VAL A N 1
ATOM 2619 C CA . VAL A 1 330 ? -14.151 -15.672 22.497 1.00 96.94 330 VAL A CA 1
ATOM 2620 C C . VAL A 1 330 ? -14.330 -14.283 23.118 1.00 96.94 330 VAL A C 1
ATOM 2622 O O . VAL A 1 330 ? -14.470 -13.293 22.408 1.00 96.94 330 VAL A O 1
ATOM 2625 N N . LYS A 1 331 ? -14.264 -14.205 24.455 1.00 96.56 331 LYS A N 1
ATOM 2626 C CA . LYS A 1 331 ? -14.672 -13.036 25.267 1.00 96.56 331 LYS A CA 1
ATOM 2627 C C . LYS A 1 331 ? -14.038 -11.686 24.894 1.00 96.56 331 LYS A C 1
ATOM 2629 O O . LYS A 1 331 ? -14.648 -10.647 25.136 1.00 96.56 331 LYS A O 1
ATOM 2634 N N . TRP A 1 332 ? -12.819 -11.685 24.350 1.00 95.25 332 TRP A N 1
ATOM 2635 C CA . TRP A 1 332 ? -12.074 -10.460 24.031 1.00 95.25 332 TRP A CA 1
ATOM 2636 C C . TRP A 1 332 ? -12.393 -9.879 22.645 1.00 95.25 332 TRP A C 1
ATOM 2638 O O . TRP A 1 332 ? -11.968 -8.765 22.345 1.00 95.25 332 TRP A O 1
ATOM 2648 N N . THR A 1 333 ? -13.117 -10.604 21.787 1.00 96.75 333 THR A N 1
ATOM 2649 C CA . THR A 1 333 ? -13.457 -10.116 20.445 1.00 96.75 333 THR A CA 1
ATOM 2650 C C . THR A 1 333 ? -14.612 -9.116 20.498 1.00 96.75 333 THR A C 1
ATOM 2652 O O . THR A 1 333 ? -15.497 -9.186 21.356 1.00 96.75 333 THR A O 1
ATOM 2655 N N . LYS A 1 334 ? -14.652 -8.202 19.525 1.00 95.06 334 LYS A N 1
ATOM 2656 C CA . LYS A 1 334 ? -15.790 -7.293 19.341 1.00 95.06 334 LYS A CA 1
ATOM 2657 C C . LYS A 1 334 ? -17.089 -8.042 19.027 1.00 95.06 334 LYS A C 1
ATOM 2659 O O . LYS A 1 334 ? -18.138 -7.663 19.535 1.00 95.06 334 LYS A O 1
ATOM 2664 N N . ALA A 1 335 ? -17.012 -9.144 18.278 1.00 95.25 335 ALA A N 1
ATOM 2665 C CA . ALA A 1 335 ? -18.164 -9.992 17.969 1.00 95.25 335 ALA A CA 1
ATOM 2666 C C . ALA A 1 335 ? -18.835 -10.560 19.234 1.00 95.25 335 ALA A C 1
ATOM 2668 O O . ALA A 1 335 ? -20.053 -10.465 19.366 1.00 95.25 335 ALA A O 1
ATOM 2669 N N . TYR A 1 336 ? -18.052 -11.091 20.185 1.00 96.94 336 TYR A N 1
ATOM 2670 C CA . TYR A 1 336 ? -18.580 -11.537 21.479 1.00 96.94 336 TYR A CA 1
ATOM 2671 C C . TYR A 1 336 ? -19.186 -10.370 22.258 1.00 96.94 336 TYR A C 1
ATOM 2673 O O . TYR A 1 336 ? -20.287 -10.481 22.787 1.00 96.94 336 TYR A O 1
ATOM 2681 N N . ARG A 1 337 ? -18.477 -9.236 22.333 1.00 95.62 337 ARG A N 1
ATOM 2682 C CA . ARG A 1 337 ? -18.930 -8.069 23.103 1.00 95.62 337 ARG A CA 1
ATOM 2683 C C . ARG A 1 337 ? -20.263 -7.521 22.593 1.00 95.62 337 ARG A C 1
ATOM 2685 O O . ARG A 1 337 ? -21.105 -7.197 23.420 1.00 95.62 337 ARG A O 1
ATOM 2692 N N . LYS A 1 338 ? -20.467 -7.476 21.273 1.00 93.31 338 LYS A N 1
ATOM 2693 C CA . LYS A 1 338 ? -21.728 -7.046 20.652 1.00 93.31 338 LYS A CA 1
ATOM 2694 C C . LYS A 1 338 ? -22.875 -8.008 20.985 1.00 93.31 338 LYS A C 1
ATOM 2696 O O . LYS A 1 338 ? -23.924 -7.569 21.430 1.00 93.31 338 LYS A O 1
ATOM 2701 N N . LEU A 1 339 ? -22.649 -9.317 20.841 1.00 94.94 339 LEU A N 1
ATOM 2702 C CA . LEU A 1 339 ? -23.664 -10.345 21.110 1.00 94.94 339 LEU A CA 1
ATOM 2703 C C . LEU A 1 339 ? -24.019 -10.462 22.602 1.00 94.94 339 LEU A C 1
ATOM 2705 O O . LEU A 1 339 ? -25.168 -10.695 22.946 1.00 94.94 339 LEU A O 1
ATOM 2709 N N . ALA A 1 340 ? -23.045 -10.264 23.491 1.00 94.62 340 ALA A N 1
ATOM 2710 C CA . ALA A 1 340 ? -23.242 -10.292 24.939 1.00 94.62 340 ALA A CA 1
ATOM 2711 C C . ALA A 1 340 ? -23.726 -8.946 25.524 1.00 94.62 340 ALA A C 1
ATOM 2713 O O . ALA A 1 340 ? -23.622 -8.749 26.734 1.00 94.62 340 ALA A O 1
ATOM 2714 N N . GLY A 1 341 ? -24.153 -7.988 24.689 1.00 92.31 341 GLY A N 1
ATOM 2715 C CA . GLY A 1 341 ? -24.667 -6.687 25.140 1.00 92.31 341 GLY A CA 1
ATOM 2716 C C . GLY A 1 341 ? -23.643 -5.808 25.873 1.00 92.31 341 GLY A C 1
ATOM 2717 O O . GLY A 1 341 ? -24.007 -4.968 26.688 1.00 92.31 341 GLY A O 1
ATOM 2718 N N . LYS A 1 342 ? -22.339 -6.007 25.635 1.00 92.38 342 LYS A N 1
ATOM 2719 C CA . LYS A 1 342 ? -21.259 -5.206 26.246 1.00 92.38 342 LYS A CA 1
ATOM 2720 C C . LYS A 1 342 ? -20.912 -3.947 25.452 1.00 92.38 342 LYS A C 1
ATOM 2722 O O . LYS A 1 342 ? -20.147 -3.125 25.947 1.00 92.38 342 LYS A O 1
ATOM 2727 N N . GLU A 1 343 ? -21.395 -3.834 24.221 1.00 91.12 343 GLU A N 1
ATOM 2728 C CA . GLU A 1 343 ? -21.223 -2.671 23.349 1.00 91.12 343 GLU A CA 1
ATOM 2729 C C . GLU A 1 343 ? -22.549 -2.341 22.670 1.00 91.12 343 GLU A C 1
ATOM 2731 O O . GLU A 1 343 ? -23.355 -3.240 22.429 1.00 91.12 343 GLU A O 1
ATOM 2736 N N . LEU A 1 344 ? -22.739 -1.064 22.332 1.00 90.19 344 LEU A N 1
ATOM 2737 C CA . LEU A 1 344 ? -23.906 -0.600 21.593 1.00 90.19 344 LEU A CA 1
ATOM 2738 C C . LEU A 1 344 ? -23.934 -1.263 20.208 1.00 90.19 344 LEU A C 1
ATOM 2740 O O . LEU A 1 344 ? -22.994 -1.116 19.421 1.00 90.19 344 LEU A O 1
ATOM 2744 N N . ALA A 1 345 ? -24.978 -2.048 19.943 1.00 84.25 345 ALA A N 1
ATOM 2745 C CA . ALA A 1 345 ? -25.046 -2.910 18.770 1.00 84.25 345 ALA A CA 1
ATOM 2746 C C . ALA A 1 345 ? -25.729 -2.247 17.562 1.00 84.25 345 ALA A C 1
ATOM 2748 O O . ALA A 1 345 ? -25.275 -2.425 16.424 1.00 84.25 345 ALA A O 1
ATOM 2749 N N . GLU A 1 346 ? -26.785 -1.490 17.838 1.00 83.38 346 GLU A N 1
ATOM 2750 C CA . GLU A 1 346 ? -27.685 -0.856 16.880 1.00 83.38 346 GLU A CA 1
ATOM 2751 C C . GLU A 1 346 ? -27.673 0.646 17.167 1.00 83.38 346 GLU A C 1
ATOM 2753 O O . GLU A 1 346 ? -28.114 1.094 18.222 1.00 83.38 346 GLU A O 1
ATOM 2758 N N . ASP A 1 347 ? -27.064 1.415 16.267 1.00 86.94 347 ASP A N 1
ATOM 2759 C CA . ASP A 1 347 ? -27.006 2.871 16.349 1.00 86.94 347 ASP A CA 1
ATOM 2760 C C . ASP A 1 347 ? -26.971 3.440 14.931 1.00 86.94 347 ASP A C 1
ATOM 2762 O O . ASP A 1 347 ? -26.229 2.945 14.077 1.00 86.94 347 ASP A O 1
ATOM 2766 N N . ALA A 1 348 ? -27.722 4.516 14.701 1.00 88.12 348 ALA A N 1
ATOM 2767 C CA . ALA A 1 348 ? -27.756 5.225 13.424 1.00 88.12 348 ALA A CA 1
ATOM 2768 C C . ALA A 1 348 ? -26.363 5.745 13.021 1.00 88.12 348 ALA A C 1
ATOM 2770 O O . ALA A 1 348 ? -26.050 5.872 11.840 1.00 88.12 348 ALA A O 1
ATOM 2771 N N . THR A 1 349 ? -25.472 5.995 13.993 1.00 87.00 349 THR A N 1
ATOM 2772 C CA . THR A 1 349 ? -24.091 6.421 13.700 1.00 87.00 349 THR A CA 1
ATOM 2773 C C . THR A 1 349 ? -23.299 5.379 12.900 1.00 87.00 349 THR A C 1
ATOM 2775 O O . THR A 1 349 ? -22.385 5.750 12.162 1.00 87.00 349 THR A O 1
ATOM 2778 N N . PHE A 1 350 ? -23.648 4.089 12.990 1.00 85.00 350 PHE A N 1
ATOM 2779 C CA . PHE A 1 350 ? -22.960 3.022 12.257 1.00 85.00 350 PHE A CA 1
ATOM 2780 C C . PHE A 1 350 ? -23.351 2.951 10.777 1.00 85.00 350 PHE A C 1
ATOM 2782 O O . PHE A 1 350 ? -22.562 2.464 9.968 1.00 85.00 350 PHE A O 1
ATOM 2789 N N . GLU A 1 351 ? -24.519 3.467 10.393 1.00 85.56 351 GLU A N 1
ATOM 2790 C CA . GLU A 1 351 ? -24.989 3.444 9.001 1.00 85.56 351 GLU A CA 1
ATOM 2791 C C . GLU A 1 351 ? -24.108 4.293 8.077 1.00 85.56 351 GLU A C 1
ATOM 2793 O O . GLU A 1 351 ? -23.969 4.000 6.886 1.00 85.56 351 GLU A O 1
ATOM 2798 N N . MET A 1 352 ? -23.438 5.306 8.632 1.00 85.00 352 MET A N 1
ATOM 2799 C CA . MET A 1 352 ? -22.527 6.167 7.883 1.00 85.00 352 MET A CA 1
ATOM 2800 C C . MET A 1 352 ? -21.222 5.455 7.481 1.00 85.00 352 MET A C 1
ATOM 2802 O O . MET A 1 352 ? -20.612 5.821 6.478 1.00 85.00 352 MET A O 1
ATOM 2806 N N . GLU A 1 353 ? -20.812 4.402 8.205 1.00 84.62 353 GLU A N 1
ATOM 2807 C CA . GLU A 1 353 ? -19.627 3.580 7.889 1.00 84.62 353 GLU A CA 1
ATOM 2808 C C . GLU A 1 353 ? -19.901 2.516 6.804 1.00 84.62 353 GLU A C 1
ATOM 2810 O O . GLU A 1 353 ? -19.052 1.660 6.531 1.00 84.62 353 GLU A O 1
ATOM 2815 N N . ARG A 1 354 ? -21.079 2.543 6.162 1.00 87.81 354 ARG A N 1
ATOM 2816 C CA . ARG A 1 354 ? -21.463 1.558 5.142 1.00 87.81 354 ARG A CA 1
ATOM 2817 C C . ARG A 1 354 ? -20.519 1.556 3.938 1.00 87.81 354 ARG A C 1
ATOM 2819 O O . ARG A 1 354 ? -20.076 2.596 3.445 1.00 87.81 354 ARG A O 1
ATOM 2826 N N . ARG A 1 355 ? -20.278 0.364 3.387 1.00 84.44 355 ARG A N 1
ATOM 2827 C CA . ARG A 1 355 ? -19.541 0.206 2.128 1.00 84.44 355 ARG A CA 1
ATOM 2828 C C . ARG A 1 355 ? -20.393 0.736 0.972 1.00 84.44 355 ARG A C 1
ATOM 2830 O O . ARG A 1 355 ? -21.457 0.195 0.689 1.00 84.44 355 ARG A O 1
ATOM 2837 N N . ARG A 1 356 ? -19.911 1.779 0.294 1.00 84.50 356 ARG A N 1
ATOM 2838 C CA . ARG A 1 356 ? -20.527 2.310 -0.929 1.00 84.50 356 ARG A CA 1
ATOM 2839 C C . ARG A 1 356 ? -19.975 1.550 -2.135 1.00 84.50 356 ARG A C 1
ATOM 2841 O O . ARG A 1 356 ? -18.774 1.587 -2.376 1.00 84.50 356 ARG A O 1
ATOM 2848 N N . ASN A 1 357 ? -20.843 0.844 -2.860 1.00 85.94 357 ASN A N 1
ATOM 2849 C CA . ASN A 1 357 ? -20.466 0.116 -4.081 1.00 85.94 357 ASN A CA 1
ATOM 2850 C C . ASN A 1 357 ? -20.621 0.971 -5.349 1.00 85.94 357 ASN A C 1
ATOM 2852 O O . ASN A 1 357 ? -20.033 0.649 -6.374 1.00 85.94 357 ASN A O 1
ATOM 2856 N N . ARG A 1 358 ? -21.395 2.062 -5.276 1.00 82.44 358 ARG A N 1
ATOM 2857 C CA . ARG A 1 358 ? -21.541 3.043 -6.353 1.00 82.44 358 ARG A CA 1
ATOM 2858 C C . ARG A 1 358 ? -20.708 4.284 -6.017 1.00 82.44 358 ARG A C 1
ATOM 2860 O O . ARG A 1 358 ? -20.956 4.875 -4.964 1.00 82.44 358 ARG A O 1
ATOM 2867 N N . PRO A 1 359 ? -19.734 4.667 -6.858 1.00 81.38 359 PRO A N 1
ATOM 2868 C CA . PRO A 1 359 ? -19.019 5.923 -6.688 1.00 81.38 359 PRO A CA 1
ATOM 2869 C C . PRO A 1 359 ? -19.921 7.106 -7.066 1.00 81.38 359 PRO A C 1
ATOM 2871 O O . PRO A 1 359 ? -20.733 7.018 -7.989 1.00 81.38 359 PRO A O 1
ATOM 2874 N N . GLU A 1 360 ? -19.769 8.210 -6.344 1.00 83.88 360 GLU A N 1
ATOM 2875 C CA . GLU A 1 360 ? -20.373 9.505 -6.669 1.00 83.88 360 GLU A CA 1
ATOM 2876 C C . GLU A 1 360 ? -19.334 10.369 -7.396 1.00 83.88 360 GLU A C 1
ATOM 2878 O O . GLU A 1 360 ? -18.127 10.204 -7.195 1.00 83.88 360 GLU A O 1
ATOM 2883 N N . LYS A 1 361 ? -19.792 11.286 -8.256 1.00 82.31 361 LYS A N 1
ATOM 2884 C CA . LYS A 1 361 ? -18.902 12.267 -8.886 1.00 82.31 361 LYS A CA 1
ATOM 2885 C C . LYS A 1 361 ? -18.292 13.150 -7.792 1.00 82.31 361 LYS A C 1
ATOM 2887 O O . LYS A 1 361 ? -18.989 13.544 -6.861 1.00 82.31 361 LYS A O 1
ATOM 2892 N N . TYR A 1 362 ? -16.999 13.447 -7.905 1.00 82.25 362 TYR A N 1
ATOM 2893 C CA . TYR A 1 362 ? -16.313 14.312 -6.949 1.00 82.25 362 TYR A CA 1
ATOM 2894 C C . TYR A 1 362 ? -16.917 15.723 -6.951 1.00 82.25 362 TYR A C 1
ATOM 2896 O O . TYR A 1 362 ? -17.039 16.348 -8.004 1.00 82.25 362 TYR A O 1
ATOM 2904 N N . ASP A 1 363 ? -17.236 16.216 -5.758 1.00 78.31 363 ASP A N 1
ATOM 2905 C CA . ASP A 1 363 ? -17.637 17.593 -5.486 1.00 78.31 363 ASP A CA 1
ATOM 2906 C C . ASP A 1 363 ? -16.901 18.070 -4.222 1.00 78.31 363 ASP A C 1
ATOM 2908 O O . ASP A 1 363 ? -16.970 17.442 -3.158 1.00 78.31 363 ASP A O 1
ATOM 2912 N N . ARG A 1 364 ? -16.169 19.183 -4.346 1.00 83.38 364 ARG A N 1
ATOM 2913 C CA . ARG A 1 364 ? -15.349 19.755 -3.271 1.00 83.38 364 ARG A CA 1
ATOM 2914 C C . ARG A 1 364 ? -16.199 20.168 -2.070 1.00 83.38 364 ARG A C 1
ATOM 2916 O O . ARG A 1 364 ? -15.776 19.960 -0.929 1.00 83.38 364 ARG A O 1
ATOM 2923 N N . GLU A 1 365 ? -17.390 20.720 -2.297 1.00 91.00 365 GLU A N 1
ATOM 2924 C CA . GLU A 1 365 ? -18.279 21.137 -1.212 1.00 91.00 365 GLU A CA 1
ATOM 2925 C C . GLU A 1 365 ? -18.831 19.938 -0.448 1.00 91.00 365 GLU A C 1
ATOM 2927 O O . GLU A 1 365 ? -18.849 19.935 0.788 1.00 91.00 365 GLU A O 1
ATOM 2932 N N . LEU A 1 366 ? -19.249 18.904 -1.180 1.00 92.50 366 LEU A N 1
ATOM 2933 C CA . LEU A 1 366 ? -19.737 17.656 -0.607 1.00 92.50 366 LEU A CA 1
ATOM 2934 C C . LEU A 1 366 ? -18.667 17.005 0.275 1.00 92.50 366 LEU A C 1
ATOM 2936 O O . LEU A 1 366 ? -18.953 16.604 1.408 1.00 92.50 366 LEU A O 1
ATOM 2940 N N . VAL A 1 367 ? -17.420 16.949 -0.201 1.00 87.62 367 VAL A N 1
ATOM 2941 C CA . VAL A 1 367 ? -16.292 16.402 0.565 1.00 87.62 367 VAL A CA 1
ATOM 2942 C C . VAL A 1 367 ? -16.043 17.220 1.833 1.00 87.62 367 VAL A C 1
ATOM 2944 O O . VAL A 1 367 ? -15.957 16.647 2.921 1.00 87.62 367 VAL A O 1
ATOM 2947 N N . ALA A 1 368 ? -16.004 18.552 1.738 1.00 90.81 368 ALA A N 1
ATOM 2948 C CA . ALA A 1 368 ? -15.794 19.422 2.896 1.00 90.81 368 ALA A CA 1
ATOM 2949 C C . ALA A 1 368 ? -16.900 19.267 3.958 1.00 90.81 368 ALA A C 1
ATOM 2951 O O . ALA A 1 368 ? -16.610 19.164 5.156 1.00 90.81 368 ALA A O 1
ATOM 2952 N N . LYS A 1 369 ? -18.170 19.198 3.531 1.00 95.38 369 LYS A N 1
ATOM 2953 C CA . LYS A 1 369 ? -19.323 18.927 4.409 1.00 95.38 369 LYS A CA 1
ATOM 2954 C C . LYS A 1 369 ? -19.194 17.549 5.068 1.00 95.38 369 LYS A C 1
ATOM 2956 O O . LYS A 1 369 ? -19.387 17.432 6.279 1.00 95.38 369 LYS A O 1
ATOM 2961 N N . THR A 1 370 ? -18.783 16.534 4.308 1.00 92.69 370 THR A N 1
ATOM 2962 C CA . THR A 1 370 ? -18.614 15.157 4.800 1.00 92.69 370 THR A CA 1
ATOM 2963 C C . THR A 1 370 ? -17.525 15.057 5.869 1.00 92.69 370 THR A C 1
ATOM 2965 O O . THR A 1 370 ? -17.769 14.483 6.927 1.00 92.69 370 THR A O 1
ATOM 2968 N N . VAL A 1 371 ? -16.355 15.672 5.666 1.00 91.25 371 VAL A N 1
ATOM 2969 C CA . VAL A 1 371 ? -15.258 15.658 6.656 1.00 91.25 371 VAL A CA 1
ATOM 2970 C C . VAL A 1 371 ? -15.675 16.330 7.969 1.00 91.25 371 VAL A C 1
ATOM 2972 O O . VAL A 1 371 ? -15.392 15.811 9.052 1.00 91.25 371 VAL A O 1
ATOM 2975 N N . LYS A 1 372 ? -16.398 17.458 7.898 1.00 93.81 372 LYS A N 1
ATOM 2976 C CA . LYS A 1 372 ? -16.958 18.125 9.087 1.00 93.81 372 LYS A CA 1
ATOM 2977 C C . LYS A 1 372 ? -17.983 17.235 9.800 1.00 93.81 372 LYS A C 1
ATOM 2979 O O . LYS A 1 372 ? -17.947 17.132 11.026 1.00 93.81 372 LYS A O 1
ATOM 2984 N N . ALA A 1 373 ? -18.862 16.571 9.049 1.00 94.94 373 ALA A N 1
ATOM 2985 C CA . ALA A 1 373 ? -19.851 15.648 9.601 1.00 94.94 373 ALA A CA 1
ATOM 2986 C C . ALA A 1 373 ? -19.194 14.436 10.284 1.00 94.94 373 ALA A C 1
ATOM 2988 O O . ALA A 1 373 ? -19.601 14.067 11.381 1.00 94.94 373 ALA A O 1
ATOM 2989 N N . MET A 1 374 ? -18.135 13.863 9.701 1.00 90.75 374 MET A N 1
ATOM 2990 C CA . MET A 1 374 ? -17.420 12.712 10.270 1.00 90.75 374 MET A CA 1
ATOM 2991 C C . MET A 1 374 ? -16.851 12.988 11.667 1.00 90.75 374 MET A C 1
ATOM 2993 O O . MET A 1 374 ? -16.956 12.125 12.539 1.00 90.75 374 MET A O 1
ATOM 2997 N N . LYS A 1 375 ? -16.288 14.184 11.904 1.00 93.00 375 LYS A N 1
ATOM 2998 C CA . LYS A 1 375 ? -15.795 14.587 13.236 1.00 93.00 375 LYS A CA 1
ATOM 2999 C C . LYS A 1 375 ? -16.935 14.612 14.258 1.00 93.00 375 LYS A C 1
ATOM 3001 O O . LYS A 1 375 ? -16.878 13.898 15.251 1.00 93.00 375 LYS A O 1
ATOM 3006 N N . LYS A 1 376 ? -18.028 15.314 13.937 1.00 94.56 376 LYS A N 1
ATOM 3007 C CA . LYS A 1 376 ? -19.213 15.403 14.807 1.00 94.56 376 LYS A CA 1
ATOM 3008 C C . LYS A 1 376 ? -19.824 14.031 15.114 1.00 94.56 376 LYS A C 1
ATOM 3010 O O . LYS A 1 376 ? -20.192 13.754 16.250 1.00 94.56 376 LYS A O 1
ATOM 3015 N N . ILE A 1 377 ? -19.923 13.156 14.110 1.00 93.75 377 ILE A N 1
ATOM 3016 C CA . ILE A 1 377 ? -20.468 11.800 14.275 1.00 93.75 377 ILE A CA 1
ATOM 3017 C C . ILE A 1 377 ? -19.586 10.965 15.207 1.00 93.75 377 ILE A C 1
ATOM 3019 O O . ILE A 1 377 ? -20.113 10.219 16.032 1.00 93.75 377 ILE A O 1
ATOM 3023 N N . LYS A 1 378 ? -18.257 11.095 15.108 1.00 92.06 378 LYS A N 1
ATOM 3024 C CA . LYS A 1 378 ? -17.324 10.428 16.022 1.00 92.06 378 LYS A CA 1
ATOM 3025 C C . LYS A 1 378 ? -17.577 10.857 17.469 1.00 92.06 378 LYS A C 1
ATOM 3027 O O . LYS A 1 378 ? -17.692 9.986 18.327 1.00 92.06 378 LYS A O 1
ATOM 3032 N N . ASP A 1 379 ? -17.724 12.154 17.715 1.00 94.06 379 ASP A N 1
ATOM 3033 C CA . ASP A 1 379 ? -17.947 12.692 19.062 1.00 94.06 379 ASP A CA 1
ATOM 3034 C C . ASP A 1 379 ? -19.289 12.211 19.638 1.00 94.06 379 ASP A C 1
ATOM 3036 O O . ASP A 1 379 ? -19.351 11.712 20.763 1.00 94.06 379 ASP A O 1
ATOM 3040 N N . ILE A 1 380 ? -20.355 12.236 18.828 1.00 94.81 380 ILE A N 1
ATOM 3041 C CA . ILE A 1 380 ? -21.673 11.698 19.204 1.00 94.81 380 ILE A CA 1
ATOM 3042 C C . ILE A 1 380 ? -21.582 10.205 19.537 1.00 94.81 380 ILE A C 1
ATOM 3044 O O . ILE A 1 380 ? -22.175 9.751 20.518 1.00 94.81 380 ILE A O 1
ATOM 3048 N N . ARG A 1 381 ? -20.850 9.429 18.730 1.00 92.38 381 ARG A N 1
ATOM 3049 C CA . ARG A 1 381 ? -20.677 7.988 18.938 1.00 92.38 381 ARG A CA 1
ATOM 3050 C C . ARG A 1 381 ? -19.967 7.698 20.256 1.00 92.38 381 ARG A C 1
ATOM 3052 O O . ARG A 1 381 ? -20.419 6.813 20.977 1.00 92.38 381 ARG A O 1
ATOM 3059 N N . VAL A 1 382 ? -18.898 8.429 20.574 1.00 92.62 382 VAL A N 1
ATOM 3060 C CA . VAL A 1 382 ? -18.179 8.288 21.852 1.00 92.62 382 VAL A CA 1
ATOM 3061 C C . VAL A 1 382 ? -19.121 8.606 23.014 1.00 92.62 382 VAL A C 1
ATOM 3063 O O . VAL A 1 382 ? -19.363 7.740 23.847 1.00 92.62 382 VAL A O 1
ATOM 3066 N N . ALA A 1 383 ? -19.807 9.752 22.976 1.00 95.06 383 ALA A N 1
ATOM 3067 C CA . ALA A 1 383 ? -20.751 10.143 24.025 1.00 95.06 383 ALA A CA 1
ATOM 3068 C C . ALA A 1 383 ? -21.926 9.155 24.210 1.00 95.06 383 ALA A C 1
ATOM 3070 O O . ALA A 1 383 ? -22.458 8.989 25.310 1.00 95.06 383 ALA A O 1
ATOM 3071 N N . ARG A 1 384 ? -22.391 8.492 23.141 1.00 94.75 384 ARG A N 1
ATOM 3072 C CA . ARG A 1 384 ? -23.408 7.424 23.232 1.00 94.75 384 ARG A CA 1
ATOM 3073 C C . ARG A 1 384 ? -22.838 6.145 23.843 1.00 94.75 384 ARG A C 1
ATOM 3075 O O . ARG A 1 384 ? -23.516 5.506 24.645 1.00 94.75 384 ARG A O 1
ATOM 3082 N N . GLN A 1 385 ? -21.612 5.775 23.479 1.00 92.81 385 GLN A N 1
ATOM 3083 C CA . GLN A 1 385 ? -20.929 4.606 24.035 1.00 92.81 385 GLN A CA 1
ATOM 3084 C C . GLN A 1 385 ? -20.630 4.773 25.527 1.00 92.81 385 GLN A C 1
ATOM 3086 O O . GLN A 1 385 ? -20.842 3.823 26.281 1.00 92.81 385 GLN A O 1
ATOM 3091 N N . ASP A 1 386 ? -20.216 5.965 25.950 1.00 94.00 386 ASP A N 1
ATOM 3092 C CA . ASP A 1 386 ? -19.923 6.269 27.352 1.00 94.00 386 ASP A CA 1
ATOM 3093 C C . ASP A 1 386 ? -21.190 6.192 28.204 1.00 94.00 386 ASP A C 1
ATOM 3095 O O . ASP A 1 386 ? -21.223 5.460 29.191 1.00 94.00 386 ASP A O 1
ATOM 3099 N N . ARG A 1 387 ? -22.295 6.794 27.744 1.00 94.81 387 ARG A N 1
ATOM 3100 C CA . ARG A 1 387 ? -23.601 6.653 28.412 1.00 94.81 387 ARG A CA 1
ATOM 3101 C C . ARG A 1 387 ? -24.063 5.200 28.509 1.00 94.81 387 ARG A C 1
ATOM 3103 O O . ARG A 1 387 ? -24.551 4.774 29.554 1.00 94.81 387 ARG A O 1
ATOM 3110 N N . PHE A 1 388 ? -23.894 4.412 27.444 1.00 94.44 388 PHE A N 1
ATOM 3111 C CA . PHE A 1 388 ? -24.218 2.981 27.472 1.00 94.44 388 PHE A CA 1
ATOM 3112 C C . PHE A 1 388 ? -23.354 2.225 28.494 1.00 94.44 388 PHE A C 1
ATOM 3114 O O . PHE A 1 388 ? -23.831 1.328 29.192 1.00 94.44 388 PHE A O 1
ATOM 3121 N N . TYR A 1 389 ? -22.076 2.590 28.607 1.00 93.12 389 TYR A N 1
ATOM 3122 C CA . TYR A 1 389 ? -21.177 2.021 29.600 1.00 93.12 389 TYR A CA 1
ATOM 3123 C C . TYR A 1 389 ? -21.593 2.395 31.028 1.00 93.12 389 TYR A C 1
ATOM 3125 O O . TYR A 1 389 ? -21.698 1.504 31.870 1.00 93.12 389 TYR A O 1
ATOM 3133 N N . GLU A 1 390 ? -21.888 3.667 31.291 1.00 93.12 390 GLU A N 1
ATOM 3134 C CA . GLU A 1 390 ? -22.339 4.167 32.594 1.00 93.12 390 GLU A CA 1
ATOM 3135 C C . GLU A 1 390 ? -23.614 3.463 33.066 1.00 93.12 390 GLU A C 1
ATOM 3137 O O . GLU A 1 390 ? -23.652 2.939 34.180 1.00 93.12 390 GLU A O 1
ATOM 3142 N N . GLN A 1 391 ? -24.624 3.352 32.198 1.00 92.12 391 GLN A N 1
ATOM 3143 C CA . GLN A 1 391 ? -25.874 2.639 32.497 1.00 92.12 391 GLN A CA 1
ATOM 3144 C C . GLN A 1 391 ? -25.653 1.155 32.808 1.00 92.12 391 GLN A C 1
ATOM 3146 O O . GLN A 1 391 ? -26.384 0.550 33.592 1.00 92.12 391 GLN A O 1
ATOM 3151 N N . ARG A 1 392 ? -24.643 0.541 32.187 1.00 91.62 392 ARG A N 1
ATOM 3152 C CA . ARG A 1 392 ? -24.289 -0.856 32.444 1.00 91.62 392 ARG A CA 1
ATOM 3153 C C . ARG A 1 392 ? -23.555 -1.018 33.775 1.00 91.62 392 ARG A C 1
ATOM 3155 O O . ARG A 1 392 ? -23.760 -2.018 34.458 1.00 91.62 392 ARG A O 1
ATOM 3162 N N . MET A 1 393 ? -22.696 -0.065 34.130 1.00 90.81 393 MET A N 1
ATOM 3163 C CA . MET A 1 393 ? -21.891 -0.111 35.354 1.00 90.81 393 MET A CA 1
ATOM 3164 C C . MET A 1 393 ? -22.649 0.365 36.599 1.00 90.81 393 MET A C 1
ATOM 3166 O O . MET A 1 393 ? -22.311 -0.069 37.699 1.00 90.81 393 MET A O 1
ATOM 3170 N N . SER A 1 394 ? -23.688 1.194 36.457 1.00 90.06 394 SER A N 1
ATOM 3171 C CA . SER A 1 394 ? -24.496 1.676 37.587 1.00 90.06 394 SER A CA 1
ATOM 3172 C C . SER A 1 394 ? -25.092 0.526 38.410 1.00 90.06 394 SER A C 1
ATOM 3174 O O . SER A 1 394 ? -24.985 0.532 39.636 1.00 90.06 394 SER A O 1
ATOM 3176 N N . LYS A 1 395 ? -25.592 -0.523 37.741 1.00 86.56 395 LYS A N 1
ATOM 3177 C CA . LYS A 1 395 ? -26.138 -1.736 38.378 1.00 86.56 395 LYS A CA 1
ATOM 3178 C C . LYS A 1 395 ? -25.115 -2.472 39.245 1.00 86.56 395 LYS A C 1
ATOM 3180 O O . LYS A 1 395 ? -25.455 -2.992 40.304 1.00 86.56 395 LYS A O 1
ATOM 3185 N N . ALA A 1 396 ? -23.852 -2.509 38.816 1.00 89.31 396 ALA A N 1
ATOM 3186 C CA . ALA A 1 396 ? -22.792 -3.177 39.568 1.00 89.31 396 ALA A CA 1
ATOM 3187 C C . ALA A 1 396 ? -22.499 -2.451 40.891 1.00 89.31 396 ALA A C 1
ATOM 3189 O O . ALA A 1 396 ? -22.244 -3.099 41.901 1.00 89.31 396 ALA A O 1
ATOM 3190 N N . ARG A 1 397 ? -22.601 -1.114 40.912 1.00 86.50 397 ARG A N 1
ATOM 3191 C CA . ARG A 1 397 ? -22.379 -0.306 42.121 1.00 86.50 397 ARG A CA 1
ATOM 3192 C C . ARG A 1 397 ? -23.406 -0.607 43.213 1.00 86.50 397 ARG A C 1
ATOM 3194 O O . ARG A 1 397 ? -23.061 -0.626 44.391 1.00 86.50 397 ARG A O 1
ATOM 3201 N N . GLU A 1 398 ? -24.660 -0.837 42.839 1.00 89.94 398 GLU A N 1
ATOM 3202 C CA . GLU A 1 398 ? -25.721 -1.215 43.782 1.00 89.94 398 GLU A CA 1
ATOM 3203 C C . GLU A 1 398 ? -25.503 -2.621 44.345 1.00 89.94 398 GLU A C 1
ATOM 3205 O O . GLU A 1 398 ? -25.599 -2.819 45.556 1.00 89.94 398 GLU A O 1
ATOM 3210 N N . GLN A 1 399 ? -25.137 -3.574 43.482 1.00 91.44 399 GLN A N 1
ATOM 3211 C CA . GLN A 1 399 ? -24.808 -4.943 43.887 1.00 91.44 399 GLN A CA 1
ATOM 3212 C C . GLN A 1 399 ? -23.607 -4.982 44.831 1.00 91.44 399 GLN A C 1
ATOM 3214 O O . GLN A 1 399 ? -23.650 -5.690 45.832 1.00 91.44 399 GLN A O 1
ATOM 3219 N N . GLN A 1 400 ? -22.574 -4.186 44.550 1.00 93.19 400 GLN A N 1
ATOM 3220 C CA . GLN A 1 400 ? -21.401 -4.075 45.409 1.00 93.19 400 GLN A CA 1
ATOM 3221 C C . GLN A 1 400 ? -21.780 -3.529 46.788 1.00 93.19 400 GLN A C 1
ATOM 3223 O O . GLN A 1 400 ? -21.522 -4.190 47.781 1.00 93.19 400 GLN A O 1
ATOM 3228 N N . LYS A 1 401 ? -22.532 -2.421 46.865 1.00 93.06 401 LYS A N 1
ATOM 3229 C CA . LYS A 1 401 ? -23.029 -1.896 48.153 1.00 93.06 401 LYS A CA 1
ATOM 3230 C C . LYS A 1 401 ? -23.865 -2.912 48.938 1.00 93.06 401 LYS A C 1
ATOM 3232 O O . LYS A 1 401 ? -23.876 -2.884 50.165 1.00 93.06 401 LYS A O 1
ATOM 3237 N N . ALA A 1 402 ? -24.641 -3.753 48.255 1.00 93.25 402 ALA A N 1
ATOM 3238 C CA . ALA A 1 402 ? -25.418 -4.808 48.901 1.00 93.25 402 ALA A CA 1
ATOM 3239 C C . ALA A 1 402 ? -24.525 -5.952 49.408 1.00 93.25 402 ALA A C 1
ATOM 3241 O O . ALA A 1 402 ? -24.768 -6.461 50.499 1.00 93.25 402 ALA A O 1
ATOM 3242 N N . ALA A 1 403 ? -23.497 -6.330 48.647 1.00 93.56 403 ALA A N 1
ATOM 3243 C CA . ALA A 1 403 ? -22.505 -7.316 49.062 1.00 93.56 403 ALA A CA 1
ATOM 3244 C C . ALA A 1 403 ? -21.680 -6.812 50.255 1.00 93.56 403 ALA A C 1
ATOM 3246 O O . ALA A 1 403 ? -21.590 -7.518 51.252 1.00 93.56 403 ALA A O 1
ATOM 3247 N N . ASP A 1 404 ? -21.191 -5.571 50.199 1.00 93.44 404 ASP A N 1
ATOM 3248 C CA . ASP A 1 404 ? -20.419 -4.939 51.273 1.00 93.44 404 ASP A CA 1
ATOM 3249 C C . ASP A 1 404 ? -21.236 -4.870 52.575 1.00 93.44 404 ASP A C 1
ATOM 3251 O O . ASP A 1 404 ? -20.720 -5.148 53.653 1.00 93.44 404 ASP A O 1
ATOM 3255 N N . ARG A 1 405 ? -22.540 -4.560 52.486 1.00 93.56 405 ARG A N 1
ATOM 3256 C CA . ARG A 1 405 ? -23.448 -4.591 53.647 1.00 93.56 405 ARG A CA 1
ATOM 3257 C C . ARG A 1 405 ? -23.570 -5.985 54.257 1.00 93.56 405 ARG A C 1
ATOM 3259 O O . ARG A 1 405 ? -23.406 -6.122 55.462 1.00 93.56 405 ARG A O 1
ATOM 3266 N N . LYS A 1 406 ? -23.798 -7.011 53.432 1.00 94.75 406 LYS A N 1
ATOM 3267 C CA . LYS A 1 406 ? -23.859 -8.405 53.901 1.00 94.75 406 LYS A CA 1
ATOM 3268 C C . LYS A 1 406 ? -22.540 -8.854 54.524 1.00 94.75 406 LYS A C 1
ATOM 3270 O O . LYS A 1 406 ? -22.550 -9.567 55.520 1.00 94.75 406 LYS A O 1
ATOM 3275 N N . GLN A 1 407 ? -21.418 -8.429 53.948 1.00 94.19 407 GLN A N 1
ATOM 3276 C CA . GLN A 1 407 ? -20.098 -8.740 54.474 1.00 94.19 407 GLN A CA 1
ATOM 3277 C C . GLN A 1 407 ? -19.889 -8.089 55.846 1.00 94.19 407 GLN A C 1
ATOM 3279 O O . GLN A 1 407 ? -19.494 -8.778 56.777 1.00 94.19 407 GLN A O 1
ATOM 3284 N N . LEU A 1 408 ? -20.231 -6.806 56.009 1.00 89.12 408 LEU A N 1
ATOM 3285 C CA . LEU A 1 408 ? -20.157 -6.115 57.303 1.00 89.12 408 LEU A CA 1
ATOM 3286 C C . LEU A 1 408 ? -21.043 -6.764 58.377 1.00 89.12 408 LEU A C 1
ATOM 3288 O O . LEU A 1 408 ? -20.639 -6.825 59.534 1.00 89.12 408 LEU A O 1
ATOM 3292 N N . GLU A 1 409 ? -22.231 -7.251 58.009 1.00 90.56 409 GLU A N 1
ATOM 3293 C CA . GLU A 1 409 ? -23.123 -7.973 58.927 1.00 90.56 409 GLU A CA 1
ATOM 3294 C C . GLU A 1 409 ? -22.517 -9.307 59.393 1.00 90.56 409 GLU A C 1
ATOM 3296 O O . GLU A 1 409 ? -22.576 -9.630 60.578 1.00 90.56 409 GLU A O 1
ATOM 3301 N N . GLN A 1 410 ? -21.907 -10.074 58.484 1.00 91.44 410 GLN A N 1
ATOM 3302 C CA . GLN A 1 410 ? -21.294 -11.374 58.793 1.00 91.44 410 GLN A CA 1
ATOM 3303 C C . GLN A 1 410 ? -19.958 -11.235 59.538 1.00 91.44 410 GLN A C 1
ATOM 3305 O O . GLN A 1 410 ? -19.656 -11.991 60.463 1.00 91.44 410 GLN A O 1
ATOM 3310 N N . GLU A 1 411 ? -19.154 -10.248 59.154 1.00 89.69 411 GLU A N 1
ATOM 3311 C CA . GLU A 1 411 ? -17.786 -10.034 59.627 1.00 89.69 411 GLU A CA 1
ATOM 3312 C C . GLU A 1 411 ? -17.691 -8.916 60.676 1.00 89.69 411 GLU A C 1
ATOM 3314 O O . GLU A 1 411 ? -16.622 -8.346 60.896 1.00 89.69 411 GLU A O 1
ATOM 3319 N N . ILE A 1 412 ? -18.789 -8.612 61.377 1.00 85.88 412 ILE A N 1
ATOM 3320 C CA . ILE A 1 412 ? -18.838 -7.524 62.368 1.00 85.88 412 ILE A CA 1
ATOM 3321 C C . ILE A 1 412 ? -17.779 -7.671 63.473 1.00 85.88 412 ILE A C 1
ATOM 3323 O O . ILE A 1 412 ? -17.279 -6.681 64.000 1.00 85.88 412 ILE A O 1
ATOM 3327 N N . HIS A 1 413 ? -17.386 -8.909 63.776 1.00 83.06 413 HIS A N 1
ATOM 3328 C CA . HIS A 1 413 ? -16.368 -9.249 64.768 1.00 83.06 413 HIS A CA 1
ATOM 3329 C C . HIS A 1 413 ? -14.946 -8.798 64.383 1.00 83.06 413 HIS A C 1
ATOM 3331 O O . HIS A 1 413 ? -14.115 -8.602 65.267 1.00 83.06 413 HIS A O 1
ATOM 3337 N N . LEU A 1 414 ? -14.656 -8.608 63.090 1.00 84.56 414 LEU A N 1
ATOM 3338 C CA . LEU A 1 414 ? -13.362 -8.106 62.606 1.00 84.56 414 LEU A CA 1
ATOM 3339 C C . LEU A 1 414 ? -13.262 -6.576 62.698 1.00 84.56 414 LEU A C 1
ATOM 3341 O O . LEU A 1 414 ? -12.169 -6.011 62.619 1.00 84.56 414 LEU A O 1
ATOM 3345 N N . VAL A 1 415 ? -14.394 -5.887 62.871 1.00 82.19 415 VAL A N 1
ATOM 3346 C CA . VAL A 1 415 ? -14.467 -4.427 62.918 1.00 82.19 415 VAL A CA 1
ATOM 3347 C C . VAL A 1 415 ? -14.452 -3.961 64.375 1.00 82.19 415 VAL A C 1
ATOM 3349 O O . VAL A 1 415 ? -15.413 -4.141 65.120 1.00 82.19 415 VAL A O 1
ATOM 3352 N N . LYS A 1 416 ? -13.360 -3.310 64.800 1.00 81.38 416 LYS A N 1
ATOM 3353 C CA . LYS A 1 416 ? -13.301 -2.654 66.118 1.00 81.38 416 LYS A CA 1
ATOM 3354 C C . LYS A 1 416 ? -14.376 -1.568 66.220 1.00 81.38 416 LYS A C 1
ATOM 3356 O O . LYS A 1 416 ? -14.534 -0.756 65.308 1.00 81.38 416 LYS A O 1
ATOM 3361 N N . ALA A 1 417 ? -15.060 -1.505 67.364 1.00 79.81 417 ALA A N 1
ATOM 3362 C CA . ALA A 1 417 ? -16.089 -0.501 67.616 1.00 79.81 417 ALA A CA 1
ATOM 3363 C C . ALA A 1 417 ? -15.545 0.933 67.408 1.00 79.81 417 ALA A C 1
ATOM 3365 O O . ALA A 1 417 ? -14.435 1.235 67.865 1.00 79.81 417 ALA A O 1
ATOM 3366 N N . PRO A 1 418 ? -16.321 1.854 66.799 1.00 77.94 418 PRO A N 1
ATOM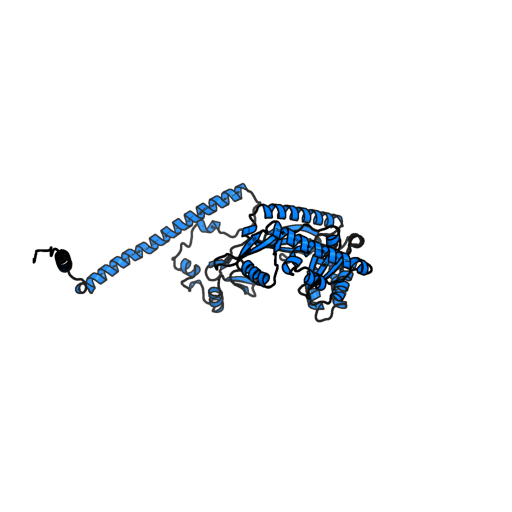 3367 C CA . PRO A 1 418 ? -15.869 3.220 66.512 1.00 77.94 418 PRO A CA 1
ATOM 3368 C C . PRO A 1 418 ? -15.351 3.971 67.748 1.00 77.94 418 PRO A C 1
ATOM 3370 O O . PRO A 1 418 ? -14.382 4.722 67.663 1.00 77.94 418 PRO A O 1
ATOM 3373 N N . ALA A 1 419 ? -15.944 3.715 68.918 1.00 79.94 419 ALA A N 1
ATOM 3374 C CA . ALA A 1 419 ? -15.515 4.292 70.189 1.00 79.94 419 ALA A CA 1
ATOM 3375 C C . ALA A 1 419 ? -14.123 3.803 70.638 1.00 79.94 419 ALA A C 1
ATOM 3377 O O . ALA A 1 419 ? -13.344 4.585 71.182 1.00 79.94 419 ALA A O 1
ATOM 3378 N N . ALA A 1 420 ? -13.783 2.534 70.386 1.00 78.31 420 ALA A N 1
ATOM 3379 C CA . ALA A 1 420 ? -12.464 1.983 70.699 1.00 78.31 420 ALA A CA 1
ATOM 3380 C C . ALA A 1 420 ? -11.381 2.599 69.796 1.00 78.31 420 ALA A C 1
ATOM 3382 O O . ALA A 1 420 ? -10.326 2.997 70.282 1.00 78.31 420 ALA A O 1
ATOM 3383 N N . LEU A 1 421 ? -11.683 2.789 68.507 1.00 79.88 421 LEU A N 1
ATOM 3384 C CA . LEU A 1 421 ? -10.794 3.476 67.562 1.00 79.88 421 LEU A CA 1
ATOM 3385 C C . LEU A 1 421 ? -10.613 4.965 67.898 1.00 79.88 421 LEU A C 1
ATOM 3387 O O . LEU A 1 421 ? -9.509 5.494 67.772 1.00 79.88 421 LEU A O 1
ATOM 3391 N N . ALA A 1 422 ? -11.671 5.651 68.341 1.00 78.88 422 ALA A N 1
ATOM 3392 C CA . ALA A 1 422 ? -11.593 7.048 68.769 1.00 78.88 422 ALA A CA 1
ATOM 3393 C C . ALA A 1 422 ? -10.706 7.216 70.015 1.00 78.88 422 ALA A C 1
ATOM 3395 O O . ALA A 1 422 ? -9.894 8.139 70.067 1.00 78.88 422 ALA A O 1
ATOM 3396 N N . ARG A 1 423 ? -10.799 6.289 70.980 1.00 77.31 423 ARG A N 1
ATOM 3397 C CA . ARG A 1 423 ? -9.913 6.247 72.155 1.00 77.31 423 ARG A CA 1
ATOM 3398 C C . ARG A 1 423 ? -8.458 5.975 71.771 1.00 77.31 423 ARG A C 1
ATOM 3400 O O . ARG A 1 423 ? -7.582 6.690 72.243 1.00 77.31 423 ARG A O 1
ATOM 3407 N N . GLU A 1 424 ? -8.195 5.018 70.879 1.00 76.12 424 GLU A N 1
ATOM 3408 C CA . GLU A 1 424 ? -6.839 4.743 70.370 1.00 76.12 424 GLU A CA 1
ATOM 3409 C C . GLU A 1 424 ? -6.243 5.954 69.625 1.00 76.12 424 GLU A C 1
ATOM 3411 O O . GLU A 1 424 ? -5.066 6.271 69.799 1.00 76.12 424 GLU A O 1
ATOM 3416 N N . ARG A 1 425 ? -7.042 6.673 68.823 1.00 76.12 425 ARG A N 1
ATOM 3417 C CA . ARG A 1 425 ? -6.601 7.905 68.143 1.00 76.12 425 ARG A CA 1
ATOM 3418 C C . ARG A 1 425 ? -6.325 9.042 69.125 1.00 76.12 425 ARG A C 1
ATOM 3420 O O . ARG A 1 425 ? -5.292 9.690 69.001 1.00 76.12 425 ARG A O 1
ATOM 3427 N N . ALA A 1 426 ? -7.200 9.258 70.106 1.00 76.12 426 ALA A N 1
ATOM 3428 C CA . ALA A 1 426 ? -7.001 10.266 71.146 1.00 76.12 426 ALA A CA 1
ATOM 3429 C C . ALA A 1 426 ? -5.772 9.959 72.020 1.00 76.12 426 ALA A C 1
ATOM 3431 O O . ALA A 1 426 ? -5.041 10.874 72.384 1.00 76.12 426 ALA A O 1
ATOM 3432 N N . ALA A 1 427 ? -5.503 8.682 72.310 1.00 72.38 427 ALA A N 1
ATOM 3433 C CA . ALA A 1 427 ? -4.293 8.256 73.010 1.00 72.38 427 ALA A CA 1
ATOM 3434 C C . ALA A 1 427 ? -3.026 8.520 72.176 1.00 72.38 427 ALA A C 1
ATOM 3436 O O . ALA A 1 427 ? -2.065 9.072 72.698 1.00 72.38 427 ALA A O 1
ATOM 3437 N N . LYS A 1 428 ? -3.035 8.224 70.868 1.00 67.00 428 LYS A N 1
ATOM 3438 C CA . LYS A 1 428 ? -1.901 8.520 69.968 1.00 67.00 428 LYS A CA 1
ATOM 3439 C C . LYS A 1 428 ? -1.649 10.020 69.772 1.00 67.00 428 LYS A C 1
ATOM 3441 O O . LYS A 1 428 ? -0.498 10.422 69.675 1.00 67.00 428 LYS A O 1
ATOM 3446 N N . LEU A 1 429 ? -2.701 10.841 69.745 1.00 60.22 429 LEU A N 1
ATOM 3447 C CA . LEU A 1 429 ? -2.597 12.307 69.681 1.00 60.22 429 LEU A CA 1
ATOM 3448 C C . LEU A 1 429 ? -2.027 12.920 70.968 1.00 60.22 429 LEU A C 1
ATOM 3450 O O . LEU A 1 429 ? -1.312 13.910 70.888 1.00 60.22 429 LEU A O 1
ATOM 3454 N N . LYS A 1 430 ? -2.298 12.326 72.138 1.00 57.25 430 LYS A N 1
ATOM 3455 C CA . LYS A 1 430 ? -1.721 12.775 73.417 1.00 57.25 430 LYS A CA 1
ATOM 3456 C C . LYS A 1 430 ? -0.230 12.447 73.561 1.00 57.25 430 LYS A C 1
ATOM 3458 O O . LYS A 1 430 ? 0.476 13.190 74.222 1.00 57.25 430 LYS A O 1
ATOM 3463 N N . VAL A 1 431 ? 0.249 11.378 72.923 1.00 56.03 431 VAL A N 1
ATOM 3464 C CA . VAL A 1 431 ? 1.659 10.939 72.999 1.00 56.03 431 VAL A CA 1
ATOM 3465 C C . VAL A 1 431 ? 2.585 11.746 72.067 1.00 56.03 431 VAL A C 1
ATOM 3467 O O . VAL A 1 431 ? 3.795 11.730 72.240 1.00 56.03 431 VAL A O 1
ATOM 3470 N N . ALA A 1 432 ? 2.051 12.506 71.104 1.00 51.41 432 ALA A N 1
ATOM 3471 C CA . ALA A 1 432 ? 2.855 13.240 70.118 1.00 51.41 432 ALA A CA 1
ATOM 3472 C C . ALA A 1 432 ? 3.381 14.624 70.579 1.00 51.41 432 ALA A C 1
ATOM 3474 O O . ALA A 1 432 ? 3.928 15.347 69.752 1.00 51.41 432 ALA A O 1
ATOM 3475 N N . VAL A 1 433 ? 3.215 15.012 71.854 1.00 49.69 433 VAL A N 1
ATOM 3476 C CA . VAL A 1 433 ? 3.618 16.344 72.377 1.00 49.69 433 VAL A CA 1
ATOM 3477 C C . VAL A 1 433 ? 4.741 16.285 73.432 1.00 49.69 433 VAL A C 1
ATOM 3479 O O . VAL A 1 433 ? 5.268 17.320 73.819 1.00 49.69 433 VAL A O 1
ATOM 3482 N N . GLU A 1 434 ? 5.211 15.106 73.839 1.00 51.56 434 GLU A N 1
ATOM 3483 C CA . GLU A 1 434 ? 6.333 14.980 74.788 1.00 51.56 434 GLU A CA 1
ATOM 3484 C C . GLU A 1 434 ? 7.621 14.532 74.084 1.00 51.56 434 GLU A C 1
ATOM 3486 O O . GLU A 1 434 ? 8.105 13.424 74.295 1.00 51.56 434 GLU A O 1
ATOM 3491 N N . GLN A 1 435 ? 8.194 15.388 73.230 1.00 43.31 435 GLN A N 1
ATOM 3492 C CA . GLN A 1 435 ? 9.620 15.307 72.892 1.00 43.31 435 GLN A CA 1
ATOM 3493 C C . GLN A 1 435 ? 10.267 16.703 72.886 1.00 43.31 435 GLN A C 1
ATOM 3495 O O . GLN A 1 435 ? 10.080 17.497 71.966 1.00 43.31 435 GLN A O 1
ATOM 3500 N N . THR A 1 436 ? 11.103 16.908 73.915 1.00 44.94 436 THR A N 1
ATOM 3501 C CA . THR A 1 436 ? 12.289 17.788 74.018 1.00 44.94 436 THR A CA 1
ATOM 3502 C C . THR A 1 436 ? 12.114 19.311 74.113 1.00 44.94 436 THR A C 1
ATOM 3504 O O . THR A 1 436 ? 12.232 20.033 73.129 1.00 44.94 436 THR A O 1
ATOM 3507 N N . GLN A 1 437 ? 12.012 19.793 75.357 1.00 39.69 437 GLN A N 1
ATOM 3508 C CA . GLN A 1 437 ? 12.733 20.979 75.843 1.00 39.69 437 GLN A CA 1
ATOM 3509 C C . GLN A 1 437 ? 13.474 20.589 77.134 1.00 39.69 437 GLN A C 1
ATOM 3511 O O . GLN A 1 437 ? 13.004 20.841 78.238 1.00 39.69 437 GLN A O 1
ATOM 3516 N N . GLU A 1 438 ? 14.616 19.914 76.991 1.00 40.75 438 GLU A N 1
ATOM 3517 C CA . GLU A 1 438 ? 15.680 19.971 77.999 1.00 40.75 438 GLU A CA 1
ATOM 3518 C C . GLU A 1 438 ? 16.634 21.080 77.546 1.00 40.75 438 GLU A C 1
ATOM 3520 O O . GLU A 1 438 ? 17.581 20.850 76.797 1.00 40.75 438 GLU A O 1
ATOM 3525 N N . ASP A 1 439 ? 16.305 22.313 77.935 1.00 39.72 439 ASP A N 1
ATOM 3526 C CA . ASP A 1 439 ? 17.202 23.457 77.831 1.00 39.72 439 ASP A CA 1
ATOM 3527 C C . ASP A 1 439 ? 18.163 23.457 79.028 1.00 39.72 439 ASP A C 1
ATOM 3529 O O . ASP A 1 439 ? 17.753 23.508 80.187 1.00 39.72 439 ASP A O 1
ATOM 3533 N N . ASN A 1 440 ? 19.454 23.408 78.696 1.00 48.56 440 ASN A N 1
ATOM 3534 C CA . ASN A 1 440 ? 20.588 24.032 79.377 1.00 48.56 440 ASN A CA 1
ATOM 3535 C C . ASN A 1 440 ? 20.306 24.733 80.722 1.00 48.56 440 ASN A C 1
ATOM 3537 O O . ASN A 1 440 ? 19.847 25.876 80.748 1.00 48.56 440 ASN A O 1
ATOM 3541 N N . GLN A 1 441 ? 20.789 24.139 81.817 1.00 40.97 441 GLN A N 1
ATOM 3542 C CA . GLN A 1 441 ? 21.257 24.889 82.985 1.00 40.97 441 GLN A CA 1
ATOM 3543 C C . GLN A 1 441 ? 22.577 24.314 83.526 1.00 40.97 441 GLN A C 1
ATOM 3545 O O . GLN A 1 441 ? 22.615 23.226 84.085 1.00 40.97 441 GLN A O 1
ATOM 3550 N N . MET A 1 442 ? 23.631 25.113 83.327 1.00 42.16 442 MET A N 1
ATOM 3551 C CA . MET A 1 442 ? 24.768 25.388 84.219 1.00 42.16 442 MET A CA 1
ATOM 3552 C C . MET A 1 442 ? 25.442 24.233 84.976 1.00 42.16 442 MET A C 1
ATOM 3554 O O . MET A 1 442 ? 24.919 23.777 85.987 1.00 42.16 442 MET A O 1
ATOM 3558 N N . GLN A 1 443 ? 26.704 23.959 84.624 1.00 40.09 443 GLN A N 1
ATOM 3559 C CA . GLN A 1 443 ? 27.790 23.823 85.604 1.00 40.09 443 GLN A CA 1
ATOM 3560 C C . GLN A 1 443 ? 29.048 24.538 85.086 1.00 40.09 443 GLN A C 1
ATOM 3562 O O . GLN A 1 443 ? 29.289 24.575 83.879 1.00 40.09 443 GLN A O 1
ATOM 3567 N N . GLU A 1 444 ? 29.725 25.173 86.041 1.00 36.19 444 GLU A N 1
ATOM 3568 C CA . GLU A 1 444 ? 30.866 26.099 85.972 1.00 36.19 444 GLU A CA 1
ATOM 3569 C C . GLU A 1 444 ? 32.142 25.543 85.328 1.00 36.19 444 GLU A C 1
ATOM 3571 O O . GLU A 1 444 ? 32.363 24.310 85.380 1.00 36.19 444 GLU A O 1
#

Secondary structure (DSSP, 8-state):
---HHHHHHHHHHHHHHHS-HHHHHHHHHHHHHHHHHHHHHHTTSSSEEEE-S----HHHHHHHHHHHHHTS-HHHHTT--EEEEEETTEEEEEETHHHHH--PPPEEEEEEE-TTTS-EEEEEPPHHHHHHHHHHHHHHHHHHHHHSTTTTTSSS-EEE-HHHHTTTT--HHHHHHHHTT-SEEE---SHHHHHHHHHHHHHSPEEEEEEEEEEGGGGSS---TT-----SEEEEEEHHHHT-HHHHHHHHHHHHHHHHHHHHHHHTT--EEEEEEEE-----EEPTTT--EE-TT-SEEEE-TTS-EEEESSHHHHHHHHTT--GGG-TTSHHHHHHTTSS----GGGGGGPPP-SPPPP-HHHHHHHHHHHHHHHHHHHHHHHHHHHHHHHHHHHHHHHHHHHHHHHTGGGS--HHHHHHHHHHHHHHTT-S---------

Foldseek 3Di:
DADLVVLLVQLLVVLCVLDDPVQNVVCSVCSSVVLVLLLCQLLVLWFKDKDPPGLDDQVSVLVSSVSSLVSDDPLSLVPWQWAWEDAPSMIMIGTLVCLVVDADDAWEKEWDDDPPPDAIDIDTDDPVRSVLLVVLVNQLSVVQVVVVPVQVVDSYGYHYCHVVCVVSQADPQQVVCVSRRPNYGYDDRDPVRVVSVVVNVLVFDKWKKFKFWDFPPVVVPDDPPDPPGHTSDMDIDGPVCCPDPVNVVSVVVSVVVSVVSVVSSVVSVGRGPDIDIDGPDWDFDAAPQARDTAGPPAFDWDQDPVRDIGTHRDPVRVVCVVVVPDSCPPCNGPNVCLVVLVFDNDDPLVVLVDDDPDDDPDDPVVVVVVVVVNVVSVVVRVVVRVVSNCVVCVVVVVVVVVVVVVCCVVVVVVDDDPVVVVVVVVVVVVVVPPDDDPDDDDDD